Protein AF-0000000082942298 (afdb_homodimer)

Nearest PDB structures (foldseek):
  3hx3-assembly1_A  TM=8.975E-01  e=8.350E-20  Homo sapiens
  3hy5-assembly1_A  TM=9.109E-01  e=4.051E-19  Homo sapiens
  1r5l-assembly1_A  TM=9.054E-01  e=2.557E-18  Homo sapiens
  6zpd-assembly1_A  TM=9.006E-01  e=7.047E-17  Homo sapiens
  5mug-assembly1_A  TM=9.013E-01  e=1.397E-16  Homo sapiens

Sequence (574 aa):
MAEYAEYRQNNLDNILNFNYGIELFPGSSQNPVIKKNTREVALIKLKRLLRSNGFAFLAENNKEAFILMFLYARKMNENNALDLIRNYYQFRKEHDLWFRRLEPFDPKIQMAIQDGFPSVLSNLDRRSRRVLFMVCSQWNTERYCLLTIYRALLVSLEHLIKDVNTQYNGFVFIVDWTNFTARQTMNISPRLLHVMLQGLQDCFPAKIKAVHFINQPWYIDGLMSVVKPFLKEKTKNKIILHGLNLNTLHKHFPRDILPSELGGEQPPYDSRIWLKSLLGSSLGVDLMAEYAEYRQNNLDNILNFNYGIELFPGSSQNPVIKKNTREVALIKLKRLLRSNGFAFLAENNKEAFILMFLYARKMNENNALDLIRNYYQFRKEHDLWFRRLEPFDPKIQMAIQDGFPSVLSNLDRRSRRVLFMVCSQWNTERYCLLTIYRALLVSLEHLIKDVNTQYNGFVFIVDWTNFTARQTMNISPRLLHVMLQGLQDCFPAKIKAVHFINQPWYIDGLMSVVKPFLKEKTKNKIILHGLNLNTLHKHFPRDILPSELGGEQPPYDSRIWLKSLLGSSLGVDL

Foldseek 3Di:
DDDPPDDDPDDPPPPDPPPPPPVPPPPDPPPPPPPQDDLVVLLVVLCVVCCVPVNVVCSDPVNSLVLSLLCLLVSSDSVSSNQLQVLQVVLCVVPVVLPVPLALVPPLLVVLLQLPLDAWFPDAFPLRETEIEGELLSDDCVSDAPSSSLSNNVLLVVVVSSDVSNSNRFYEYEYECVPPDVVSVVRDDLVVVLSSVCCVPRHDSTDYQAYEYEQDDVVVVVSCVVNVVSDDPNHNVRYHYDHPHLVVVCVRGPQDRDDVVSVHDHHHDRSVVSSLCSVCVVVVHRD/DPPPPDDDPDDPPPPDPPPPPPVPPDDDPPPPPPPQDDLVVLLVVLCVVCCVPVNNVCSDPVNSLVLSLLCLLVSSDSVSSNQLQVLQVVLCVVPVVLPVPLALVPPLLVVLLQLPLDAWFPDAFPLRETEIEGELLSDDCVSDAPSSSLSNNVLLVVVVSSDVSNSNRFYEYEYECVPPDVVSVVRDDLVVVLSSVCCVPRHDSTDYQAYEYEQDDVVVVVSCVVNVVSDDPNHNVRYHYDHHHLVVVCVRGPQDRDDVVSVHDHHHDRSVVSSLCSVCVVVVHRD

Secondary structure (DSSP, 8-state):
---TT----SSTTSTT----------------------HHHHHHHHHHHHHHTT-GGGGSGGGHHHHHHHHHHTTT-HHHHHHHHHHHHHHHHHTHHHHTT--TT-HHHHHHHHTTTTEE-SS--TT--EEEEEEGGG--TTT--HHHHHHHHHHHHHHHTTSHHHHHH-EEEEEE-TT--HHHHTT--HHHHHHHHHHHHHSSSS-EEEEEEES--HHHHHHHHHHGGGS-HHHHTTEEE-TT-HHHHHTTS-GGGSBGGGT-SBPPP-THHHHHHHHHHHHT---/-----S---SSTTSTT----------------------HHHHHHHHHHHHHHTT-GGGGSGGGHHHHHHHHHHTTT-HHHHHHHHHHHHHHHHHTHHHHTT--TT-HHHHHHHHTTTTEE-SS--TT--EEEEEEGGG--TTT--HHHHHHHHHHHHHHHTTSHHHHHH-EEEEEE-TT--HHHHTT--HHHHHHHHHHHHHSSSS-EEEEEEES--HHHHHHHHHHGGGS-HHHHTTEEE-TT-HHHHHTTS-GGGSBGGGT-SBPPP-THHHHHHHHHHHHT---

InterPro domains:
  IPR001251 CRAL-TRIO lipid binding domain [PF00650] (119-264)
  IPR001251 CRAL-TRIO lipid binding domain [PS50191] (109-270)
  IPR001251 CRAL-TRIO lipid binding domain [SM00516] (109-267)
  IPR001251 CRAL-TRIO lipid binding domain [cd00170] (115-265)
  IPR036273 CRAL/TRIO, N-terminal domain superfamily [SSF46938] (37-104)
  IPR036865 CRAL-TRIO lipid binding domain superfamily [G3DSA:3.40.525.10] (113-258)
  IPR036865 CRAL-TRIO lipid binding domain superfamily [SSF52087] (112-271)

pLDDT: mean 86.32, std 23.91, range [16.02, 98.54]

Radius of gyration: 32.46 Å; Cα contacts (8 Å, |Δi|>4): 802; chains: 2; bounding box: 104×83×76 Å

Solvent-accessible surface area (backbone atoms only — not comparable to full-atom values): 31577 Å² total; per-residue (Å²): 138,91,75,95,74,79,75,91,80,71,73,85,73,68,68,85,61,76,69,78,67,76,66,72,65,75,72,80,71,70,69,73,73,72,72,65,47,53,71,67,57,24,49,53,52,32,32,52,50,26,52,73,66,81,38,45,84,57,47,40,79,93,31,45,75,63,54,45,35,29,23,45,42,38,64,30,32,41,68,58,18,51,51,34,52,51,37,31,54,51,53,46,61,76,41,42,79,71,55,56,80,71,49,81,79,39,66,64,31,40,52,30,18,53,49,17,30,50,27,65,51,91,50,54,47,98,77,53,20,43,38,33,37,31,51,54,46,54,64,51,73,87,81,49,55,63,66,40,38,51,45,22,38,49,53,49,49,62,57,52,46,71,38,63,63,34,26,68,48,12,34,34,39,36,40,32,29,58,84,48,49,66,74,62,53,39,65,53,40,47,42,60,51,44,53,52,51,45,44,51,73,55,30,38,60,46,38,74,67,34,37,36,37,34,38,56,50,69,44,53,54,14,50,46,48,47,40,50,82,77,48,54,69,75,56,55,70,25,52,41,81,38,39,87,40,61,66,65,50,47,75,77,37,65,43,75,61,28,31,40,90,74,70,21,70,31,67,73,80,61,30,58,55,48,49,44,50,55,52,13,62,70,68,71,40,89,110,143,87,71,94,73,82,74,92,79,74,73,88,72,72,72,81,65,74,69,75,71,74,71,65,70,71,75,81,73,71,69,73,74,73,73,65,46,52,72,69,57,25,51,54,53,32,32,53,51,26,51,74,67,80,37,43,83,54,46,40,78,92,30,45,75,62,56,45,35,29,24,45,43,39,64,31,31,40,69,57,18,50,50,33,51,53,36,32,54,50,52,46,63,76,41,42,79,70,56,57,81,70,49,80,79,39,66,65,31,41,52,30,19,52,48,18,29,52,26,65,51,91,48,54,47,98,77,52,21,44,37,34,39,31,51,56,47,56,64,52,74,89,80,49,56,64,66,40,39,52,43,22,37,48,53,49,49,63,58,53,48,71,38,65,63,33,26,68,46,12,34,34,38,37,40,34,28,58,83,48,48,66,74,61,53,38,66,53,39,48,42,60,52,45,52,54,51,46,43,50,73,54,30,40,60,47,36,74,68,34,37,35,37,32,38,56,51,68,43,54,53,13,51,46,48,47,39,49,82,76,49,51,67,75,57,54,70,25,53,43,80,38,40,88,43,62,67,63,50,50,76,78,35,63,43,76,62,28,31,38,90,74,70,21,71,31,66,73,80,62,30,56,55,48,49,45,51,55,52,13,62,72,68,71,39,89,109

Structure (mmCIF, N/CA/C/O backbone):
data_AF-0000000082942298-model_v1
#
loop_
_entity.id
_entity.type
_entity.pdbx_description
1 polymer 'CRAL-TRIO domain-containing protein'
#
loop_
_atom_site.group_PDB
_atom_site.id
_atom_site.type_symbol
_atom_site.label_atom_id
_atom_site.label_alt_id
_atom_site.label_comp_id
_atom_site.label_asym_id
_atom_site.label_entity_id
_atom_site.label_seq_id
_atom_site.pdbx_PDB_ins_code
_atom_site.Cartn_x
_atom_site.Cartn_y
_atom_site.Cartn_z
_atom_site.occupancy
_atom_site.B_iso_or_equiv
_atom_site.auth_seq_id
_atom_site.auth_comp_id
_atom_site.auth_asym_id
_atom_site.auth_atom_id
_atom_site.pdbx_PDB_model_num
ATOM 1 N N . MET A 1 1 ? -58.117 -14.857 -31.583 1 17.12 1 MET A N 1
ATOM 2 C CA . MET A 1 1 ? -58.285 -14.124 -32.835 1 17.12 1 MET A CA 1
ATOM 3 C C . MET A 1 1 ? -57.721 -12.712 -32.718 1 17.12 1 MET A C 1
ATOM 5 O O . MET A 1 1 ? -57.022 -12.242 -33.618 1 17.12 1 MET A O 1
ATOM 9 N N . ALA A 1 2 ? -58.579 -11.777 -32.035 1 16.02 2 ALA A N 1
ATOM 10 C CA . ALA A 1 2 ? -58.795 -10.366 -32.342 1 16.02 2 ALA A CA 1
ATOM 11 C C . ALA A 1 2 ? -57.514 -9.56 -32.149 1 16.02 2 ALA A C 1
ATOM 13 O O . ALA A 1 2 ? -56.608 -9.986 -31.429 1 16.02 2 ALA A O 1
ATOM 14 N N . GLU A 1 3 ? -57.586 -8.172 -32.256 1 16.59 3 GLU A N 1
ATOM 15 C CA . GLU A 1 3 ? -57.528 -6.84 -32.851 1 16.59 3 GLU A CA 1
ATOM 16 C C . GLU A 1 3 ? -56.797 -5.859 -31.939 1 16.59 3 GLU A C 1
ATOM 18 O O . GLU A 1 3 ? -56.338 -4.808 -32.39 1 16.59 3 GLU A O 1
ATOM 23 N N . TYR A 1 4 ? -57.008 -5.956 -30.516 1 17.67 4 TYR A N 1
ATOM 24 C CA . TYR A 1 4 ? -57.18 -4.768 -29.688 1 17.67 4 TYR A CA 1
ATOM 25 C C . TYR A 1 4 ? -55.845 -4.074 -29.444 1 17.67 4 TYR A C 1
ATOM 27 O O . TYR A 1 4 ? -55.143 -4.386 -28.479 1 17.67 4 TYR A O 1
ATOM 35 N N . ALA A 1 5 ? -54.827 -3.994 -30.442 1 18.28 5 ALA A N 1
ATOM 36 C CA . ALA A 1 5 ? -53.48 -3.476 -30.668 1 18.28 5 ALA A CA 1
ATOM 37 C C . ALA A 1 5 ? -53.4 -1.99 -30.328 1 18.28 5 ALA A C 1
ATOM 39 O O . ALA A 1 5 ? -52.397 -1.526 -29.78 1 18.28 5 ALA A O 1
ATOM 40 N N . GLU A 1 6 ? -54.341 -1.084 -30.88 1 17.05 6 GLU A N 1
ATOM 41 C CA . GLU A 1 6 ? -53.984 0.199 -31.477 1 17.05 6 GLU A CA 1
ATOM 42 C C . GLU A 1 6 ? -53.925 1.301 -30.424 1 17.05 6 GLU A C 1
ATOM 44 O O . GLU A 1 6 ? -53.677 2.464 -30.748 1 17.05 6 GLU A O 1
ATOM 49 N N . TYR A 1 7 ? -54.608 1.093 -29.201 1 17.29 7 TYR A N 1
ATOM 50 C CA . TYR A 1 7 ? -55.251 2.272 -28.631 1 17.29 7 TYR A CA 1
ATOM 51 C C . TYR A 1 7 ? -54.229 3.367 -28.35 1 17.29 7 TYR A C 1
ATOM 53 O O . TYR A 1 7 ? -53.028 3.1 -28.276 1 17.29 7 TYR A O 1
ATOM 61 N N . ARG A 1 8 ? -54.374 4.275 -27.111 1 18.82 8 ARG A N 1
ATOM 62 C CA . ARG A 1 8 ? -54.496 5.688 -26.769 1 18.82 8 ARG A CA 1
ATOM 63 C C . ARG A 1 8 ? -53.132 6.296 -26.461 1 18.82 8 ARG A C 1
ATOM 65 O O . ARG A 1 8 ? -52.561 6.045 -25.398 1 18.82 8 ARG A O 1
ATOM 72 N N . GLN A 1 9 ? -52.118 6.237 -27.4 1 19.08 9 GLN A N 1
ATOM 73 C CA . GLN A 1 9 ? -50.769 6.791 -27.436 1 19.08 9 GLN A CA 1
ATOM 74 C C . GLN A 1 9 ? -50.772 8.27 -27.06 1 19.08 9 GLN A C 1
ATOM 76 O O . GLN A 1 9 ? -49.713 8.866 -26.854 1 19.08 9 GLN A O 1
ATOM 81 N N . ASN A 1 10 ? -51.969 8.946 -27.444 1 19.97 10 ASN A N 1
ATOM 82 C CA . ASN A 1 10 ? -51.825 10.344 -27.836 1 19.97 10 ASN A CA 1
ATOM 83 C C . ASN A 1 10 ? -51.368 11.21 -26.666 1 19.97 10 ASN A C 1
ATOM 85 O O . ASN A 1 10 ? -50.6 12.156 -26.851 1 19.97 10 ASN A O 1
ATOM 89 N N . ASN A 1 11 ? -52.226 11.27 -25.607 1 19.3 11 ASN A N 1
ATOM 90 C CA . ASN A 1 11 ? -52.575 12.559 -25.02 1 19.3 11 ASN A CA 1
ATOM 91 C C . ASN A 1 11 ? -51.449 13.1 -24.143 1 19.3 11 ASN A C 1
ATOM 93 O O . ASN A 1 11 ? -51.584 14.166 -23.54 1 19.3 11 ASN A O 1
ATOM 97 N N . LEU A 1 12 ? -50.677 12.176 -23.462 1 18.77 12 LEU A N 1
ATOM 98 C CA . LEU A 1 12 ? -50.211 12.646 -22.162 1 18.77 12 LEU A CA 1
ATOM 99 C C . LEU A 1 12 ? -49.12 13.7 -22.324 1 18.77 12 LEU A C 1
ATOM 101 O O . LEU A 1 12 ? -48.086 13.637 -21.655 1 18.77 12 LEU A O 1
ATOM 105 N N . ASP A 1 13 ? -48.913 14.196 -23.589 1 20.42 13 ASP A N 1
ATOM 106 C CA . ASP A 1 13 ? -47.746 15.025 -23.876 1 20.42 13 ASP A CA 1
ATOM 107 C C . ASP A 1 13 ? -47.777 16.317 -23.063 1 20.42 13 ASP A C 1
ATOM 109 O O . ASP A 1 13 ? -46.792 17.057 -23.027 1 20.42 13 ASP A O 1
ATOM 113 N N . ASN A 1 14 ? -49.057 16.831 -22.869 1 20.14 14 ASN A N 1
ATOM 114 C CA . ASN A 1 14 ? -49.122 18.285 -22.761 1 20.14 14 ASN A CA 1
ATOM 115 C C . ASN A 1 14 ? -48.406 18.786 -21.51 1 20.14 14 ASN A C 1
ATOM 117 O O . ASN A 1 14 ? -48.186 19.989 -21.356 1 20.14 14 ASN A O 1
ATOM 121 N N . ILE A 1 15 ? -48.69 18.044 -20.381 1 19.25 15 ILE A N 1
ATOM 122 C CA . ILE A 1 15 ? -48.887 18.874 -19.198 1 19.25 15 ILE A CA 1
ATOM 123 C C . ILE A 1 15 ? -47.58 19.577 -18.838 1 19.25 15 ILE A C 1
ATOM 125 O O . ILE A 1 15 ? -47.57 20.779 -18.563 1 19.25 15 ILE A O 1
ATOM 129 N N . LEU A 1 16 ? -46.49 18.816 -18.524 1 18.96 16 LEU A N 1
ATOM 130 C CA . LEU A 1 16 ? -45.758 19.25 -17.339 1 18.96 16 LEU A CA 1
ATOM 131 C C . LEU A 1 16 ? -44.84 20.423 -17.667 1 18.96 16 LEU A C 1
ATOM 133 O O . LEU A 1 16 ? -43.861 20.668 -16.959 1 18.96 16 LEU A O 1
ATOM 137 N N . ASN A 1 17 ? -45.222 21.189 -18.752 1 20.39 17 ASN A N 1
ATOM 138 C CA . ASN A 1 17 ? -44.233 22.195 -19.125 1 20.39 17 ASN A CA 1
ATOM 139 C C . ASN A 1 17 ? -44.072 23.253 -18.037 1 20.39 17 ASN A C 1
ATOM 141 O O . ASN A 1 17 ? -43.596 24.358 -18.305 1 20.39 17 ASN A O 1
ATOM 145 N N . PHE A 1 18 ? -44.79 23.163 -16.89 1 20.43 18 PHE A N 1
ATOM 146 C CA . PHE A 1 18 ? -44.839 24.489 -16.285 1 20.43 18 PHE A CA 1
ATOM 147 C C . PHE A 1 18 ? -43.434 25.02 -16.03 1 20.43 18 PHE A C 1
ATOM 149 O O . PHE A 1 18 ? -42.638 24.38 -15.34 1 20.43 18 PHE A O 1
ATOM 156 N N . ASN A 1 19 ? -42.909 25.838 -16.933 1 21.1 19 ASN A N 1
ATOM 157 C CA . ASN A 1 19 ? -41.67 26.608 -16.969 1 21.1 19 ASN A CA 1
ATOM 158 C C . ASN A 1 19 ? -41.549 27.532 -15.761 1 21.1 19 ASN A C 1
ATOM 160 O O . ASN A 1 19 ? -41.779 28.738 -15.871 1 21.1 19 ASN A O 1
ATOM 164 N N . TYR A 1 20 ? -42.273 27.31 -14.614 1 21.56 20 TYR A N 1
ATOM 165 C CA . TYR A 1 20 ? -42.181 28.502 -13.78 1 21.56 20 TYR A CA 1
ATOM 166 C C . TYR A 1 20 ? -40.728 28.917 -13.58 1 21.56 20 TYR A C 1
ATOM 168 O O . TYR A 1 20 ? -39.898 28.109 -13.157 1 21.56 20 TYR A O 1
ATOM 176 N N . GLY A 1 21 ? -40.244 29.827 -14.369 1 23.39 21 GLY A N 1
ATOM 177 C CA . GLY A 1 21 ? -39.03 30.627 -14.361 1 23.39 21 GLY A CA 1
ATOM 178 C C . GLY A 1 21 ? -38.717 31.224 -13.002 1 23.39 21 GLY A C 1
ATOM 179 O O . GLY A 1 21 ? -38.107 32.291 -12.912 1 23.39 21 GLY A O 1
ATOM 180 N N . ILE A 1 22 ? -39.442 30.764 -11.934 1 25.33 22 ILE A N 1
ATOM 181 C CA . ILE A 1 22 ? -39.224 31.714 -10.849 1 25.33 22 ILE A CA 1
ATOM 182 C C . ILE A 1 22 ? -37.727 31.864 -10.587 1 25.33 22 ILE A C 1
ATOM 184 O O . ILE A 1 22 ? -37.036 30.878 -10.317 1 25.33 22 ILE A O 1
ATOM 188 N N . GLU A 1 23 ? -37.204 32.853 -11.18 1 26.25 23 GLU A N 1
ATOM 189 C CA . GLU A 1 23 ? -35.886 33.465 -11.041 1 26.25 23 GLU A CA 1
ATOM 190 C C . GLU A 1 23 ? -35.501 33.619 -9.572 1 26.25 23 GLU A C 1
ATOM 192 O O . GLU A 1 23 ? -34.814 34.573 -9.202 1 26.25 23 GLU A O 1
ATOM 197 N N . LEU A 1 24 ? -36.159 32.979 -8.625 1 24.65 24 LEU A N 1
ATOM 198 C CA . LEU A 1 24 ? -35.928 33.62 -7.334 1 24.65 24 LEU A CA 1
ATOM 199 C C . LEU A 1 24 ? -34.465 33.503 -6.923 1 24.65 24 LEU A C 1
ATOM 201 O O . LEU A 1 24 ? -34.125 32.715 -6.037 1 24.65 24 LEU A O 1
ATOM 205 N N . PHE A 1 25 ? -33.564 33.233 -7.834 1 26.12 25 PHE A N 1
ATOM 206 C CA . PHE A 1 25 ? -32.257 33.104 -7.201 1 26.12 25 PHE A CA 1
ATOM 207 C C . PHE A 1 25 ? -31.899 34.371 -6.434 1 26.12 25 PHE A C 1
ATOM 209 O O . PHE A 1 25 ? -31.776 35.446 -7.025 1 26.12 25 PHE A O 1
ATOM 216 N N . PRO A 1 26 ? -32.523 34.58 -5.32 1 30.48 26 PRO A N 1
ATOM 217 C CA . PRO A 1 26 ? -32.007 35.808 -4.71 1 30.48 26 PRO A CA 1
ATOM 218 C C . PRO A 1 26 ? -30.5 35.971 -4.895 1 30.48 26 PRO A C 1
ATOM 220 O O . PRO A 1 26 ? -29.788 34.982 -5.088 1 30.48 26 PRO A O 1
ATOM 223 N N . GLY A 1 27 ? -30.037 37.145 -5.392 1 28.32 27 GLY A N 1
ATOM 224 C CA . GLY A 1 27 ? -28.707 37.665 -5.667 1 28.32 27 GLY A CA 1
ATOM 225 C C . GLY A 1 27 ? -27.673 37.228 -4.646 1 28.32 27 GLY A C 1
ATOM 226 O O . GLY A 1 27 ? -27.986 36.478 -3.72 1 28.32 27 GLY A O 1
ATOM 227 N N . SER A 1 28 ? -26.743 38.195 -4.326 1 31.24 28 SER A N 1
ATOM 228 C CA . SER A 1 28 ? -25.41 38.341 -3.75 1 31.24 28 SER A CA 1
ATOM 229 C C . SER A 1 28 ? -25.384 37.889 -2.294 1 31.24 28 SER A C 1
ATOM 231 O O . SER A 1 28 ? -25.79 38.634 -1.4 1 31.24 28 SER A O 1
ATOM 233 N N . SER A 1 29 ? -26.016 36.895 -1.856 1 33.61 29 SER A N 1
ATOM 234 C CA . SER A 1 29 ? -25.935 36.738 -0.408 1 33.61 29 SER A CA 1
ATOM 235 C C . SER A 1 29 ? -24.517 36.983 0.097 1 33.61 29 SER A C 1
ATOM 237 O O . SER A 1 29 ? -23.559 36.405 -0.421 1 33.61 29 SER A O 1
ATOM 239 N N . GLN A 1 30 ? -24.231 38.232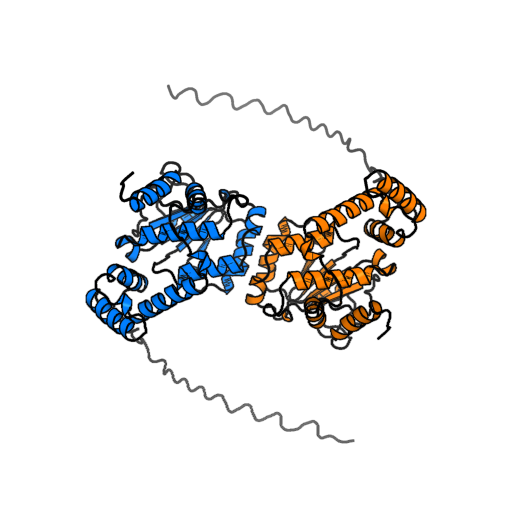 0.587 1 33.63 30 GLN A N 1
ATOM 240 C CA . GLN A 1 30 ? -23.047 38.624 1.343 1 33.63 30 GLN A CA 1
ATOM 241 C C . GLN A 1 30 ? -22.545 37.476 2.214 1 33.63 30 GLN A C 1
ATOM 243 O O . GLN A 1 30 ? -23.306 36.905 2.998 1 33.63 30 GLN A O 1
ATOM 248 N N . ASN A 1 31 ? -21.9 36.531 1.706 1 37.66 31 ASN A N 1
ATOM 249 C CA . ASN A 1 31 ? -21.169 35.65 2.61 1 37.66 31 ASN A CA 1
ATOM 250 C C . ASN A 1 31 ? -20.872 36.334 3.942 1 37.66 31 ASN A C 1
ATOM 252 O O . ASN A 1 31 ? -20.179 37.352 3.981 1 37.66 31 ASN A O 1
ATOM 256 N N . PRO A 1 32 ? -21.801 36.483 4.875 1 39.77 32 PRO A N 1
ATOM 257 C CA . PRO A 1 32 ? -21.459 37.197 6.108 1 39.77 32 PRO A CA 1
ATOM 258 C C . PRO A 1 32 ? -19.976 37.094 6.457 1 39.77 32 PRO A C 1
ATOM 260 O O . PRO A 1 32 ? -19.4 36.004 6.405 1 39.77 32 PRO A O 1
ATOM 263 N N . VAL A 1 33 ? -19.112 37.989 5.999 1 42.15 33 VAL A N 1
ATOM 264 C CA . VAL A 1 33 ? -17.775 38.171 6.556 1 42.15 33 VAL A CA 1
ATOM 265 C C . VAL A 1 33 ? -17.746 37.676 8 1 42.15 33 VAL A C 1
ATOM 267 O O . VAL A 1 33 ? -18.384 38.263 8.877 1 42.15 33 VAL A O 1
ATOM 270 N N . ILE A 1 34 ? -18.028 36.491 8.3 1 50.02 34 ILE A N 1
ATOM 271 C CA . ILE A 1 34 ? -17.763 36.031 9.659 1 50.02 34 ILE A CA 1
ATOM 272 C C . ILE A 1 34 ? -16.61 36.833 10.259 1 50.02 34 ILE A C 1
ATOM 274 O O . ILE A 1 34 ? -15.477 36.758 9.779 1 50.02 34 ILE A O 1
ATOM 278 N N . LYS A 1 35 ? -16.926 37.909 10.702 1 54.95 35 LYS A N 1
ATOM 279 C CA . LYS A 1 35 ? -16.002 38.796 11.402 1 54.95 35 LYS A CA 1
ATOM 280 C C . LYS A 1 35 ? -15.034 38.003 12.275 1 54.95 35 LYS A C 1
ATOM 282 O O . LYS A 1 35 ? -15.455 37.282 13.181 1 54.95 35 LYS A O 1
ATOM 287 N N . LYS A 1 36 ? -13.76 37.73 11.77 1 69.48 36 LYS A N 1
ATOM 288 C CA . LYS A 1 36 ? -12.667 37.186 12.571 1 69.48 36 LYS A CA 1
ATOM 289 C C . LYS A 1 36 ? -12.56 37.902 13.914 1 69.48 36 LYS A C 1
ATOM 291 O O . LYS A 1 36 ? -12.575 39.134 13.97 1 69.48 36 LYS A O 1
ATOM 296 N N . ASN A 1 37 ? -12.894 37.196 14.98 1 80.25 37 ASN A N 1
ATOM 297 C CA . ASN A 1 37 ? -12.736 37.744 16.323 1 80.25 37 ASN A CA 1
ATOM 298 C C . ASN A 1 37 ? -11.301 38.199 16.577 1 80.25 37 ASN A C 1
ATOM 300 O O . ASN A 1 37 ? -10.367 37.705 15.942 1 80.25 37 ASN A O 1
ATOM 304 N N . THR A 1 38 ? -11.196 39.195 17.335 1 89.88 38 THR A N 1
ATOM 305 C CA . THR A 1 38 ? -9.868 39.518 17.845 1 89.88 38 THR A CA 1
ATOM 306 C C . THR A 1 38 ? -9.325 38.377 18.7 1 89.88 38 THR A C 1
ATOM 308 O O . THR A 1 38 ? -10.078 37.497 19.121 1 89.88 38 THR A O 1
ATOM 311 N N . ARG A 1 39 ? -8.041 38.348 18.834 1 92.24 39 ARG A N 1
ATOM 312 C CA . ARG A 1 39 ? -7.351 37.333 19.623 1 92.24 39 ARG A CA 1
ATOM 313 C C . ARG A 1 39 ? -7.968 37.206 21.011 1 92.24 39 ARG A C 1
ATOM 315 O O . ARG A 1 39 ? -8.241 36.097 21.476 1 92.24 39 ARG A O 1
ATOM 322 N N . GLU A 1 40 ? -8.245 38.271 21.678 1 93.4 40 GLU A N 1
ATOM 323 C CA . GLU A 1 40 ? -8.753 38.281 23.046 1 93.4 40 GLU A CA 1
ATOM 324 C C . GLU A 1 40 ? -10.163 37.703 23.115 1 93.4 40 GLU A C 1
ATOM 326 O O . GLU A 1 40 ? -10.467 36.896 23.997 1 93.4 40 GLU A O 1
ATOM 331 N N . VAL A 1 41 ? -10.943 38.124 22.214 1 95.7 41 VAL A N 1
ATOM 332 C CA . VAL A 1 41 ? -12.327 37.663 22.189 1 95.7 41 VAL A CA 1
ATOM 333 C C . VAL A 1 41 ? -12.369 36.17 21.873 1 95.7 41 VAL A C 1
ATOM 335 O O . VAL A 1 41 ? -13.114 35.416 22.504 1 95.7 41 VAL A O 1
ATOM 338 N N . ALA A 1 42 ? -11.577 35.798 20.889 1 96.48 42 ALA A N 1
ATOM 339 C CA . ALA A 1 42 ? -11.527 34.393 20.493 1 96.48 42 ALA A CA 1
ATOM 340 C C . ALA A 1 42 ? -11.052 33.515 21.647 1 96.48 42 ALA A C 1
ATOM 342 O O . ALA A 1 42 ? -11.566 32.412 21.848 1 96.48 42 ALA A O 1
ATOM 343 N N . LEU A 1 43 ? -10.117 33.993 22.409 1 96.41 43 LEU A N 1
ATOM 344 C CA . LEU A 1 43 ? -9.576 33.251 23.542 1 96.41 43 LEU A CA 1
ATOM 345 C C . LEU A 1 43 ? -10.639 33.05 24.617 1 96.41 43 LEU A C 1
ATOM 347 O O . LEU A 1 43 ? -10.777 31.952 25.162 1 96.41 43 LEU A O 1
ATOM 351 N N . ILE A 1 44 ? -11.399 34.093 24.901 1 96.54 44 ILE A N 1
ATOM 352 C CA . ILE A 1 44 ? -12.436 34.029 25.925 1 96.54 44 ILE A CA 1
ATOM 353 C C . ILE A 1 44 ? -13.523 33.045 25.499 1 96.54 44 ILE A C 1
ATOM 355 O O . ILE A 1 44 ? -13.954 32.205 26.293 1 96.54 44 ILE A O 1
ATOM 359 N N . LYS A 1 45 ? -13.9 33.203 24.28 1 97.4 45 LYS A N 1
ATOM 360 C CA . LYS A 1 45 ? -14.953 32.335 23.761 1 97.4 45 LYS A CA 1
ATOM 361 C C . LYS A 1 45 ? -14.503 30.877 23.741 1 97.4 45 LYS A C 1
ATOM 363 O O . LYS A 1 45 ? -15.274 29.979 24.086 1 97.4 45 LYS A O 1
ATOM 368 N N . LEU A 1 46 ? -13.261 30.633 23.302 1 98.13 46 LEU A N 1
ATOM 369 C CA . LEU A 1 46 ? -12.755 29.265 23.259 1 98.13 46 LEU A CA 1
ATOM 370 C C . LEU A 1 46 ? -12.674 28.672 24.662 1 98.13 46 LEU A C 1
ATOM 372 O O . LEU A 1 46 ? -13.032 27.511 24.871 1 98.13 46 LEU A O 1
ATOM 376 N N . LYS A 1 47 ? -12.227 29.457 25.606 1 97.87 47 LYS A N 1
ATOM 377 C CA . LYS A 1 47 ? -12.139 28.976 26.982 1 97.87 47 LYS A CA 1
ATOM 378 C C . LYS A 1 47 ? -13.512 28.569 27.51 1 97.87 47 LYS A C 1
ATOM 380 O O . LYS A 1 47 ? -13.641 27.56 28.207 1 97.87 47 LYS A O 1
ATOM 385 N N . ARG A 1 48 ? -14.515 29.322 27.183 1 97.66 48 ARG A N 1
ATOM 386 C CA . ARG A 1 48 ? -15.879 28.986 27.58 1 97.66 48 ARG A CA 1
ATOM 387 C C . ARG A 1 48 ? -16.322 27.668 26.955 1 97.66 48 ARG A C 1
ATOM 389 O O . ARG A 1 48 ? -16.89 26.812 27.636 1 97.66 48 ARG A O 1
ATOM 396 N N . LEU A 1 49 ? -16.034 27.542 25.692 1 97.97 49 LEU A N 1
ATOM 397 C CA . LEU A 1 49 ? -16.397 26.323 24.977 1 97.97 49 LEU A CA 1
ATOM 398 C C . LEU A 1 49 ? -15.674 25.114 25.562 1 97.97 49 LEU A C 1
ATOM 400 O O . LEU A 1 49 ? -16.265 24.041 25.703 1 97.97 49 LEU A O 1
ATOM 404 N N . LEU A 1 50 ? -14.429 25.285 25.875 1 98.29 50 LEU A N 1
ATOM 405 C CA . LEU A 1 50 ? -13.629 24.195 26.422 1 98.29 50 LEU A CA 1
ATOM 406 C C . LEU A 1 50 ? -14.191 23.726 27.76 1 98.29 50 LEU A C 1
ATOM 408 O O . LEU A 1 50 ? -14.252 22.523 28.025 1 98.29 50 LEU A O 1
ATOM 412 N N . ARG A 1 51 ? -14.642 24.628 28.611 1 97.48 51 ARG A N 1
ATOM 413 C CA . ARG A 1 51 ? -15.214 24.297 29.912 1 97.48 51 ARG A CA 1
ATOM 414 C C . ARG A 1 51 ? -16.506 23.501 29.756 1 97.48 51 ARG A C 1
ATOM 416 O O . ARG A 1 51 ? -16.784 22.598 30.547 1 97.48 51 ARG A O 1
ATOM 423 N N . SER A 1 52 ? -17.193 23.781 28.755 1 97.23 52 SER A N 1
ATOM 424 C CA . SER A 1 52 ? -18.506 23.173 28.567 1 97.23 52 SER A CA 1
ATOM 425 C C . SER A 1 52 ? -18.406 21.878 27.767 1 97.23 52 SER A C 1
ATOM 427 O O . SER A 1 52 ? -19.394 21.158 27.616 1 97.23 52 SER A O 1
ATOM 429 N N . ASN A 1 53 ? -17.293 21.563 27.237 1 97.25 53 ASN A N 1
ATOM 430 C CA . ASN A 1 53 ? -17.186 20.412 26.347 1 97.25 53 ASN A CA 1
ATOM 431 C C . ASN A 1 53 ? -16.139 19.418 26.839 1 97.25 53 ASN A C 1
ATOM 433 O O . ASN A 1 53 ? -15.473 18.762 26.036 1 97.25 53 ASN A O 1
ATOM 437 N N . GLY A 1 54 ? -15.845 19.44 28.065 1 95.2 54 GLY A N 1
ATOM 438 C CA . GLY A 1 54 ? -15.037 18.394 28.672 1 95.2 54 GLY A CA 1
ATOM 439 C C . GLY A 1 54 ? -13.548 18.674 28.604 1 95.2 54 GLY A C 1
ATOM 440 O O . GLY A 1 54 ? -12.732 17.78 28.836 1 95.2 54 GLY A O 1
ATOM 441 N N . PHE A 1 55 ? -13.14 19.9 28.224 1 97.6 55 PHE A N 1
ATOM 442 C CA . PHE A 1 55 ? -11.732 20.269 28.131 1 97.6 55 PHE A CA 1
ATOM 443 C C . PHE A 1 55 ? -11.409 21.415 29.083 1 97.6 55 PHE A C 1
ATOM 445 O O . PHE A 1 55 ? -10.622 22.303 28.75 1 97.6 55 PHE A O 1
ATOM 452 N N . ALA A 1 56 ? -12.023 21.445 30.21 1 96.82 56 ALA A N 1
ATOM 453 C CA . ALA A 1 56 ? -11.878 22.532 31.175 1 96.82 56 ALA A CA 1
ATOM 454 C C . ALA A 1 56 ? -10.418 22.713 31.582 1 96.82 56 ALA A C 1
ATOM 456 O O . ALA A 1 56 ? -9.975 23.833 31.844 1 96.82 56 ALA A O 1
ATOM 457 N N . PHE A 1 57 ? -9.664 21.643 31.585 1 96.2 57 PHE A N 1
ATOM 458 C CA . PHE A 1 57 ? -8.266 21.686 31.996 1 96.2 57 PHE A CA 1
ATOM 459 C C . PHE A 1 57 ? -7.446 22.54 31.038 1 96.2 57 PHE A C 1
ATOM 461 O O . PHE A 1 57 ? -6.382 23.045 31.403 1 96.2 57 PHE A O 1
ATOM 468 N N . LEU A 1 58 ? -7.888 22.805 29.824 1 96.98 58 LEU A N 1
ATOM 469 C CA . LEU A 1 58 ? -7.189 23.613 28.831 1 96.98 58 LEU A CA 1
ATOM 470 C C . LEU A 1 58 ? -7.56 25.086 28.97 1 96.98 58 LEU A C 1
ATOM 472 O O . LEU A 1 58 ? -6.935 25.949 28.349 1 96.98 58 LEU A O 1
ATOM 476 N N . ALA A 1 59 ? -8.524 25.358 29.749 1 95.97 59 ALA A N 1
ATOM 477 C CA . ALA A 1 59 ? -9.026 26.725 29.865 1 95.97 59 ALA A CA 1
ATOM 478 C C . ALA A 1 59 ? -8.243 27.51 30.913 1 95.97 59 ALA A C 1
ATOM 480 O O . ALA A 1 59 ? -8.478 28.705 31.107 1 95.97 59 ALA A O 1
ATOM 481 N N . GLU A 1 60 ? -7.312 26.84 31.545 1 95.18 60 GLU A N 1
ATOM 482 C CA . GLU A 1 60 ? -6.467 27.5 32.536 1 95.18 60 GLU A CA 1
ATOM 483 C C . GLU A 1 60 ? -5.516 28.494 31.877 1 95.18 60 GLU A C 1
ATOM 485 O O . GLU A 1 60 ? -5.165 28.342 30.705 1 95.18 60 GLU A O 1
ATOM 490 N N . ASN A 1 61 ? -5.072 29.479 32.612 1 90.93 61 ASN A N 1
ATOM 491 C CA . ASN A 1 61 ? -4.268 30.567 32.064 1 90.93 61 ASN A CA 1
ATOM 492 C C . ASN A 1 61 ? -2.89 30.079 31.624 1 90.93 61 ASN A C 1
ATOM 494 O O . ASN A 1 61 ? -2.308 30.619 30.681 1 90.93 61 ASN A O 1
ATOM 498 N N . ASN A 1 62 ? -2.412 29.11 32.285 1 93.75 62 ASN A N 1
ATOM 499 C CA . ASN A 1 62 ? -1.084 28.611 31.945 1 93.75 62 ASN A CA 1
ATOM 500 C C . ASN A 1 62 ? -1.106 27.79 30.659 1 93.75 62 ASN A C 1
ATOM 502 O O . ASN A 1 62 ? -0.055 27.38 30.162 1 93.75 62 ASN A O 1
ATOM 506 N N . LYS A 1 63 ? -2.284 27.631 30.011 1 96.12 63 LYS A N 1
ATOM 507 C CA . LYS A 1 63 ? -2.421 26.854 28.782 1 96.12 63 LYS A CA 1
ATOM 508 C C . LYS A 1 63 ? -2.774 27.753 27.601 1 96.12 63 LYS A C 1
ATOM 510 O O . LYS A 1 63 ? -3.055 27.264 26.505 1 96.12 63 LYS A O 1
ATOM 515 N N . GLU A 1 64 ? -2.759 28.974 27.757 1 95.42 64 GLU A N 1
ATOM 516 C CA . GLU A 1 64 ? -3.225 29.917 26.744 1 95.42 64 GLU A CA 1
ATOM 517 C C . GLU A 1 64 ? -2.395 29.811 25.468 1 95.42 64 GLU A C 1
ATOM 519 O O . GLU A 1 64 ? -2.939 29.84 24.363 1 95.42 64 GLU A O 1
ATOM 524 N N . ALA A 1 65 ? -1.075 29.744 25.651 1 94.86 65 ALA A N 1
ATOM 525 C CA . ALA A 1 65 ? -0.207 29.619 24.483 1 94.86 65 ALA A CA 1
ATOM 526 C C . ALA A 1 65 ? -0.568 28.384 23.662 1 94.86 65 ALA A C 1
ATOM 528 O O . ALA A 1 65 ? -0.546 28.422 22.429 1 94.86 65 ALA A O 1
ATOM 529 N N . PHE A 1 66 ? -0.927 27.377 24.358 1 96.44 66 PHE A N 1
ATOM 530 C CA . PHE A 1 66 ? -1.267 26.112 23.717 1 96.44 66 PHE A CA 1
ATOM 531 C C . PHE A 1 66 ? -2.565 26.238 22.927 1 96.44 66 PHE A C 1
ATOM 533 O O . PHE A 1 66 ? -2.63 25.839 21.763 1 96.44 66 PHE A O 1
ATOM 540 N N . ILE A 1 67 ? -3.578 26.762 23.497 1 97.16 67 ILE A N 1
ATOM 541 C CA . ILE A 1 67 ? -4.871 26.792 22.823 1 97.16 67 ILE A CA 1
ATOM 542 C C . ILE A 1 67 ? -4.849 27.84 21.712 1 97.16 67 ILE A C 1
ATOM 544 O O . ILE A 1 67 ? -5.626 27.758 20.758 1 97.16 67 ILE A O 1
ATOM 548 N N . LEU A 1 68 ? -3.987 28.84 21.863 1 96.14 68 LEU A N 1
ATOM 549 C CA . LEU A 1 68 ? -3.855 29.853 20.822 1 96.14 68 LEU A CA 1
ATOM 550 C C . LEU A 1 68 ? -3.364 29.233 19.518 1 96.14 68 LEU A C 1
ATOM 552 O O . LEU A 1 68 ? -3.739 29.682 18.433 1 96.14 68 LEU A O 1
ATOM 556 N N . MET A 1 69 ? -2.571 28.202 19.617 1 97.33 69 MET A N 1
ATOM 557 C CA . MET A 1 69 ? -2.114 27.508 18.417 1 97.33 69 MET A CA 1
ATOM 558 C C . MET A 1 69 ? -3.297 27.016 17.589 1 97.33 69 MET A C 1
ATOM 560 O O . MET A 1 69 ? -3.291 27.128 16.362 1 97.33 69 MET A O 1
ATOM 564 N N . PHE A 1 70 ? -4.292 26.537 18.254 1 98.08 70 PHE A N 1
ATOM 565 C CA . PHE A 1 70 ? -5.472 26.007 17.582 1 98.08 70 PHE A CA 1
ATOM 566 C C . PHE A 1 70 ? -6.299 27.132 16.972 1 98.08 70 PHE A C 1
ATOM 568 O O . PHE A 1 70 ? -6.862 26.978 15.886 1 98.08 70 PHE A O 1
ATOM 575 N N . LEU A 1 71 ? -6.344 28.232 17.678 1 97.34 71 LEU A N 1
ATOM 576 C CA . LEU A 1 71 ? -7.073 29.389 17.171 1 97.34 71 LEU A CA 1
ATOM 577 C C . LEU A 1 71 ? -6.404 29.948 15.92 1 97.34 71 LEU A C 1
ATOM 579 O O . LEU A 1 71 ? -7.079 30.258 14.936 1 97.34 71 LEU A O 1
ATOM 583 N N . TYR A 1 72 ? -5.108 30.009 15.966 1 96.39 72 TYR A N 1
ATOM 584 C CA . TYR A 1 72 ? -4.384 30.495 14.797 1 96.39 72 TYR A CA 1
ATOM 585 C C . TYR A 1 72 ? -4.582 29.564 13.607 1 96.39 72 TYR A C 1
ATOM 587 O O . TYR A 1 72 ? -4.764 30.021 12.476 1 96.39 72 TYR A O 1
ATOM 595 N N . ALA A 1 73 ? -4.558 28.281 13.897 1 96.69 73 ALA A N 1
ATOM 596 C CA . ALA A 1 73 ? -4.71 27.285 12.839 1 96.69 73 ALA A CA 1
ATOM 597 C C . ALA A 1 73 ? -6.089 27.38 12.191 1 96.69 73 ALA A C 1
ATOM 599 O O . ALA A 1 73 ? -6.275 26.956 11.048 1 96.69 73 ALA A O 1
ATOM 600 N N . ARG A 1 74 ? -7.05 28.004 12.941 1 96.35 74 ARG A N 1
ATOM 601 C CA . ARG A 1 74 ? -8.418 28.07 12.438 1 96.35 74 ARG A CA 1
ATOM 602 C C . ARG A 1 74 ? -8.882 29.516 12.3 1 96.35 74 ARG A C 1
ATOM 604 O O . ARG A 1 74 ? -10.072 29.808 12.441 1 96.35 74 ARG A O 1
ATOM 611 N N . LYS A 1 75 ? -7.996 30.438 12.13 1 94.15 75 LYS A N 1
ATOM 612 C CA . LYS A 1 75 ? -8.246 31.837 11.794 1 94.15 75 LYS A CA 1
ATOM 613 C C . LYS A 1 75 ? -9.123 32.507 12.847 1 94.15 75 LYS A C 1
ATOM 615 O O . LYS A 1 75 ? -10.066 33.226 12.511 1 94.15 75 LYS A O 1
ATOM 620 N N . MET A 1 76 ? -9.008 32.133 14.058 1 95.77 76 MET A N 1
ATOM 621 C CA . MET A 1 76 ? -9.638 32.741 15.227 1 95.77 76 MET A CA 1
ATOM 622 C C . MET A 1 76 ? -11.119 32.382 15.295 1 95.77 76 MET A C 1
ATOM 624 O O . MET A 1 76 ? -11.919 33.134 15.855 1 95.77 76 MET A O 1
ATOM 628 N N . ASN A 1 77 ? -11.409 31.261 14.636 1 96.44 77 ASN A N 1
ATOM 629 C CA . ASN A 1 77 ? -12.749 30.709 14.801 1 96.44 77 ASN A CA 1
ATOM 630 C C . ASN A 1 77 ? -12.812 29.727 15.967 1 96.44 77 ASN A C 1
ATOM 632 O O . ASN A 1 77 ? -12.267 28.625 15.885 1 96.44 77 ASN A O 1
ATOM 636 N N . GLU A 1 78 ? -13.512 30.058 16.999 1 97.12 78 GLU A N 1
ATOM 637 C CA . GLU A 1 78 ? -13.479 29.311 18.253 1 97.12 78 GLU A CA 1
ATOM 638 C C . GLU A 1 78 ? -14.133 27.941 18.096 1 97.12 78 GLU A C 1
ATOM 640 O O . GLU A 1 78 ? -13.711 26.97 18.728 1 97.12 78 GLU A O 1
ATOM 645 N N . ASN A 1 79 ? -15.189 27.87 17.262 1 97.33 79 ASN A N 1
ATOM 646 C CA . ASN A 1 79 ? -15.841 26.579 17.069 1 97.33 79 ASN A CA 1
ATOM 647 C C . ASN A 1 79 ? -14.948 25.608 16.302 1 97.33 79 ASN A C 1
ATOM 649 O O . ASN A 1 79 ? -14.823 24.442 16.68 1 97.33 79 ASN A O 1
ATOM 653 N N . ASN A 1 80 ? -14.342 26.162 15.286 1 97.32 80 ASN A N 1
ATOM 654 C CA . ASN A 1 80 ? -13.414 25.336 14.52 1 97.32 80 ASN A CA 1
ATOM 655 C C . ASN A 1 80 ? -12.206 24.927 15.358 1 97.32 80 ASN A C 1
ATOM 657 O O . ASN A 1 80 ? -11.681 23.823 15.201 1 97.32 80 ASN A O 1
ATOM 661 N N . ALA A 1 81 ? -11.78 25.808 16.139 1 98 81 ALA A N 1
ATOM 662 C CA . ALA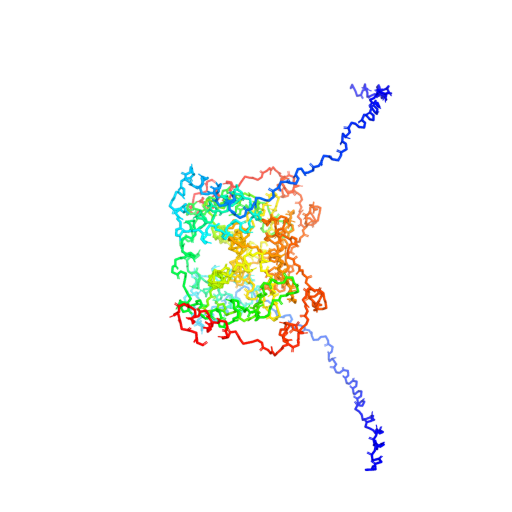 A 1 81 ? -10.661 25.502 17.026 1 98 81 ALA A CA 1
ATOM 663 C C . ALA A 1 81 ? -11.025 24.39 18.006 1 98 81 ALA A C 1
ATOM 665 O O . ALA A 1 81 ? -10.217 23.496 18.269 1 98 81 ALA A O 1
ATOM 666 N N . LEU A 1 82 ? -12.273 24.486 18.558 1 98.52 82 LEU A N 1
ATOM 667 C CA . LEU A 1 82 ? -12.733 23.431 19.455 1 98.52 82 LEU A CA 1
ATOM 668 C C . LEU A 1 82 ? -12.745 22.081 18.747 1 98.52 82 LEU A C 1
ATOM 670 O O . LEU A 1 82 ? -12.317 21.074 19.315 1 98.52 82 LEU A O 1
ATOM 674 N N . ASP A 1 83 ? -13.196 22.099 17.537 1 98.32 83 ASP A N 1
ATOM 675 C CA . ASP A 1 83 ? -13.213 20.866 16.756 1 98.32 83 ASP A CA 1
ATOM 676 C C . ASP A 1 83 ? -11.8 20.324 16.555 1 98.32 83 ASP A C 1
ATOM 678 O O . ASP A 1 83 ? -11.573 19.116 16.655 1 98.32 83 ASP A O 1
ATOM 682 N N . LEU A 1 84 ? -10.914 21.186 16.255 1 98.41 84 LEU A N 1
ATOM 683 C CA . LEU A 1 84 ? -9.527 20.782 16.048 1 98.41 84 LEU A CA 1
ATOM 684 C C . LEU A 1 84 ? -8.934 20.2 17.326 1 98.41 84 LEU A C 1
ATOM 686 O O . LEU A 1 84 ? -8.192 19.216 17.279 1 98.41 84 LEU A O 1
ATOM 690 N N . ILE A 1 85 ? -9.241 20.776 18.452 1 98.52 85 ILE A N 1
ATOM 691 C CA . ILE A 1 85 ? -8.76 20.281 19.737 1 98.52 85 ILE A CA 1
ATOM 692 C C . ILE A 1 85 ? -9.32 18.884 19.995 1 98.52 85 ILE A C 1
ATOM 694 O O . ILE A 1 85 ? -8.588 17.98 20.403 1 98.52 85 ILE A O 1
ATOM 698 N N . ARG A 1 86 ? -10.553 18.739 19.731 1 98.46 86 ARG A N 1
ATOM 699 C CA . ARG A 1 86 ? -11.182 17.431 19.881 1 98.46 86 ARG A CA 1
ATOM 700 C C . ARG A 1 86 ? -10.491 16.388 19.009 1 98.46 86 ARG A C 1
ATOM 702 O O . ARG A 1 86 ? -10.16 15.298 19.48 1 98.46 86 ARG A O 1
ATOM 709 N N . ASN A 1 87 ? -10.276 16.748 17.773 1 98.26 87 ASN A N 1
ATOM 710 C CA . ASN A 1 87 ? -9.616 15.838 16.843 1 98.26 87 ASN A CA 1
ATOM 711 C C . ASN A 1 87 ? -8.186 15.53 17.279 1 98.26 87 ASN A C 1
ATOM 713 O O . ASN A 1 87 ? -7.717 14.4 17.132 1 98.26 87 ASN A O 1
ATOM 717 N N . TYR A 1 88 ? -7.533 16.569 17.751 1 97.92 88 TYR A N 1
ATOM 718 C CA . TYR A 1 88 ? -6.159 16.449 18.226 1 97.92 88 TYR A CA 1
ATOM 719 C C . TYR A 1 88 ? -6.05 15.389 19.316 1 97.92 88 TYR A C 1
ATOM 721 O O . TYR A 1 88 ? -5.228 14.474 19.221 1 97.92 88 TYR A O 1
ATOM 729 N N . TYR A 1 89 ? -6.861 15.384 20.296 1 97.33 89 TYR A N 1
ATOM 730 C CA . TYR A 1 89 ? -6.799 14.459 21.422 1 97.33 89 TYR A CA 1
ATOM 731 C C . TYR A 1 89 ? -7.343 13.089 21.034 1 97.33 89 TYR A C 1
ATOM 733 O O . TYR A 1 89 ? -6.814 12.061 21.462 1 97.33 89 TYR A O 1
ATOM 741 N N . GLN A 1 90 ? -8.38 13.108 20.214 1 97.99 90 GLN A N 1
ATOM 742 C CA . GLN A 1 90 ? -8.942 11.837 19.771 1 97.99 90 GLN A CA 1
ATOM 743 C C . GLN A 1 90 ? -7.931 11.045 18.946 1 97.99 90 GLN A C 1
ATOM 745 O O . GLN A 1 90 ? -7.772 9.839 19.14 1 97.99 90 GLN A O 1
ATOM 750 N N . PHE A 1 91 ? -7.265 11.667 17.999 1 98.09 91 PHE A N 1
ATOM 751 C CA . PHE A 1 91 ? -6.271 11.027 17.147 1 98.09 91 PHE A CA 1
ATOM 752 C C . PHE A 1 91 ? -5.128 10.46 17.981 1 98.09 91 PHE A C 1
ATOM 754 O O . PHE A 1 91 ? -4.667 9.344 17.733 1 98.09 91 PHE A O 1
ATOM 761 N N . ARG A 1 92 ? -4.684 11.187 18.96 1 96.49 92 ARG A N 1
ATOM 762 C CA . ARG A 1 92 ? -3.586 10.759 19.82 1 96.49 92 ARG A CA 1
ATOM 763 C C . ARG A 1 92 ? -4 9.576 20.689 1 96.49 92 ARG A C 1
ATOM 765 O O . ARG A 1 92 ? -3.194 8.683 20.956 1 96.49 92 ARG A O 1
ATOM 772 N N . LYS A 1 93 ? -5.229 9.614 21.082 1 96.82 93 LYS A N 1
ATOM 773 C CA . LYS A 1 93 ? -5.739 8.489 21.862 1 96.82 93 LYS A CA 1
ATOM 774 C C . LYS A 1 93 ? -5.827 7.226 21.011 1 96.82 93 LYS A C 1
ATOM 776 O O . LYS A 1 93 ? -5.423 6.146 21.449 1 96.82 93 LYS A O 1
ATOM 781 N N . GLU A 1 94 ? -6.272 7.37 19.779 1 97.04 94 GLU A N 1
ATOM 782 C CA . GLU A 1 94 ? -6.466 6.243 18.872 1 97.04 94 GLU A CA 1
ATOM 783 C C . GLU A 1 94 ? -5.129 5.665 18.416 1 97.04 94 GLU A C 1
ATOM 785 O O . GLU A 1 94 ? -5.037 4.478 18.095 1 97.04 94 GLU A O 1
ATOM 790 N N . HIS A 1 95 ? -4.155 6.506 18.32 1 97.04 95 HIS A N 1
ATOM 791 C CA . HIS A 1 95 ? -2.836 6.093 17.853 1 97.04 95 HIS A CA 1
ATOM 792 C C . HIS A 1 95 ? -1.777 6.317 18.927 1 97.04 95 HIS A C 1
ATOM 794 O O . HIS A 1 95 ? -0.722 6.894 18.653 1 97.04 95 HIS A O 1
ATOM 800 N N . ASP A 1 96 ? -2.081 5.845 20.081 1 95.76 96 ASP A N 1
ATOM 801 C CA . ASP A 1 96 ? -1.277 6.105 21.27 1 95.76 96 ASP A CA 1
ATOM 802 C C . ASP A 1 96 ? 0.173 5.673 21.059 1 95.76 96 ASP A C 1
ATOM 804 O O . ASP A 1 96 ? 1.1 6.367 21.48 1 95.76 96 ASP A O 1
ATOM 808 N N . LEU A 1 97 ? 0.43 4.627 20.319 1 93.49 97 LEU A N 1
ATOM 809 C CA . LEU A 1 97 ? 1.766 4.085 20.099 1 93.49 97 LEU A CA 1
ATOM 810 C C . LEU A 1 97 ? 2.606 5.034 19.252 1 93.49 97 LEU A C 1
ATOM 812 O O . LEU A 1 97 ? 3.834 5.052 19.362 1 93.49 97 LEU A O 1
ATOM 816 N N . TRP A 1 98 ? 1.97 5.848 18.383 1 94.71 98 TRP A N 1
ATOM 817 C CA . TRP A 1 98 ? 2.659 6.802 17.521 1 94.71 98 TRP A CA 1
ATOM 818 C C . TRP A 1 98 ? 3.229 7.959 18.336 1 94.71 98 TRP A C 1
ATOM 820 O O . TRP A 1 98 ? 4.21 8.588 17.93 1 94.71 98 TRP A O 1
ATOM 830 N N . PHE A 1 99 ? 2.629 8.168 19.516 1 95.54 99 PHE A N 1
ATOM 831 C CA . PHE A 1 99 ? 2.913 9.408 20.229 1 95.54 99 PHE A CA 1
ATOM 832 C C . PHE A 1 99 ? 3.607 9.122 21.555 1 95.54 99 PHE A C 1
ATOM 834 O O . PHE A 1 99 ? 4.037 10.047 22.249 1 95.54 99 PHE A O 1
ATOM 841 N N . ARG A 1 100 ? 3.739 7.865 21.755 1 90.78 100 ARG A N 1
ATOM 842 C CA . ARG A 1 100 ? 4.448 7.478 22.971 1 90.78 100 ARG A CA 1
ATOM 843 C C . ARG A 1 100 ? 5.909 7.911 22.913 1 90.78 100 ARG A C 1
ATOM 845 O O . ARG A 1 100 ? 6.612 7.613 21.945 1 90.78 100 ARG A O 1
ATOM 852 N N . ARG A 1 101 ? 6.344 8.681 23.868 1 87.89 101 ARG A N 1
ATOM 853 C CA . ARG A 1 101 ? 7.719 9.158 23.974 1 87.89 101 ARG A CA 1
ATOM 854 C C . ARG A 1 101 ? 8.133 9.918 22.719 1 87.89 101 ARG A C 1
ATOM 856 O O . ARG A 1 101 ? 9.185 9.642 22.139 1 87.89 101 ARG A O 1
ATOM 863 N N . LEU A 1 102 ? 7.251 10.643 22.259 1 92.7 102 LEU A N 1
ATOM 864 C CA . LEU A 1 102 ? 7.561 11.504 21.123 1 92.7 102 LEU A CA 1
ATOM 865 C C . LEU A 1 102 ? 8.493 12.637 21.538 1 92.7 102 LEU A C 1
ATOM 867 O O . LEU A 1 102 ? 8.034 13.7 21.964 1 92.7 102 LEU A O 1
ATOM 871 N N . GLU A 1 103 ? 9.785 12.329 21.49 1 91.24 103 GLU A N 1
ATOM 872 C CA . GLU A 1 103 ? 10.814 13.258 21.948 1 91.24 103 GLU A CA 1
ATOM 873 C C . GLU A 1 103 ? 12.016 13.258 21.007 1 91.24 103 GLU A C 1
ATOM 875 O O . GLU A 1 103 ? 12.343 12.23 20.41 1 91.24 103 GLU A O 1
ATOM 880 N N . PRO A 1 104 ? 12.675 14.356 20.927 1 89.99 104 PRO A N 1
ATOM 881 C CA . PRO A 1 104 ? 13.791 14.492 19.988 1 89.99 104 PRO A CA 1
ATOM 882 C C . PRO A 1 104 ? 14.983 13.612 20.356 1 89.99 104 PRO A C 1
ATOM 884 O O . PRO A 1 104 ? 15.872 13.393 19.53 1 89.99 104 PRO A O 1
ATOM 887 N N . PHE A 1 105 ? 14.973 13.035 21.536 1 91.35 105 PHE A N 1
ATOM 888 C CA . PHE A 1 105 ? 16.143 12.28 21.968 1 91.35 105 PHE A CA 1
ATOM 889 C C . PHE A 1 105 ? 16.007 10.809 21.593 1 91.35 105 PHE A C 1
ATOM 891 O O . PHE A 1 105 ? 16.94 10.026 21.784 1 91.35 105 PHE A O 1
ATOM 898 N N . ASP A 1 106 ? 14.868 10.409 21.111 1 93.6 106 ASP A N 1
ATOM 899 C CA . ASP A 1 106 ? 14.712 9.044 20.618 1 93.6 106 ASP A CA 1
ATOM 900 C C . ASP A 1 106 ? 15.708 8.747 19.498 1 93.6 106 ASP A C 1
ATOM 902 O O . ASP A 1 106 ? 15.763 9.471 18.502 1 93.6 106 ASP A O 1
ATOM 906 N N . PRO A 1 107 ? 16.429 7.682 19.603 1 95.25 107 PRO A N 1
ATOM 907 C CA . PRO A 1 107 ? 17.499 7.4 18.644 1 95.25 107 PRO A CA 1
ATOM 908 C C . PRO A 1 107 ? 16.981 7.213 17.219 1 95.25 107 PRO A C 1
ATOM 910 O O . PRO A 1 107 ? 17.62 7.657 16.262 1 95.25 107 PRO A O 1
ATOM 913 N N . LYS A 1 108 ? 15.898 6.567 17.033 1 96.09 108 LYS A N 1
ATOM 914 C CA . LYS A 1 108 ? 15.366 6.346 15.691 1 96.09 108 LYS A CA 1
ATOM 915 C C . LYS A 1 108 ? 14.885 7.653 15.068 1 96.09 108 LYS A C 1
ATOM 917 O O . LYS A 1 108 ? 15.046 7.87 13.866 1 96.09 108 LYS A O 1
ATOM 922 N N . ILE A 1 109 ? 14.329 8.465 15.898 1 96.59 109 ILE A N 1
ATOM 923 C CA . ILE A 1 109 ? 13.893 9.773 15.424 1 96.59 109 ILE A CA 1
ATOM 924 C C . ILE A 1 109 ? 15.106 10.604 15.011 1 96.59 109 ILE A C 1
ATOM 926 O O . ILE A 1 109 ? 15.092 11.258 13.966 1 96.59 109 ILE A O 1
ATOM 930 N N . GLN A 1 110 ? 16.153 10.518 15.804 1 96.66 110 GLN A N 1
ATOM 931 C CA . GLN A 1 110 ? 17.372 11.249 15.475 1 96.66 110 GLN A CA 1
ATOM 932 C C . GLN A 1 110 ? 17.968 10.762 14.157 1 96.66 110 GLN A C 1
ATOM 934 O O . GLN A 1 110 ? 18.437 11.564 13.348 1 96.66 110 GLN A O 1
ATOM 939 N N . MET A 1 111 ? 17.93 9.478 13.992 1 97.25 111 MET A N 1
ATOM 940 C CA . MET A 1 111 ? 18.437 8.907 12.748 1 97.25 111 MET A CA 1
ATOM 941 C C . MET A 1 111 ? 17.668 9.449 11.548 1 97.25 111 MET A C 1
ATOM 943 O O . MET A 1 111 ? 18.268 9.836 10.544 1 97.25 111 MET A O 1
ATOM 947 N N . ALA A 1 112 ? 16.376 9.496 11.672 1 97.75 112 ALA A N 1
ATOM 948 C CA . ALA A 1 112 ? 15.541 9.997 10.583 1 97.75 112 ALA A CA 1
ATOM 949 C C . ALA A 1 112 ? 15.826 11.47 10.305 1 97.75 112 ALA A C 1
ATOM 951 O O . ALA A 1 112 ? 15.968 11.875 9.149 1 97.75 112 ALA A O 1
ATOM 952 N N . ILE A 1 113 ? 15.952 12.239 11.323 1 97.46 113 ILE A N 1
ATOM 953 C CA . ILE A 1 113 ? 16.208 13.667 11.163 1 97.46 113 ILE A CA 1
ATOM 954 C C . ILE A 1 113 ? 17.585 13.878 10.538 1 97.46 113 ILE A C 1
ATOM 956 O O . ILE A 1 113 ? 17.752 14.734 9.666 1 97.46 113 ILE A O 1
ATOM 960 N N . GLN A 1 114 ? 18.528 13.079 10.946 1 96.73 114 GLN A N 1
ATOM 961 C CA . GLN A 1 114 ? 19.868 13.151 10.373 1 96.73 114 GLN A CA 1
ATOM 962 C C . GLN A 1 114 ? 19.847 12.827 8.882 1 96.73 114 GLN A C 1
ATOM 964 O O . GLN A 1 114 ? 20.645 13.366 8.113 1 96.73 114 GLN A O 1
ATOM 969 N N . ASP A 1 115 ? 18.931 11.99 8.53 1 97.09 115 ASP A N 1
ATOM 970 C CA . ASP A 1 115 ? 18.824 11.596 7.128 1 97.09 115 ASP A CA 1
ATOM 971 C C . ASP A 1 115 ? 17.983 12.596 6.339 1 97.09 115 ASP A C 1
ATOM 973 O O . ASP A 1 115 ? 17.76 12.417 5.14 1 97.09 115 ASP A O 1
ATOM 977 N N . GLY A 1 116 ? 17.444 13.592 6.995 1 96.74 116 GLY A N 1
ATOM 978 C CA . GLY A 1 116 ? 16.765 14.674 6.3 1 96.74 116 GLY A CA 1
ATOM 979 C C . GLY A 1 116 ? 15.253 14.581 6.383 1 96.74 116 GLY A C 1
ATOM 980 O O . GLY A 1 116 ? 14.545 15.126 5.534 1 96.74 116 GLY A O 1
ATOM 981 N N . PHE A 1 117 ? 14.79 13.868 7.378 1 97.93 117 PHE A N 1
ATOM 982 C CA . PHE A 1 117 ? 13.35 13.735 7.566 1 97.93 117 PHE A CA 1
ATOM 983 C C . PHE A 1 117 ? 12.907 14.415 8.856 1 97.93 117 PHE A C 1
ATOM 985 O O . PHE A 1 117 ? 12.729 13.755 9.882 1 97.93 117 PHE A O 1
ATOM 992 N N . PRO A 1 118 ? 12.609 15.715 8.892 1 97.22 118 PRO A N 1
ATOM 993 C CA . PRO A 1 118 ? 12.734 16.634 7.758 1 97.22 118 PRO A CA 1
ATOM 994 C C . PRO A 1 118 ? 13.985 17.506 7.841 1 97.22 118 PRO A C 1
ATOM 996 O O . PRO A 1 118 ? 14.69 17.486 8.853 1 97.22 118 PRO A O 1
ATOM 999 N N . SER A 1 119 ? 14.278 18.192 6.748 1 97.25 119 SER A N 1
ATOM 1000 C CA . SER A 1 119 ? 15.169 19.347 6.728 1 97.25 119 SER A CA 1
ATOM 1001 C C . SER A 1 119 ? 14.387 20.651 6.843 1 97.25 119 SER A C 1
ATOM 1003 O O . SER A 1 119 ? 13.319 20.795 6.245 1 97.25 119 SER A O 1
ATOM 1005 N N . VAL A 1 120 ? 14.904 21.538 7.618 1 97.54 120 VAL A N 1
ATOM 1006 C CA . VAL A 1 120 ? 14.242 22.822 7.822 1 97.54 120 VAL A CA 1
ATOM 1007 C C . VAL A 1 120 ? 15.125 23.949 7.291 1 97.54 120 VAL A C 1
ATOM 1009 O O . VAL A 1 120 ? 16.245 24.146 7.768 1 97.54 120 VAL A O 1
ATOM 1012 N N . LEU A 1 121 ? 14.609 24.68 6.357 1 96.34 121 LEU A N 1
ATOM 1013 C CA . LEU A 1 121 ? 15.397 25.779 5.809 1 96.34 121 LEU A CA 1
ATOM 1014 C C . LEU A 1 121 ? 15.476 26.937 6.799 1 96.34 121 LEU A C 1
ATOM 1016 O O . LEU A 1 121 ? 14.531 27.18 7.554 1 96.34 121 LEU A O 1
ATOM 1020 N N . SER A 1 122 ? 16.554 27.623 6.75 1 92.94 122 SER A N 1
ATOM 1021 C CA . SER A 1 122 ? 16.768 28.746 7.657 1 92.94 122 SER A CA 1
ATOM 1022 C C . SER A 1 122 ? 15.907 29.944 7.267 1 92.94 122 SER A C 1
ATOM 1024 O O . SER A 1 122 ? 15.45 30.694 8.131 1 92.94 122 SER A O 1
ATOM 1026 N N . ASN A 1 123 ? 15.72 30.114 5.981 1 93.77 123 ASN A N 1
ATOM 1027 C CA . ASN A 1 123 ? 14.965 31.26 5.488 1 93.77 123 ASN A CA 1
ATOM 1028 C C . ASN A 1 123 ? 13.504 30.901 5.232 1 93.77 123 ASN A C 1
ATOM 1030 O O . ASN A 1 123 ? 13.191 29.758 4.896 1 93.77 123 ASN A O 1
ATOM 1034 N N . LEU A 1 124 ? 12.683 31.818 5.384 1 96.34 124 LEU A N 1
ATOM 1035 C CA . LEU A 1 124 ? 11.266 31.717 5.053 1 96.34 124 LEU A CA 1
ATOM 1036 C C . LEU A 1 124 ? 11.03 32.021 3.577 1 96.34 124 LEU A C 1
ATOM 1038 O O . LEU A 1 124 ? 11.901 32.58 2.907 1 96.34 124 LEU A O 1
ATOM 1042 N N . ASP A 1 125 ? 9.917 31.529 3.074 1 96.3 125 ASP A N 1
ATOM 1043 C CA . ASP A 1 125 ? 9.585 31.942 1.714 1 96.3 125 ASP A CA 1
ATOM 1044 C C . ASP A 1 125 ? 9.038 33.367 1.69 1 96.3 125 ASP A C 1
ATOM 1046 O O . ASP A 1 125 ? 9.038 34.054 2.714 1 96.3 125 ASP A O 1
ATOM 1050 N N . ARG A 1 126 ? 8.635 33.917 0.499 1 95.81 126 ARG A N 1
ATOM 1051 C CA . ARG A 1 126 ? 8.236 35.31 0.33 1 95.81 126 ARG A CA 1
ATOM 1052 C C . ARG A 1 126 ? 6.917 35.592 1.043 1 95.81 126 ARG A C 1
ATOM 1054 O O . ARG A 1 126 ? 6.561 36.751 1.265 1 95.81 126 ARG A O 1
ATOM 1061 N N . ARG A 1 127 ? 6.249 34.57 1.436 1 96.22 127 ARG A N 1
ATOM 1062 C CA . ARG A 1 127 ? 4.995 34.716 2.167 1 96.22 127 ARG A CA 1
ATOM 1063 C C . ARG A 1 127 ? 5.199 34.475 3.659 1 96.22 127 ARG A C 1
ATOM 1065 O O . ARG A 1 127 ? 4.233 34.269 4.398 1 96.22 127 ARG A O 1
ATOM 1072 N N . SER A 1 128 ? 6.508 34.362 4.102 1 96.63 128 SER A N 1
ATOM 1073 C CA . SER A 1 128 ? 6.922 34.215 5.494 1 96.63 128 SER A CA 1
ATOM 1074 C C . SER A 1 128 ? 6.506 32.859 6.055 1 96.63 128 SER A C 1
ATOM 1076 O O . SER A 1 128 ? 6.175 32.746 7.237 1 96.63 128 SER A O 1
ATOM 1078 N N . ARG A 1 129 ? 6.439 31.892 5.165 1 97.62 129 ARG A N 1
ATOM 1079 C CA . ARG A 1 129 ? 6.129 30.534 5.597 1 97.62 129 ARG A CA 1
ATOM 1080 C C . ARG A 1 129 ? 7.403 29.735 5.852 1 97.62 129 ARG A C 1
ATOM 1082 O O . ARG A 1 129 ? 8.43 29.977 5.215 1 97.62 129 ARG A O 1
ATOM 1089 N N . ARG A 1 130 ? 7.27 28.799 6.847 1 97.82 130 ARG A N 1
ATOM 1090 C CA . ARG A 1 130 ? 8.371 27.882 7.12 1 97.82 130 ARG A CA 1
ATOM 1091 C C . ARG A 1 130 ? 8.49 26.827 6.025 1 97.82 130 ARG A C 1
ATOM 1093 O O . ARG A 1 130 ? 7.491 26.226 5.625 1 97.82 130 ARG A O 1
ATOM 1100 N N . VAL A 1 131 ? 9.71 26.639 5.465 1 98.33 131 VAL A N 1
ATOM 1101 C CA . VAL A 1 131 ? 9.926 25.713 4.358 1 98.33 131 VAL A CA 1
ATOM 1102 C C . VAL A 1 131 ? 10.676 24.479 4.856 1 98.33 131 VAL A C 1
ATOM 1104 O O . VAL A 1 131 ? 11.759 24.595 5.434 1 98.33 131 VAL A O 1
ATOM 1107 N N . LEU A 1 132 ? 10.051 23.341 4.668 1 98.08 132 LEU A N 1
ATOM 1108 C CA . LEU A 1 132 ? 10.686 22.06 4.955 1 98.08 132 LEU A CA 1
ATOM 1109 C C . LEU A 1 132 ? 10.925 21.272 3.671 1 98.08 132 LEU A C 1
ATOM 1111 O O . LEU A 1 132 ? 10.168 21.404 2.707 1 98.08 132 LEU A O 1
ATOM 1115 N N . PHE A 1 133 ? 11.925 20.533 3.579 1 96.86 133 PHE A N 1
ATOM 1116 C CA . PHE A 1 133 ? 12.08 19.666 2.416 1 96.86 133 PHE A CA 1
ATOM 1117 C C . PHE A 1 133 ? 12.67 18.32 2.819 1 96.86 133 PHE A C 1
ATOM 1119 O O . PHE A 1 133 ? 13.276 18.197 3.886 1 96.86 133 PHE A O 1
ATOM 1126 N N . MET A 1 134 ? 12.449 17.311 2.094 1 97.6 134 MET A N 1
ATOM 1127 C CA . MET A 1 134 ? 12.893 15.937 2.308 1 97.6 134 MET A CA 1
ATOM 1128 C C . MET A 1 134 ? 13.343 15.3 0.998 1 97.6 134 MET A C 1
ATOM 1130 O O . MET A 1 134 ? 12.694 15.471 -0.036 1 97.6 134 MET A O 1
ATOM 1134 N N . VAL A 1 135 ? 14.463 14.709 1.119 1 96.32 135 VAL A N 1
ATOM 1135 C CA . VAL A 1 135 ? 14.927 13.882 0.01 1 96.32 135 VAL A CA 1
ATOM 1136 C C . VAL A 1 135 ? 14.615 12.414 0.294 1 96.32 135 VAL A C 1
ATOM 1138 O O . VAL A 1 135 ? 15.313 11.765 1.076 1 96.32 135 VAL A O 1
ATOM 1141 N N . CYS A 1 136 ? 13.703 11.836 -0.397 1 97.68 136 CYS A N 1
ATOM 1142 C CA . CYS A 1 136 ? 13.096 10.568 -0.011 1 97.68 136 CYS A CA 1
ATOM 1143 C C . CYS A 1 136 ? 14.059 9.409 -0.243 1 97.68 136 CYS A C 1
ATOM 1145 O O . CYS A 1 136 ? 13.978 8.383 0.434 1 97.68 136 CYS A O 1
ATOM 1147 N N . SER A 1 137 ? 14.975 9.584 -1.19 1 97.32 137 SER A N 1
ATOM 1148 C CA . SER A 1 137 ? 15.924 8.515 -1.485 1 97.32 137 SER A CA 1
ATOM 1149 C C . SER A 1 137 ? 16.842 8.248 -0.296 1 97.32 137 SER A C 1
ATOM 1151 O O . SER A 1 137 ? 17.514 7.216 -0.244 1 97.32 137 SER A O 1
ATOM 1153 N N . GLN A 1 138 ? 16.854 9.163 0.644 1 97.02 138 GLN A N 1
ATOM 1154 C CA . GLN A 1 138 ? 17.716 9.023 1.812 1 97.02 138 GLN A CA 1
ATOM 1155 C C . GLN A 1 138 ? 17.095 8.088 2.846 1 97.02 138 GLN A C 1
ATOM 1157 O O . GLN A 1 138 ? 17.755 7.694 3.81 1 97.02 138 GLN A O 1
ATOM 1162 N N . TRP A 1 139 ? 15.864 7.685 2.616 1 97.75 139 TRP A N 1
ATOM 1163 C CA . TRP A 1 139 ? 15.192 6.776 3.539 1 97.75 139 TRP A CA 1
ATOM 1164 C C . TRP A 1 139 ? 15.806 5.381 3.472 1 97.75 139 TRP A C 1
ATOM 1166 O O . TRP A 1 139 ? 15.74 4.716 2.436 1 97.75 139 TRP A O 1
ATOM 1176 N N . ASN A 1 140 ? 16.372 5.018 4.578 1 96 140 ASN A N 1
ATOM 1177 C CA . ASN A 1 140 ? 16.876 3.657 4.722 1 96 140 ASN A CA 1
ATOM 1178 C C . ASN A 1 140 ? 15.835 2.737 5.354 1 96 140 ASN A C 1
ATOM 1180 O O . ASN A 1 140 ? 15.694 2.7 6.577 1 96 140 ASN A O 1
ATOM 1184 N N . THR A 1 141 ? 15.212 1.983 4.56 1 95.63 141 THR A N 1
ATOM 1185 C CA . THR A 1 141 ? 14.068 1.184 4.987 1 95.63 141 THR A CA 1
ATOM 1186 C C . THR A 1 141 ? 14.515 0.041 5.894 1 95.63 141 THR A C 1
ATOM 1188 O O . THR A 1 141 ? 13.692 -0.579 6.571 1 95.63 141 THR A O 1
ATOM 1191 N N . GLU A 1 142 ? 15.782 -0.255 5.948 1 95.34 142 GLU A N 1
ATOM 1192 C CA . GLU A 1 142 ? 16.302 -1.316 6.805 1 95.34 142 GLU A CA 1
ATOM 1193 C C . GLU A 1 142 ? 16.558 -0.806 8.221 1 95.34 142 GLU A C 1
ATOM 1195 O O . GLU A 1 142 ? 16.582 -1.589 9.173 1 95.34 142 GLU A O 1
ATOM 1200 N N . ARG A 1 143 ? 16.727 0.487 8.324 1 96.13 143 ARG A N 1
ATOM 1201 C CA . ARG A 1 143 ? 17.109 1.062 9.61 1 96.13 143 ARG A CA 1
ATOM 1202 C C . ARG A 1 143 ? 15.882 1.518 10.393 1 96.13 143 ARG A C 1
ATOM 1204 O O . ARG A 1 143 ? 15.851 1.419 11.621 1 96.13 143 ARG A O 1
ATOM 1211 N N . TYR A 1 144 ? 14.921 2.089 9.716 1 96.58 144 TYR A N 1
ATOM 1212 C CA . TYR A 1 144 ? 13.699 2.533 10.378 1 96.58 144 TYR A CA 1
ATOM 1213 C C . TYR A 1 144 ? 12.532 2.576 9.398 1 96.58 144 TYR A C 1
ATOM 1215 O O . TYR A 1 144 ? 12.736 2.642 8.184 1 96.58 144 TYR A O 1
ATOM 1223 N N . CYS A 1 145 ? 11.318 2.563 9.885 1 96.22 145 CYS A N 1
ATOM 1224 C CA . CYS A 1 145 ? 10.126 2.456 9.052 1 96.22 145 CYS A CA 1
ATOM 1225 C C . CYS A 1 145 ? 9.513 3.828 8.798 1 96.22 145 CYS A C 1
ATOM 1227 O O . CYS A 1 145 ? 9.999 4.835 9.317 1 96.22 145 CYS A O 1
ATOM 1229 N N . LEU A 1 146 ? 8.497 3.85 8.056 1 97.23 146 LEU A N 1
ATOM 1230 C CA . LEU A 1 146 ? 7.8 5.073 7.671 1 97.23 146 LEU A CA 1
ATOM 1231 C C . LEU A 1 146 ? 7.26 5.799 8.899 1 97.23 146 LEU A C 1
ATOM 1233 O O . LEU A 1 146 ? 7.268 7.031 8.949 1 97.23 146 LEU A O 1
ATOM 1237 N N . LEU A 1 147 ? 6.786 5.068 9.847 1 97.27 147 LEU A N 1
ATOM 1238 C CA . LEU A 1 147 ? 6.245 5.668 11.062 1 97.27 147 LEU A CA 1
ATOM 1239 C C . LEU A 1 147 ? 7.296 6.524 11.76 1 97.27 147 LEU A C 1
ATOM 1241 O O . LEU A 1 147 ? 6.974 7.571 12.326 1 97.27 147 LEU A O 1
ATOM 1245 N N . THR A 1 148 ? 8.542 6.078 11.735 1 97.57 148 THR A N 1
ATOM 1246 C CA . THR A 1 148 ? 9.628 6.843 12.337 1 97.57 148 THR A CA 1
ATOM 1247 C C . THR A 1 148 ? 9.792 8.191 11.641 1 97.57 148 THR A C 1
ATOM 1249 O O . THR A 1 148 ? 10.034 9.208 12.294 1 97.57 148 THR A O 1
ATOM 1252 N N . ILE A 1 149 ? 9.681 8.178 10.383 1 98.08 149 ILE A N 1
ATOM 1253 C CA . ILE A 1 149 ? 9.746 9.416 9.615 1 98.08 149 ILE A CA 1
ATOM 1254 C C . ILE A 1 149 ? 8.624 10.354 10.051 1 98.08 149 ILE A C 1
ATOM 1256 O O . ILE A 1 149 ? 8.849 11.55 10.254 1 98.08 149 ILE A O 1
ATOM 1260 N N . TYR A 1 150 ? 7.441 9.818 10.205 1 98.29 150 TYR A N 1
ATOM 1261 C CA . TYR A 1 150 ? 6.293 10.596 10.658 1 98.29 150 TYR A CA 1
ATOM 1262 C C . TYR A 1 150 ? 6.545 11.186 12.04 1 98.29 150 TYR A C 1
ATOM 1264 O O . TYR A 1 150 ? 6.265 12.363 12.28 1 98.29 150 TYR A O 1
ATOM 1272 N N . ARG A 1 151 ? 7.034 10.401 12.893 1 98.22 151 ARG A N 1
ATOM 1273 C CA . ARG A 1 151 ? 7.316 10.852 14.252 1 98.22 151 ARG A CA 1
ATOM 1274 C C . ARG A 1 151 ? 8.375 11.95 14.256 1 98.22 151 ARG A C 1
ATOM 1276 O O . ARG A 1 151 ? 8.259 12.929 14.995 1 98.22 151 ARG A O 1
ATOM 1283 N N . ALA A 1 152 ? 9.382 11.797 13.448 1 98.02 152 ALA A N 1
ATOM 1284 C CA . ALA A 1 152 ? 10.41 12.825 13.307 1 98.02 152 ALA A CA 1
ATOM 1285 C C . ALA A 1 152 ? 9.812 14.134 12.799 1 98.02 152 ALA A C 1
ATOM 1287 O O . ALA A 1 152 ? 10.164 15.213 13.282 1 98.02 152 ALA A O 1
ATOM 1288 N N . LEU A 1 153 ? 8.935 13.991 11.838 1 98.35 153 LEU A N 1
ATOM 1289 C CA . LEU A 1 153 ? 8.237 15.155 11.303 1 98.35 153 LEU A CA 1
ATOM 1290 C C . LEU A 1 153 ? 7.419 15.844 12.39 1 98.35 153 LEU A C 1
ATOM 1292 O O . LEU A 1 153 ? 7.48 17.067 12.538 1 98.35 153 LEU A O 1
ATOM 1296 N N . LEU A 1 154 ? 6.719 15.081 13.163 1 97.84 154 LEU A N 1
ATOM 1297 C CA . LEU A 1 154 ? 5.858 15.634 14.203 1 97.84 154 LEU A CA 1
ATOM 1298 C C . LEU A 1 154 ? 6.681 16.368 15.256 1 97.84 154 LEU A C 1
ATOM 1300 O O . LEU A 1 154 ? 6.319 17.471 15.675 1 97.84 154 LEU A O 1
ATOM 1304 N N . VAL A 1 155 ? 7.763 15.774 15.68 1 97.16 155 VAL A N 1
ATOM 1305 C CA . VAL A 1 155 ? 8.632 16.408 16.666 1 97.16 155 VAL A CA 1
ATOM 1306 C C . VAL A 1 155 ? 9.131 17.748 16.13 1 97.16 155 VAL A C 1
ATOM 1308 O O . VAL A 1 155 ? 9.172 18.74 16.861 1 97.16 155 VAL A O 1
ATOM 1311 N N . SER A 1 156 ? 9.455 17.76 14.908 1 97.66 156 SER A N 1
ATOM 1312 C CA . SER A 1 156 ? 9.955 18.973 14.269 1 97.66 156 SER A CA 1
ATOM 1313 C C . SER A 1 156 ? 8.866 20.037 14.174 1 97.66 156 SER A C 1
ATOM 1315 O O . SER A 1 156 ? 9.088 21.193 14.539 1 97.66 156 SER A O 1
ATOM 1317 N N . LEU A 1 157 ? 7.736 19.629 13.729 1 97.89 157 LEU A N 1
ATOM 1318 C CA . LEU A 1 157 ? 6.629 20.563 13.562 1 97.89 157 LEU A CA 1
ATOM 1319 C C . LEU A 1 157 ? 6.192 21.135 14.907 1 97.89 157 LEU A C 1
ATOM 1321 O O . LEU A 1 157 ? 5.913 22.331 15.017 1 97.89 157 LEU A O 1
ATOM 1325 N N . GLU A 1 158 ? 6.126 20.325 15.881 1 95.71 158 GLU A N 1
ATOM 1326 C CA . GLU A 1 158 ? 5.728 20.77 17.213 1 95.71 158 GLU A CA 1
ATOM 1327 C C . GLU A 1 158 ? 6.715 21.79 17.772 1 95.71 158 GLU A C 1
ATOM 1329 O O . GLU A 1 158 ? 6.324 22.709 18.495 1 95.71 158 GLU A O 1
ATOM 1334 N N . HIS A 1 159 ? 7.915 21.592 17.441 1 95.87 159 HIS A N 1
ATOM 1335 C CA . HIS A 1 159 ? 8.926 22.562 17.848 1 95.87 159 HIS A CA 1
ATOM 1336 C C . HIS A 1 159 ? 8.765 23.876 17.092 1 95.87 159 HIS A C 1
ATOM 1338 O O . HIS A 1 159 ? 8.803 24.952 17.694 1 95.87 159 HIS A O 1
ATOM 1344 N N . LEU A 1 160 ? 8.542 23.812 15.842 1 96.96 160 LEU A N 1
ATOM 1345 C CA . LEU A 1 160 ? 8.53 24.98 14.969 1 96.96 160 LEU A CA 1
ATOM 1346 C C . LEU A 1 160 ? 7.287 25.829 15.214 1 96.96 160 LEU A C 1
ATOM 1348 O O . LEU A 1 160 ? 7.33 27.054 15.079 1 96.96 160 LEU A O 1
ATOM 1352 N N . ILE A 1 161 ? 6.213 25.223 15.599 1 96.61 161 ILE A N 1
ATOM 1353 C CA . ILE A 1 161 ? 4.945 25.935 15.71 1 96.61 161 ILE A CA 1
ATOM 1354 C C . ILE A 1 161 ? 4.912 26.729 17.015 1 96.61 161 ILE A C 1
ATOM 1356 O O . ILE A 1 161 ? 4.006 27.536 17.235 1 96.61 161 ILE A O 1
ATOM 1360 N N . LYS A 1 162 ? 5.898 26.558 17.884 1 94.22 162 LYS A N 1
ATOM 1361 C CA . LYS A 1 162 ? 6.002 27.394 19.077 1 94.22 162 LYS A CA 1
ATOM 1362 C C . LYS A 1 162 ? 6.222 28.858 18.705 1 94.22 162 LYS A C 1
ATOM 1364 O O . LYS A 1 162 ? 5.928 29.755 19.497 1 94.22 162 LYS A O 1
ATOM 1369 N N . ASP A 1 163 ? 6.769 29.025 17.539 1 94.89 163 ASP A N 1
ATOM 1370 C CA . ASP A 1 163 ? 6.927 30.374 17.006 1 94.89 163 ASP A CA 1
ATOM 1371 C C . ASP A 1 163 ? 5.601 30.911 16.469 1 94.89 163 ASP A C 1
ATOM 1373 O O . ASP A 1 163 ? 5.016 30.33 15.553 1 94.89 163 ASP A O 1
ATOM 1377 N N . VAL A 1 164 ? 5.179 32.025 16.912 1 94.42 164 VAL A N 1
ATOM 1378 C CA . VAL A 1 164 ? 3.874 32.592 16.591 1 94.42 164 VAL A CA 1
ATOM 1379 C C . VAL A 1 164 ? 3.804 32.916 15.1 1 94.42 164 VAL A C 1
ATOM 1381 O O . VAL A 1 164 ? 2.746 32.787 14.479 1 94.42 164 VAL A O 1
ATOM 1384 N N . ASN A 1 165 ? 4.902 33.403 14.544 1 94.86 165 ASN A N 1
ATOM 1385 C CA . ASN A 1 165 ? 4.92 33.686 13.112 1 94.86 165 ASN A CA 1
ATOM 1386 C C . ASN A 1 165 ? 4.629 32.433 12.29 1 94.86 165 ASN A C 1
ATOM 1388 O O . ASN A 1 165 ? 3.934 32.5 11.275 1 94.86 165 ASN A O 1
ATOM 1392 N N . THR A 1 166 ? 5.198 31.318 12.733 1 96.76 166 THR A N 1
ATOM 1393 C CA . THR A 1 166 ? 4.945 30.047 12.063 1 96.76 166 THR A CA 1
ATOM 1394 C C . THR A 1 166 ? 3.486 29.632 12.226 1 96.76 166 THR A C 1
ATOM 1396 O O . THR A 1 166 ? 2.887 29.074 11.304 1 96.76 166 THR A O 1
ATOM 1399 N N . GLN A 1 167 ? 2.894 29.912 13.348 1 96.31 167 GLN A N 1
ATOM 1400 C CA . GLN A 1 167 ? 1.484 29.609 13.571 1 96.31 167 GLN A CA 1
ATOM 1401 C C . GLN A 1 167 ? 0.597 30.359 12.582 1 96.31 167 GLN A C 1
ATOM 1403 O O . GLN A 1 167 ? -0.366 29.798 12.054 1 96.31 167 GLN A O 1
ATOM 1408 N N . TYR A 1 168 ? 1.005 31.509 12.282 1 94.29 168 TYR A N 1
ATOM 1409 C CA . TYR A 1 168 ? 0.207 32.385 11.432 1 94.29 168 TYR A CA 1
ATOM 1410 C C . TYR A 1 168 ? 0.395 32.037 9.96 1 94.29 168 TYR A C 1
ATOM 1412 O O . TYR A 1 168 ? -0.569 32.024 9.191 1 94.29 168 TYR A O 1
ATOM 1420 N N . ASN A 1 169 ? 1.582 31.8 9.651 1 96.1 169 ASN A N 1
ATOM 1421 C CA . ASN A 1 169 ? 1.903 31.736 8.229 1 96.1 169 ASN A CA 1
ATOM 1422 C C . ASN A 1 169 ? 1.918 30.296 7.722 1 96.1 169 ASN A C 1
ATOM 1424 O O . ASN A 1 169 ? 1.744 30.053 6.527 1 96.1 169 ASN A O 1
ATOM 1428 N N . GLY A 1 170 ? 2.244 29.362 8.604 1 97.53 170 GLY A N 1
ATOM 1429 C CA . GLY A 1 170 ? 2.112 27.953 8.272 1 97.53 170 GLY A CA 1
ATOM 1430 C C . GLY A 1 170 ? 3.371 27.362 7.666 1 97.53 170 GLY A C 1
ATOM 1431 O O . GLY A 1 170 ? 4.461 27.914 7.826 1 97.53 170 GLY A O 1
ATOM 1432 N N . PHE A 1 171 ? 3.2 26.185 7.067 1 98.17 171 PHE A N 1
ATOM 1433 C CA . PHE A 1 171 ? 4.297 25.383 6.538 1 98.17 171 PHE A CA 1
ATOM 1434 C C . PHE A 1 171 ? 4.112 25.129 5.046 1 98.17 171 PHE A C 1
ATOM 1436 O O . PHE A 1 171 ? 2.982 25.025 4.565 1 98.17 171 PHE A O 1
ATOM 1443 N N . VAL A 1 172 ? 5.187 25.03 4.326 1 98.48 172 VAL A N 1
ATOM 1444 C CA . VAL A 1 172 ? 5.231 24.486 2.973 1 98.48 172 VAL A CA 1
ATOM 1445 C C . VAL A 1 172 ? 6.293 23.391 2.89 1 98.48 172 VAL A C 1
ATOM 1447 O O . VAL A 1 172 ? 7.372 23.519 3.473 1 98.48 172 VAL A O 1
ATOM 1450 N N . PHE A 1 173 ? 5.958 22.324 2.171 1 98.3 173 PHE A N 1
ATOM 1451 C CA . PHE A 1 173 ? 6.835 21.163 2.075 1 98.3 173 PHE A CA 1
ATOM 1452 C C . PHE A 1 173 ? 7.327 20.973 0.645 1 98.3 173 PHE A C 1
ATOM 1454 O O . PHE A 1 173 ? 6.565 21.151 -0.308 1 98.3 173 PHE A O 1
ATOM 1461 N N . ILE A 1 174 ? 8.544 20.636 0.545 1 98.54 174 ILE A N 1
ATOM 1462 C CA . ILE A 1 174 ? 9.108 20.153 -0.71 1 98.54 174 ILE A CA 1
ATOM 1463 C C . ILE A 1 174 ? 9.561 18.704 -0.549 1 98.54 174 ILE A C 1
ATOM 1465 O O . ILE A 1 174 ? 10.421 18.404 0.282 1 98.54 174 ILE A O 1
ATOM 1469 N N . VAL A 1 175 ? 9.001 17.859 -1.293 1 98.3 175 VAL A N 1
ATOM 1470 C CA . VAL A 1 175 ? 9.351 16.443 -1.268 1 98.3 175 VAL A CA 1
ATOM 1471 C C . VAL A 1 175 ? 10.052 16.06 -2.569 1 98.3 175 VAL A C 1
ATOM 1473 O O . VAL A 1 175 ? 9.439 16.075 -3.639 1 98.3 175 VAL A O 1
ATOM 1476 N N . ASP A 1 176 ? 11.28 15.765 -2.407 1 97.87 176 ASP A N 1
ATOM 1477 C CA . ASP A 1 176 ? 12.124 15.407 -3.544 1 97.87 176 ASP A CA 1
ATOM 1478 C C . ASP A 1 176 ? 12.21 13.892 -3.709 1 97.87 176 ASP A C 1
ATOM 1480 O O . ASP A 1 176 ? 12.755 13.198 -2.848 1 97.87 176 ASP A O 1
ATOM 1484 N N . TRP A 1 177 ? 11.847 13.391 -4.878 1 98.05 177 TRP A N 1
ATOM 1485 C CA . TRP A 1 177 ? 11.796 11.954 -5.127 1 98.05 177 TRP A CA 1
ATOM 1486 C C . TRP A 1 177 ? 12.959 11.513 -6.01 1 98.05 177 TRP A C 1
ATOM 1488 O O . TRP A 1 177 ? 12.943 10.411 -6.563 1 98.05 177 TRP A O 1
ATOM 1498 N N . THR A 1 178 ? 13.922 12.385 -6.072 1 96.63 178 THR A N 1
ATOM 1499 C CA . THR A 1 178 ? 15.089 12.046 -6.879 1 96.63 178 THR A CA 1
ATOM 1500 C C . THR A 1 178 ? 15.701 10.726 -6.417 1 96.63 178 THR A C 1
ATOM 1502 O O . THR A 1 178 ? 15.953 10.536 -5.226 1 96.63 178 THR A O 1
ATOM 1505 N N . ASN A 1 179 ? 15.883 9.754 -7.303 1 96.63 179 ASN A N 1
ATOM 1506 C CA . ASN A 1 179 ? 16.53 8.461 -7.109 1 96.63 179 ASN A CA 1
ATOM 1507 C C . ASN A 1 179 ? 15.741 7.578 -6.146 1 96.63 179 ASN A C 1
ATOM 1509 O O . ASN A 1 179 ? 16.278 6.612 -5.601 1 96.63 179 ASN A O 1
ATOM 1513 N N . PHE A 1 180 ? 14.517 7.97 -5.814 1 97.41 180 PHE A N 1
ATOM 1514 C CA . PHE A 1 180 ? 13.665 7.115 -4.996 1 97.41 180 PHE A CA 1
ATOM 1515 C C . PHE A 1 180 ? 13.286 5.847 -5.751 1 97.41 180 PHE A C 1
ATOM 1517 O O . PHE A 1 180 ? 12.863 5.91 -6.907 1 97.41 180 PHE A O 1
ATOM 1524 N N . THR A 1 181 ? 13.406 4.705 -5.188 1 96.58 181 THR A N 1
ATOM 1525 C CA . THR A 1 181 ? 13.292 3.451 -5.924 1 96.58 181 THR A CA 1
ATOM 1526 C C . THR A 1 181 ? 11.917 2.824 -5.715 1 96.58 181 THR A C 1
ATOM 1528 O O . THR A 1 181 ? 11.235 3.123 -4.732 1 96.58 181 THR A O 1
ATOM 1531 N N . ALA A 1 182 ? 11.574 1.942 -6.576 1 94.95 182 ALA A N 1
ATOM 1532 C CA . ALA A 1 182 ? 10.347 1.163 -6.436 1 94.95 182 ALA A CA 1
ATOM 1533 C C . ALA A 1 182 ? 10.389 0.295 -5.181 1 94.95 182 ALA A C 1
ATOM 1535 O O . ALA A 1 182 ? 9.364 0.091 -4.526 1 94.95 182 ALA A O 1
ATOM 1536 N N . ARG A 1 183 ? 11.562 -0.21 -4.898 1 94.52 183 ARG A N 1
ATOM 1537 C CA . ARG A 1 183 ? 11.739 -1.019 -3.696 1 94.52 183 ARG A CA 1
ATOM 1538 C C . ARG A 1 183 ? 11.373 -0.228 -2.445 1 94.52 183 ARG A C 1
ATOM 1540 O O . ARG A 1 183 ? 10.7 -0.746 -1.551 1 94.52 183 ARG A O 1
ATOM 1547 N N . GLN A 1 184 ? 11.775 0.976 -2.375 1 96.32 184 GLN A N 1
ATOM 1548 C CA . GLN A 1 184 ? 11.413 1.84 -1.257 1 96.32 184 GLN A CA 1
ATOM 1549 C C . GLN A 1 184 ? 9.912 2.114 -1.237 1 96.32 184 GLN A C 1
ATOM 1551 O O . GLN A 1 184 ? 9.294 2.138 -0.17 1 96.32 184 GLN A O 1
ATOM 1556 N N . THR A 1 185 ? 9.315 2.276 -2.424 1 96.87 185 THR A N 1
ATOM 1557 C CA . THR A 1 185 ? 7.886 2.543 -2.548 1 96.87 185 THR A CA 1
ATOM 1558 C C . THR A 1 185 ? 7.069 1.405 -1.942 1 96.87 185 THR A C 1
ATOM 1560 O O . THR A 1 185 ? 6.023 1.641 -1.334 1 96.87 185 THR A O 1
ATOM 1563 N N . MET A 1 186 ? 7.558 0.256 -2.005 1 95.39 186 MET A N 1
ATOM 1564 C CA . MET A 1 186 ? 6.86 -0.925 -1.505 1 95.39 186 MET A CA 1
ATOM 1565 C C . MET A 1 186 ? 6.728 -0.878 0.013 1 95.39 186 MET A C 1
ATOM 1567 O O . MET A 1 186 ? 5.919 -1.603 0.593 1 95.39 186 MET A O 1
ATOM 1571 N N . ASN A 1 187 ? 7.518 -0.057 0.593 1 95.98 187 ASN A N 1
ATOM 1572 C CA . ASN A 1 187 ? 7.504 0.042 2.048 1 95.98 187 ASN A CA 1
ATOM 1573 C C . ASN A 1 187 ? 6.516 1.101 2.529 1 95.98 187 ASN A C 1
ATOM 1575 O O . ASN A 1 187 ? 6.392 1.34 3.731 1 95.98 187 ASN A O 1
ATOM 1579 N N . ILE A 1 188 ? 5.736 1.642 1.627 1 97.2 188 ILE A N 1
ATOM 1580 C CA . ILE A 1 188 ? 4.72 2.625 1.987 1 97.2 188 ILE A CA 1
ATOM 1581 C C . ILE A 1 188 ? 3.337 1.981 1.93 1 97.2 188 ILE A C 1
ATOM 1583 O O . ILE A 1 188 ? 2.808 1.727 0.845 1 97.2 188 ILE A O 1
ATOM 1587 N N . SER A 1 189 ? 2.807 1.797 3.043 1 94.89 189 SER A N 1
ATOM 1588 C CA . SER A 1 189 ? 1.426 1.331 3.125 1 94.89 189 SER A CA 1
ATOM 1589 C C . SER A 1 189 ? 0.443 2.463 2.845 1 94.89 189 SER A C 1
ATOM 1591 O O . SER A 1 189 ? 0.446 3.48 3.541 1 94.89 189 SER A O 1
ATOM 1593 N N . PRO A 1 190 ? -0.455 2.225 1.861 1 95.75 190 PRO A N 1
ATOM 1594 C CA . PRO A 1 190 ? -1.41 3.297 1.567 1 95.75 190 PRO A CA 1
ATOM 1595 C C . PRO A 1 190 ? -2.282 3.657 2.768 1 95.75 190 PRO A C 1
ATOM 1597 O O . PRO A 1 190 ? -2.571 4.835 2.994 1 95.75 190 PRO A O 1
ATOM 1600 N N . ARG A 1 191 ? -2.647 2.719 3.499 1 95.55 191 ARG A N 1
ATOM 1601 C CA . ARG A 1 191 ? -3.467 2.963 4.681 1 95.55 191 ARG A CA 1
ATOM 1602 C C . ARG A 1 191 ? -2.713 3.803 5.707 1 95.55 191 ARG A C 1
ATOM 1604 O O . ARG A 1 191 ? -3.251 4.78 6.233 1 95.55 191 ARG A O 1
ATOM 1611 N N . LEU A 1 192 ? -1.509 3.369 5.948 1 96.18 192 LEU A N 1
ATOM 1612 C CA . LEU A 1 192 ? -0.698 4.098 6.918 1 96.18 192 LEU A CA 1
ATOM 1613 C C . LEU A 1 192 ? -0.458 5.532 6.458 1 96.18 192 LEU A C 1
ATOM 1615 O O . LEU A 1 192 ? -0.57 6.47 7.25 1 96.18 192 LEU A O 1
ATOM 1619 N N . LEU A 1 193 ? -0.109 5.666 5.201 1 96.96 193 LEU A N 1
ATOM 1620 C CA . LEU A 1 193 ? 0.133 6.994 4.648 1 96.96 193 LEU A CA 1
ATOM 1621 C C . LEU A 1 193 ? -1.107 7.871 4.777 1 96.96 193 LEU A C 1
ATOM 1623 O O . LEU A 1 193 ? -1.008 9.041 5.154 1 96.96 193 LEU A O 1
ATOM 1627 N N . HIS A 1 194 ? -2.213 7.319 4.518 1 96.51 194 HIS A N 1
ATOM 1628 C CA . HIS A 1 194 ? -3.468 8.052 4.632 1 96.51 194 HIS A CA 1
ATOM 1629 C C . HIS A 1 194 ? -3.697 8.534 6.061 1 96.51 194 HIS A C 1
ATOM 1631 O O . HIS A 1 194 ? -4.049 9.695 6.28 1 96.51 194 HIS A O 1
ATOM 1637 N N . VAL A 1 195 ? -3.524 7.701 6.995 1 96.78 195 VAL A N 1
ATOM 1638 C CA . VAL A 1 195 ? -3.746 8.042 8.397 1 96.78 195 VAL A CA 1
ATOM 1639 C C . VAL A 1 195 ? -2.781 9.148 8.818 1 96.78 195 VAL A C 1
ATOM 1641 O O . VAL A 1 195 ? -3.17 10.085 9.52 1 96.78 195 VAL A O 1
ATOM 1644 N N . MET A 1 196 ? -1.577 9.021 8.357 1 97.11 196 MET A N 1
ATOM 1645 C CA . MET A 1 196 ? -0.579 10.041 8.666 1 97.11 196 MET A CA 1
ATOM 1646 C C . MET A 1 196 ? -0.989 11.394 8.094 1 97.11 196 MET A C 1
ATOM 1648 O O . MET A 1 196 ? -0.902 12.415 8.778 1 97.11 196 MET A O 1
ATOM 1652 N N . LEU A 1 197 ? -1.419 11.38 6.87 1 96.06 197 LEU A N 1
ATOM 1653 C CA . LEU A 1 197 ? -1.845 12.613 6.218 1 96.06 197 LEU A CA 1
ATOM 1654 C C . LEU A 1 197 ? -3.07 13.2 6.912 1 96.06 197 LEU A C 1
ATOM 1656 O O . LEU A 1 197 ? -3.17 14.418 7.079 1 96.06 197 LEU A O 1
ATOM 1660 N N . GLN A 1 198 ? -3.945 12.35 7.345 1 95.49 198 GLN A N 1
ATOM 1661 C CA . GLN A 1 198 ? -5.108 12.778 8.116 1 95.49 198 GLN A CA 1
ATOM 1662 C C . GLN A 1 198 ? -4.686 13.441 9.424 1 95.49 198 GLN A C 1
ATOM 1664 O O . GLN A 1 198 ? -5.267 14.45 9.829 1 95.49 198 GLN A O 1
ATOM 1669 N N . GLY A 1 199 ? -3.757 12.885 10.041 1 97.03 199 GLY A N 1
ATOM 1670 C CA . GLY A 1 199 ? -3.228 13.461 11.267 1 97.03 199 GLY A CA 1
ATOM 1671 C C . GLY A 1 199 ? -2.685 14.865 11.082 1 97.03 199 GLY A C 1
ATOM 1672 O O . GLY A 1 199 ? -2.919 15.742 11.916 1 97.03 199 GLY A O 1
ATOM 1673 N N . LEU A 1 200 ? -2.1 15.069 9.968 1 96.55 200 LEU A N 1
ATOM 1674 C CA . LEU A 1 200 ? -1.502 16.373 9.702 1 96.55 200 LEU A CA 1
ATOM 1675 C C . LEU A 1 200 ? -2.565 17.385 9.288 1 96.55 200 LEU A C 1
ATOM 1677 O O . LEU A 1 200 ? -2.531 18.539 9.719 1 96.55 200 LEU A O 1
ATOM 1681 N N . GLN A 1 201 ? -3.525 16.943 8.529 1 94.31 201 GLN A N 1
ATOM 1682 C CA . GLN A 1 201 ? -4.472 17.896 7.96 1 94.31 201 GLN A CA 1
ATOM 1683 C C . GLN A 1 201 ? -5.589 18.218 8.949 1 94.31 201 GLN A C 1
ATOM 1685 O O . GLN A 1 201 ? -6.076 19.35 8.996 1 94.31 201 GLN A O 1
ATOM 1690 N N . ASP A 1 202 ? -5.951 17.233 9.835 1 95.07 202 ASP A N 1
ATOM 1691 C CA . ASP A 1 202 ? -7.171 17.402 10.619 1 95.07 202 ASP A CA 1
ATOM 1692 C C . ASP A 1 202 ? -6.858 17.491 12.111 1 95.07 202 ASP A C 1
ATOM 1694 O O . ASP A 1 202 ? -7.7 17.922 12.902 1 95.07 202 ASP A O 1
ATOM 1698 N N . CYS A 1 203 ? -5.658 17.137 12.408 1 97.45 203 CYS A N 1
ATOM 1699 C CA . CYS A 1 203 ? -5.446 16.957 13.84 1 97.45 203 CYS A CA 1
ATOM 1700 C C . CYS A 1 203 ? -4.234 17.75 14.316 1 97.45 203 CYS A C 1
ATOM 1702 O O . CYS A 1 203 ? -3.964 17.817 15.516 1 97.45 203 CYS A O 1
ATOM 1704 N N . PHE A 1 204 ? -3.549 18.349 13.444 1 97.81 204 PHE A N 1
ATOM 1705 C CA . PHE A 1 204 ? -2.382 19.135 13.824 1 97.81 204 PHE A CA 1
ATOM 1706 C C . PHE A 1 204 ? -2.704 20.625 13.81 1 97.81 204 PHE A C 1
ATOM 1708 O O . PHE A 1 204 ? -3.294 21.128 12.852 1 97.81 204 PHE A O 1
ATOM 1715 N N . PRO A 1 205 ? -2.362 21.336 14.85 1 97.52 205 PRO A N 1
ATOM 1716 C CA . PRO A 1 205 ? -2.739 22.746 14.982 1 97.52 205 PRO A CA 1
ATOM 1717 C C . PRO A 1 205 ? -1.823 23.678 14.192 1 97.52 205 PRO A C 1
ATOM 1719 O O . PRO A 1 205 ? -1.257 24.618 14.757 1 97.52 205 PRO A O 1
ATOM 1722 N N . ALA A 1 206 ? -1.651 23.39 12.925 1 95.87 206 ALA A N 1
ATOM 1723 C CA . ALA A 1 206 ? -0.875 24.259 12.044 1 95.87 206 ALA A CA 1
ATOM 1724 C C . ALA A 1 206 ? -1.432 24.236 10.623 1 95.87 206 ALA A C 1
ATOM 1726 O O . ALA A 1 206 ? -2.123 23.291 10.235 1 95.87 206 ALA A O 1
ATOM 1727 N N . LYS A 1 207 ? -1.122 25.267 9.944 1 95.2 207 LYS A N 1
ATOM 1728 C CA . LYS A 1 207 ? -1.549 25.374 8.552 1 95.2 207 LYS A CA 1
ATOM 1729 C C . LYS A 1 207 ? -0.494 24.806 7.608 1 95.2 207 LYS A C 1
ATOM 1731 O O . LYS A 1 207 ? 0.657 25.247 7.617 1 95.2 207 LYS A O 1
ATOM 1736 N N . ILE A 1 208 ? -0.886 23.829 6.941 1 96.45 208 ILE A N 1
ATOM 1737 C CA . ILE A 1 208 ? -0.061 23.346 5.84 1 96.45 208 ILE A CA 1
ATOM 1738 C C . ILE A 1 208 ? -0.565 23.931 4.522 1 96.45 208 ILE A C 1
ATOM 1740 O O . ILE A 1 208 ? -1.687 23.646 4.098 1 96.45 208 ILE A O 1
ATOM 1744 N N . LYS A 1 209 ? 0.25 24.679 3.931 1 96.96 209 LYS A N 1
ATOM 1745 C CA . LYS A 1 209 ? -0.217 25.515 2.828 1 96.96 209 LYS A CA 1
ATOM 1746 C C . LYS A 1 209 ? -0.004 24.822 1.485 1 96.96 209 LYS A C 1
ATOM 1748 O O . LYS A 1 209 ? -0.767 25.038 0.541 1 96.96 209 LYS A O 1
ATOM 1753 N N . ALA A 1 210 ? 1.053 24.044 1.391 1 97.57 210 ALA A N 1
ATOM 1754 C CA . ALA A 1 210 ? 1.313 23.351 0.132 1 97.57 210 ALA A CA 1
ATOM 1755 C C . ALA A 1 210 ? 2.345 22.243 0.319 1 97.57 210 ALA A C 1
ATOM 1757 O O . ALA A 1 210 ? 3.205 22.329 1.198 1 97.57 210 ALA A O 1
ATOM 1758 N N . VAL A 1 211 ? 2.23 21.248 -0.472 1 98 211 VAL A N 1
ATOM 1759 C CA . VAL A 1 211 ? 3.209 20.174 -0.595 1 98 211 VAL A CA 1
ATOM 1760 C C . VAL A 1 211 ? 3.651 20.042 -2.051 1 98 211 VAL A C 1
ATOM 1762 O O . VAL A 1 211 ? 2.838 19.739 -2.927 1 98 211 VAL A O 1
ATOM 1765 N N . HIS A 1 212 ? 4.897 20.282 -2.295 1 98.46 212 HIS A N 1
ATOM 1766 C CA . HIS A 1 212 ? 5.449 20.249 -3.644 1 98.46 212 HIS A CA 1
ATOM 1767 C C . HIS A 1 212 ? 6.227 18.96 -3.889 1 98.46 212 HIS A C 1
ATOM 1769 O O . HIS A 1 212 ? 7.202 18.676 -3.19 1 98.46 212 HIS A O 1
ATOM 1775 N N . PHE A 1 213 ? 5.823 18.197 -4.84 1 98.33 213 PHE A N 1
ATOM 1776 C CA . PHE A 1 213 ? 6.55 17.008 -5.27 1 98.33 213 PHE A CA 1
ATOM 1777 C C . PHE A 1 213 ? 7.444 17.322 -6.464 1 98.33 213 PHE A C 1
ATOM 1779 O O . PHE A 1 213 ? 6.987 17.898 -7.454 1 98.33 213 PHE A O 1
ATOM 1786 N N . ILE A 1 214 ? 8.679 16.979 -6.313 1 98.23 214 ILE A N 1
ATOM 1787 C CA . ILE A 1 214 ? 9.566 17.139 -7.461 1 98.23 214 ILE A CA 1
ATOM 1788 C C . ILE A 1 214 ? 10.179 15.79 -7.831 1 98.23 214 ILE A C 1
ATOM 1790 O O . ILE A 1 214 ? 10.444 14.961 -6.958 1 98.23 214 ILE A O 1
ATOM 1794 N N . ASN A 1 215 ? 10.37 15.503 -9.149 1 97.71 215 ASN A N 1
ATOM 1795 C CA . ASN A 1 215 ? 11.031 14.32 -9.691 1 97.71 215 ASN A CA 1
ATOM 1796 C C . ASN A 1 215 ? 10.316 13.038 -9.275 1 97.71 215 ASN A C 1
ATOM 1798 O O . ASN A 1 215 ? 10.962 12.033 -8.972 1 97.71 215 ASN A O 1
ATOM 1802 N N . GLN A 1 216 ? 8.999 13.078 -9.157 1 97.28 216 GLN A N 1
ATOM 1803 C CA . GLN A 1 216 ? 8.277 11.883 -8.734 1 97.28 216 GLN A CA 1
ATOM 1804 C C . GLN A 1 216 ? 8.176 10.87 -9.871 1 97.28 216 GLN A C 1
ATOM 1806 O O . GLN A 1 216 ? 7.69 11.195 -10.957 1 97.28 216 GLN A O 1
ATOM 1811 N N . PRO A 1 217 ? 8.586 9.704 -9.62 1 96.86 217 PRO A N 1
ATOM 1812 C CA . PRO A 1 217 ? 8.399 8.651 -10.62 1 96.86 217 PRO A CA 1
ATOM 1813 C C . PRO A 1 217 ? 6.958 8.151 -10.689 1 96.86 217 PRO A C 1
ATOM 1815 O O . PRO A 1 217 ? 6.138 8.502 -9.836 1 96.86 217 PRO A O 1
ATOM 1818 N N . TRP A 1 218 ? 6.689 7.394 -11.68 1 95.49 218 TRP A N 1
ATOM 1819 C CA . TRP A 1 218 ? 5.324 6.965 -11.971 1 95.49 218 TRP A CA 1
ATOM 1820 C C . TRP A 1 218 ? 4.755 6.142 -10.82 1 95.49 218 TRP A C 1
ATOM 1822 O O . TRP A 1 218 ? 3.552 6.183 -10.555 1 95.49 218 TRP A O 1
ATOM 1832 N N . TYR A 1 219 ? 5.519 5.348 -10.162 1 95.77 219 TYR A N 1
ATOM 1833 C CA . TYR A 1 219 ? 4.997 4.516 -9.084 1 95.77 219 TYR A CA 1
ATOM 1834 C C . TYR A 1 219 ? 4.597 5.365 -7.884 1 95.77 219 TYR A C 1
ATOM 1836 O O . TYR A 1 219 ? 3.805 4.932 -7.045 1 95.77 219 TYR A O 1
ATOM 1844 N N . ILE A 1 220 ? 5.169 6.555 -7.779 1 97.39 220 ILE A N 1
ATOM 1845 C CA . ILE A 1 220 ? 4.71 7.492 -6.759 1 97.39 220 ILE A CA 1
ATOM 1846 C C . ILE A 1 220 ? 3.358 8.073 -7.163 1 97.39 220 ILE A C 1
ATOM 1848 O O . ILE A 1 220 ? 2.467 8.231 -6.325 1 97.39 220 ILE A O 1
ATOM 1852 N N . ASP A 1 221 ? 3.222 8.338 -8.429 1 96.03 221 ASP A N 1
ATOM 1853 C CA . ASP A 1 221 ? 1.908 8.744 -8.918 1 96.03 221 ASP A CA 1
ATOM 1854 C C . ASP A 1 221 ? 0.865 7.661 -8.655 1 96.03 221 ASP A C 1
ATOM 1856 O O . ASP A 1 221 ? -0.27 7.962 -8.28 1 96.03 221 ASP A O 1
ATOM 1860 N N . GLY A 1 222 ? 1.281 6.45 -8.925 1 96.06 222 GLY A N 1
ATOM 1861 C CA . GLY A 1 222 ? 0.403 5.327 -8.639 1 96.06 222 GLY A CA 1
ATOM 1862 C C . GLY A 1 222 ? -0.014 5.252 -7.182 1 96.06 222 GLY A C 1
ATOM 1863 O O . GLY A 1 222 ? -1.196 5.082 -6.878 1 96.06 222 GLY A O 1
ATOM 1864 N N . LEU A 1 223 ? 0.933 5.393 -6.301 1 96.94 223 LEU A N 1
ATOM 1865 C CA . LEU A 1 223 ? 0.664 5.372 -4.868 1 96.94 223 LEU A CA 1
ATOM 1866 C C . LEU A 1 223 ? -0.296 6.491 -4.478 1 96.94 223 LEU A C 1
ATOM 1868 O O . LEU A 1 223 ? -1.255 6.261 -3.737 1 96.94 223 LEU A O 1
ATOM 1872 N N . MET A 1 224 ? -0.043 7.656 -5.017 1 95.93 224 MET A N 1
ATOM 1873 C CA . MET A 1 224 ? -0.878 8.808 -4.687 1 95.93 224 MET A CA 1
ATOM 1874 C C . MET A 1 224 ? -2.287 8.635 -5.245 1 95.93 224 MET A C 1
ATOM 1876 O O . MET A 1 224 ? -3.26 9.082 -4.635 1 95.93 224 MET A O 1
ATOM 1880 N N . SER A 1 225 ? -2.362 7.976 -6.338 1 94.9 225 SER A N 1
ATOM 1881 C CA . SER A 1 225 ? -3.679 7.698 -6.901 1 94.9 225 SER A CA 1
ATOM 1882 C C . SER A 1 225 ? -4.51 6.832 -5.96 1 94.9 225 SER A C 1
ATOM 1884 O O . SER A 1 225 ? -5.736 6.955 -5.916 1 94.9 225 SER A O 1
ATOM 1886 N N . VAL A 1 226 ? -3.926 6.017 -5.24 1 96.38 226 VAL A N 1
ATOM 1887 C CA . VAL A 1 226 ? -4.593 5.13 -4.293 1 96.38 226 VAL A CA 1
ATOM 1888 C C . VAL A 1 226 ? -5.028 5.92 -3.062 1 96.38 226 VAL A C 1
ATOM 1890 O O . VAL A 1 226 ? -6.1 5.672 -2.504 1 96.38 226 VAL A O 1
ATOM 1893 N N . VAL A 1 227 ? -4.334 6.893 -2.71 1 96.83 227 VAL A N 1
ATOM 1894 C CA . VAL A 1 227 ? -4.547 7.593 -1.448 1 96.83 227 VAL A CA 1
ATOM 1895 C C . VAL A 1 227 ? -5.464 8.793 -1.67 1 96.83 227 VAL A C 1
ATOM 1897 O O . VAL A 1 227 ? -6.251 9.153 -0.791 1 96.83 227 VAL A O 1
ATOM 1900 N N . LYS A 1 228 ? -5.496 9.347 -2.768 1 94.39 228 LYS A N 1
ATOM 1901 C CA . LYS A 1 228 ? -6.093 10.641 -3.087 1 94.39 228 LYS A CA 1
ATOM 1902 C C . LYS A 1 228 ? -7.594 10.636 -2.814 1 94.39 228 LYS A C 1
ATOM 1904 O O . LYS A 1 228 ? -8.138 11.607 -2.283 1 94.39 228 LYS A O 1
ATOM 1909 N N . PRO A 1 229 ? -8.259 9.568 -3.064 1 93.98 229 PRO A N 1
ATOM 1910 C CA . PRO A 1 229 ? -9.708 9.546 -2.848 1 93.98 229 PRO A CA 1
ATOM 1911 C C . PRO A 1 229 ? -10.091 9.782 -1.389 1 93.98 229 PRO A C 1
ATOM 1913 O O . PRO A 1 229 ? -11.221 10.183 -1.101 1 93.98 229 PRO A O 1
ATOM 1916 N N . PHE A 1 230 ? -9.175 9.625 -0.572 1 94.59 230 PHE A N 1
ATOM 1917 C CA . PHE A 1 230 ? -9.476 9.714 0.852 1 94.59 230 PHE A CA 1
ATOM 1918 C C . PHE A 1 230 ? -9.054 11.068 1.411 1 94.59 230 PHE A C 1
ATOM 1920 O O . PHE A 1 230 ? -9.344 11.387 2.566 1 94.59 230 PHE A O 1
ATOM 1927 N N . LEU A 1 231 ? -8.37 11.819 0.622 1 94.21 231 LEU A N 1
ATOM 1928 C CA . LEU A 1 231 ? -7.948 13.148 1.052 1 94.21 231 LEU A CA 1
ATOM 1929 C C . LEU A 1 231 ? -9.058 14.169 0.827 1 94.21 231 LEU A C 1
ATOM 1931 O O . LEU A 1 231 ? -9.861 14.026 -0.097 1 94.21 231 LEU A O 1
ATOM 1935 N N . LYS A 1 232 ? -9.093 15.162 1.659 1 93.89 232 LYS A N 1
ATOM 1936 C CA . LYS A 1 232 ? -10.004 16.283 1.443 1 93.89 232 LYS A CA 1
ATOM 1937 C C . LYS A 1 232 ? -9.624 17.067 0.19 1 93.89 232 LYS A C 1
ATOM 1939 O O . LYS A 1 232 ? -8.444 17.16 -0.157 1 93.89 232 LYS A O 1
ATOM 1944 N N . GLU A 1 233 ? -10.638 17.611 -0.425 1 93.19 233 GLU A N 1
ATOM 1945 C CA . GLU A 1 233 ? -10.404 18.372 -1.65 1 93.19 233 GLU A CA 1
ATOM 1946 C C . GLU A 1 233 ? -9.394 19.492 -1.42 1 93.19 233 GLU A C 1
ATOM 1948 O O . GLU A 1 233 ? -8.479 19.684 -2.223 1 93.19 233 GLU A O 1
ATOM 1953 N N . LYS A 1 234 ? -9.587 20.167 -0.332 1 91.87 234 LYS A N 1
ATOM 1954 C CA . LYS A 1 234 ? -8.665 21.255 -0.021 1 91.87 234 LYS A CA 1
ATOM 1955 C C . LYS A 1 234 ? -7.226 20.752 0.051 1 91.87 234 LYS A C 1
ATOM 1957 O O . LYS A 1 234 ? -6.303 21.425 -0.413 1 91.87 234 LYS A O 1
ATOM 1962 N N . THR A 1 235 ? -7.07 19.534 0.597 1 91.57 235 THR A N 1
ATOM 1963 C CA . THR A 1 235 ? -5.74 18.951 0.739 1 91.57 235 THR A CA 1
ATOM 1964 C C . THR A 1 235 ? -5.193 18.516 -0.618 1 91.57 235 THR A C 1
ATOM 1966 O O . THR A 1 235 ? -4.021 18.746 -0.924 1 91.57 235 THR A O 1
ATOM 1969 N N . LYS A 1 236 ? -6 17.954 -1.434 1 94.31 236 LYS A N 1
ATOM 1970 C CA . LYS A 1 236 ? -5.587 17.543 -2.773 1 94.31 236 LYS A CA 1
ATOM 1971 C C . LYS A 1 236 ? -5.026 18.723 -3.562 1 94.31 236 LYS A C 1
ATOM 1973 O O . LYS A 1 236 ? -4.018 18.588 -4.258 1 94.31 236 LYS A O 1
ATOM 1978 N N . ASN A 1 237 ? -5.689 19.797 -3.368 1 94.28 237 ASN A N 1
ATOM 1979 C CA . ASN A 1 237 ? -5.32 20.99 -4.122 1 94.28 237 ASN A CA 1
ATOM 1980 C C . ASN A 1 237 ? -3.998 21.575 -3.634 1 94.28 237 ASN A C 1
ATOM 1982 O O . ASN A 1 237 ? -3.384 22.393 -4.322 1 94.28 237 ASN A O 1
ATOM 1986 N N . LYS A 1 238 ? -3.594 21.155 -2.511 1 95.93 238 LYS A N 1
ATOM 1987 C CA . LYS A 1 238 ? -2.351 21.66 -1.935 1 95.93 238 LYS A CA 1
ATOM 1988 C C . LYS A 1 238 ? -1.153 20.845 -2.413 1 95.93 238 LYS A C 1
ATOM 1990 O O . LYS A 1 238 ? -0.004 21.231 -2.189 1 95.93 238 LYS A O 1
ATOM 1995 N N . ILE A 1 239 ? -1.401 19.728 -3.004 1 96.77 239 ILE A N 1
ATOM 1996 C CA . ILE A 1 239 ? -0.329 18.896 -3.539 1 96.77 239 ILE A CA 1
ATOM 1997 C C . ILE A 1 239 ? -0.023 19.31 -4.977 1 96.77 239 ILE A C 1
ATOM 1999 O O . ILE A 1 239 ? -0.869 19.17 -5.863 1 96.77 239 ILE A O 1
ATOM 2003 N N . ILE A 1 240 ? 1.086 19.821 -5.186 1 97.16 240 ILE A N 1
ATOM 2004 C CA . ILE A 1 240 ? 1.502 20.322 -6.491 1 97.16 240 ILE A CA 1
ATOM 2005 C C . ILE A 1 240 ? 2.599 19.425 -7.061 1 97.16 240 ILE A C 1
ATOM 2007 O O . ILE A 1 240 ? 3.639 19.228 -6.429 1 97.16 240 ILE A O 1
ATOM 2011 N N . LEU A 1 241 ? 2.399 18.921 -8.195 1 96.78 241 LEU A N 1
ATOM 2012 C CA . LEU A 1 241 ? 3.338 18.033 -8.872 1 96.78 241 LEU A CA 1
ATOM 2013 C C . LEU A 1 241 ? 4.152 18.795 -9.912 1 96.78 241 LEU A C 1
ATOM 2015 O O . LEU A 1 241 ? 3.59 19.382 -10.839 1 96.78 241 LEU A O 1
ATOM 2019 N N . HIS A 1 242 ? 5.447 18.732 -9.751 1 97.46 242 HIS A N 1
ATOM 2020 C CA . HIS A 1 242 ? 6.304 19.479 -10.665 1 97.46 242 HIS A CA 1
ATOM 2021 C C . HIS A 1 242 ? 6.99 18.55 -11.661 1 97.46 242 HIS A C 1
ATOM 2023 O O . HIS A 1 242 ? 7.525 19.005 -12.674 1 97.46 242 HIS A O 1
ATOM 2029 N N . GLY A 1 243 ? 7.017 17.247 -11.396 1 95.78 243 GLY A N 1
ATOM 2030 C CA . GLY A 1 243 ? 7.76 16.331 -12.247 1 95.78 243 GLY A CA 1
ATOM 2031 C C . GLY A 1 243 ? 9.242 16.647 -12.314 1 95.78 243 GLY A C 1
ATOM 2032 O O . GLY A 1 243 ? 9.876 16.893 -11.286 1 95.78 243 GLY A O 1
ATOM 2033 N N . LEU A 1 244 ? 9.794 16.648 -13.555 1 94.16 244 LEU A N 1
ATOM 2034 C CA . LEU A 1 244 ? 11.222 16.866 -13.753 1 94.16 244 LEU A CA 1
ATOM 2035 C C . LEU A 1 244 ? 11.519 18.343 -13.988 1 94.16 244 LEU A C 1
ATOM 2037 O O . LEU A 1 244 ? 12.668 18.719 -14.234 1 94.16 244 LEU A O 1
ATOM 2041 N N . ASN A 1 245 ? 10.529 19.248 -13.827 1 93.95 245 ASN A N 1
ATOM 2042 C CA . ASN A 1 245 ? 10.668 20.663 -14.152 1 93.95 245 ASN A CA 1
ATOM 2043 C C . ASN A 1 245 ? 10.825 21.514 -12.895 1 93.95 245 ASN A C 1
ATOM 2045 O O . ASN A 1 245 ? 9.834 21.972 -12.323 1 93.95 245 ASN A O 1
ATOM 2049 N N . LEU A 1 246 ? 12 21.85 -12.527 1 94.17 246 LEU A N 1
ATOM 2050 C CA . LEU A 1 246 ? 12.274 22.648 -11.337 1 94.17 246 LEU A CA 1
ATOM 2051 C C . LEU A 1 246 ? 11.823 24.091 -11.535 1 94.17 246 LEU A C 1
ATOM 2053 O O . LEU A 1 246 ? 11.639 24.828 -10.564 1 94.17 246 LEU A O 1
ATOM 2057 N N . ASN A 1 247 ? 11.639 24.478 -12.793 1 95.04 247 ASN A N 1
ATOM 2058 C CA . ASN A 1 247 ? 11.204 25.846 -13.053 1 95.04 247 ASN A CA 1
ATOM 2059 C C . ASN A 1 247 ? 9.826 26.119 -12.456 1 95.04 247 ASN A C 1
ATOM 2061 O O . ASN A 1 247 ? 9.552 27.231 -12.001 1 95.04 247 ASN A O 1
ATOM 2065 N N . THR A 1 248 ? 9.061 25.107 -12.515 1 96.96 248 THR A N 1
ATOM 2066 C CA . THR A 1 248 ? 7.729 25.285 -11.948 1 96.96 248 THR A CA 1
ATOM 2067 C C . THR A 1 248 ? 7.8 25.408 -10.428 1 96.96 248 THR A C 1
ATOM 2069 O O . THR A 1 248 ? 6.989 26.107 -9.818 1 96.96 248 THR A O 1
ATOM 2072 N N . LEU A 1 249 ? 8.767 24.748 -9.802 1 97.32 249 LEU A N 1
ATOM 2073 C CA . LEU A 1 249 ? 8.998 24.907 -8.371 1 97.32 249 LEU A CA 1
ATOM 2074 C C . LEU A 1 249 ? 9.444 26.329 -8.047 1 97.32 249 LEU A C 1
ATOM 2076 O O . LEU A 1 249 ? 8.984 26.921 -7.067 1 97.32 249 LEU A O 1
ATOM 2080 N N . HIS A 1 250 ? 10.263 26.86 -8.911 1 96.88 250 HIS A N 1
ATOM 2081 C CA . HIS A 1 250 ? 10.87 28.165 -8.676 1 96.88 250 HIS A CA 1
ATOM 2082 C C . HIS A 1 250 ? 9.851 29.286 -8.851 1 96.88 250 HIS A C 1
ATOM 2084 O O . HIS A 1 250 ? 10.11 30.431 -8.474 1 96.88 250 HIS A O 1
ATOM 2090 N N . LYS A 1 251 ? 8.703 28.984 -9.439 1 96.35 251 LYS A N 1
ATOM 2091 C CA . LYS A 1 251 ? 7.606 29.947 -9.465 1 96.35 251 LYS A CA 1
ATOM 2092 C C . LYS A 1 251 ? 7.008 30.135 -8.074 1 96.35 251 LYS A C 1
ATOM 2094 O O . LYS A 1 251 ? 6.386 31.162 -7.793 1 96.35 251 LYS A O 1
ATOM 2099 N N . HIS A 1 252 ? 7.264 29.185 -7.211 1 95.95 252 HIS A N 1
ATOM 2100 C CA . HIS A 1 252 ? 6.658 29.201 -5.885 1 95.95 252 HIS A CA 1
ATOM 2101 C C . HIS A 1 252 ? 7.68 29.573 -4.816 1 95.95 252 HIS A C 1
ATOM 2103 O O . HIS A 1 252 ? 7.313 30.037 -3.734 1 95.95 252 HIS A O 1
ATOM 2109 N N . PHE A 1 253 ? 8.968 29.277 -5.136 1 96.77 253 PHE A N 1
ATOM 2110 C CA . PHE A 1 253 ? 10.04 29.547 -4.185 1 96.77 253 PHE A CA 1
ATOM 2111 C C . PHE A 1 253 ? 11.145 30.371 -4.834 1 96.77 253 PHE A C 1
ATOM 2113 O O . PHE A 1 253 ? 11.655 30.009 -5.897 1 96.77 253 PHE A O 1
ATOM 2120 N N . PRO A 1 254 ? 11.544 31.442 -4.137 1 95.22 254 PRO A N 1
ATOM 2121 C CA . PRO A 1 254 ? 12.729 32.13 -4.654 1 95.22 254 PRO A CA 1
ATOM 2122 C C . PRO A 1 254 ? 13.99 31.271 -4.578 1 95.22 254 PRO A C 1
ATOM 2124 O O . PRO A 1 254 ? 14.195 30.555 -3.594 1 95.22 254 PRO A O 1
ATOM 2127 N N . ARG A 1 255 ? 14.83 31.386 -5.51 1 95.65 255 ARG A N 1
ATOM 2128 C CA . ARG A 1 255 ? 16.024 30.553 -5.613 1 95.65 255 ARG A CA 1
ATOM 2129 C C . ARG A 1 255 ? 17 30.853 -4.48 1 95.65 255 ARG A C 1
ATOM 2131 O O . ARG A 1 255 ? 17.767 29.981 -4.067 1 95.65 255 ARG A O 1
ATOM 2138 N N . ASP A 1 256 ? 16.953 32.052 -3.929 1 96.48 256 ASP A N 1
ATOM 2139 C CA . ASP A 1 256 ? 17.943 32.506 -2.957 1 96.48 256 ASP A CA 1
ATOM 2140 C C . ASP A 1 256 ? 17.735 31.829 -1.604 1 96.48 256 ASP A C 1
ATOM 2142 O O . ASP A 1 256 ? 18.611 31.877 -0.739 1 96.48 256 ASP A O 1
ATOM 2146 N N . ILE A 1 257 ? 16.611 31.143 -1.399 1 96.58 257 ILE A N 1
ATOM 2147 C CA . ILE A 1 257 ? 16.394 30.5 -0.108 1 96.58 257 ILE A CA 1
ATOM 2148 C C . ILE A 1 257 ? 16.533 28.986 -0.256 1 96.58 257 ILE A C 1
ATOM 2150 O O . ILE A 1 257 ? 16.47 28.251 0.732 1 96.58 257 ILE A O 1
ATOM 2154 N N . LEU A 1 258 ? 16.682 28.511 -1.471 1 97.45 258 LEU A N 1
ATOM 2155 C CA . LEU A 1 258 ? 16.707 27.077 -1.734 1 97.45 258 LEU A CA 1
ATOM 2156 C C . LEU A 1 258 ? 18.141 26.562 -1.804 1 97.45 258 LEU A C 1
ATOM 2158 O O . LEU A 1 258 ? 19.022 27.238 -2.342 1 97.45 258 LEU A O 1
ATOM 2162 N N . PRO A 1 259 ? 18.35 25.421 -1.257 1 96.05 259 PRO A N 1
ATOM 2163 C CA . PRO A 1 259 ? 19.666 24.799 -1.426 1 96.05 259 PRO A CA 1
ATOM 2164 C C . PRO A 1 259 ? 19.946 24.396 -2.872 1 96.05 259 PRO A C 1
ATOM 2166 O O . PRO A 1 259 ? 19.032 24.379 -3.701 1 96.05 259 PRO A O 1
ATOM 2169 N N . SER A 1 260 ? 21.146 24.024 -3.149 1 94.79 260 SER A N 1
ATOM 2170 C CA . SER A 1 260 ? 21.585 23.721 -4.508 1 94.79 260 SER A CA 1
ATOM 2171 C C . SER A 1 260 ? 20.905 22.465 -5.042 1 94.79 260 SER A C 1
ATOM 2173 O O . SER A 1 260 ? 20.643 22.357 -6.241 1 94.79 260 SER A O 1
ATOM 2175 N N . GLU A 1 261 ? 20.538 21.511 -4.152 1 91.95 261 GLU A N 1
ATOM 2176 C CA . GLU A 1 261 ? 19.859 20.283 -4.553 1 91.95 261 GLU A CA 1
ATOM 2177 C C . GLU A 1 261 ? 18.507 20.583 -5.195 1 91.95 261 GLU A C 1
ATOM 2179 O O . GLU A 1 261 ? 18.015 19.803 -6.013 1 91.95 261 GLU A O 1
ATOM 2184 N N . LEU A 1 262 ? 17.991 21.73 -4.885 1 94.99 262 LEU A N 1
ATOM 2185 C CA . LEU A 1 262 ? 16.684 22.126 -5.398 1 94.99 262 LEU A CA 1
ATOM 2186 C C . LEU A 1 262 ? 16.823 23.21 -6.462 1 94.99 262 LEU A C 1
ATOM 2188 O O . LEU A 1 262 ? 15.853 23.9 -6.782 1 94.99 262 LEU A O 1
ATOM 2192 N N . GLY A 1 263 ? 18.097 23.364 -6.968 1 94.37 263 GLY A N 1
ATOM 2193 C CA . GLY A 1 263 ? 18.353 24.373 -7.984 1 94.37 263 GLY A CA 1
ATOM 2194 C C . GLY A 1 263 ? 18.46 25.776 -7.418 1 94.37 263 GLY A C 1
ATOM 2195 O O . GLY A 1 263 ? 18.279 26.758 -8.141 1 94.37 263 GLY A O 1
ATOM 2196 N N . GLY A 1 264 ? 18.664 25.852 -6.139 1 96.21 264 GLY A N 1
ATOM 2197 C CA . GLY A 1 264 ? 18.747 27.154 -5.497 1 96.21 264 GLY A CA 1
ATOM 2198 C C . GLY A 1 264 ? 20.159 27.708 -5.452 1 96.21 264 GLY A C 1
ATOM 2199 O O . GLY A 1 264 ? 21.062 27.173 -6.1 1 96.21 264 GLY A O 1
ATOM 2200 N N . GLU A 1 265 ? 20.274 28.869 -4.772 1 96.47 265 GLU A N 1
ATOM 2201 C CA . GLU A 1 265 ? 21.534 29.604 -4.714 1 96.47 265 GLU A CA 1
ATOM 2202 C C . GLU A 1 265 ? 22.264 29.344 -3.4 1 96.47 265 GLU A C 1
ATOM 2204 O O . GLU A 1 265 ? 23.413 29.757 -3.23 1 96.47 265 GLU A O 1
ATOM 2209 N N . GLN A 1 266 ? 21.687 28.608 -2.483 1 95.63 266 GLN A N 1
ATOM 2210 C CA . GLN A 1 266 ? 22.339 28.274 -1.221 1 95.63 266 GLN A CA 1
ATOM 2211 C C . GLN A 1 266 ? 23.225 27.041 -1.37 1 95.63 266 GLN A C 1
ATOM 2213 O O . GLN A 1 266 ? 23.042 26.245 -2.293 1 95.63 266 GLN A O 1
ATOM 2218 N N . PRO A 1 267 ? 24.229 26.91 -0.475 1 94.56 267 PRO A N 1
ATOM 2219 C CA . PRO A 1 267 ? 25.012 25.672 -0.486 1 94.56 267 PRO A CA 1
ATOM 2220 C C . PRO A 1 267 ? 24.165 24.436 -0.188 1 94.56 267 PRO A C 1
ATOM 2222 O O . PRO A 1 267 ? 23.019 24.56 0.25 1 94.56 267 PRO A O 1
ATOM 2225 N N . PRO A 1 268 ? 24.74 23.274 -0.415 1 94.32 268 PRO A N 1
ATOM 2226 C CA . PRO A 1 268 ? 24.012 22.05 -0.074 1 94.32 268 PRO A CA 1
ATOM 2227 C C . PRO A 1 268 ? 23.571 22.014 1.387 1 94.32 268 PRO A C 1
ATOM 2229 O O . PRO A 1 268 ? 24.301 22.475 2.268 1 94.32 268 PRO A O 1
ATOM 2232 N N . TYR A 1 269 ? 22.427 21.486 1.634 1 93.99 269 TYR A N 1
ATOM 2233 C CA . TYR A 1 269 ? 21.865 21.486 2.98 1 93.99 269 TYR A CA 1
ATOM 2234 C C . TYR A 1 269 ? 22.51 20.405 3.84 1 93.99 269 TYR A C 1
ATOM 2236 O O . TYR A 1 269 ? 22.696 19.273 3.387 1 93.99 269 TYR A O 1
ATOM 2244 N N . ASP A 1 270 ? 22.804 20.769 5.048 1 93.18 270 ASP A N 1
ATOM 2245 C CA . ASP A 1 270 ? 23.287 19.827 6.052 1 93.18 270 ASP A CA 1
ATOM 2246 C C . ASP A 1 270 ? 22.198 19.504 7.072 1 93.18 270 ASP A C 1
ATOM 2248 O O . ASP A 1 270 ? 21.901 20.319 7.949 1 93.18 270 ASP A O 1
ATOM 2252 N N . SER A 1 271 ? 21.643 18.282 6.967 1 89.26 271 SER A N 1
ATOM 2253 C CA . SER A 1 271 ? 20.517 17.881 7.804 1 89.26 271 SER A CA 1
ATOM 2254 C C . SER A 1 271 ? 20.898 17.879 9.281 1 89.26 271 SER A C 1
ATOM 2256 O O . SER A 1 271 ? 20.029 17.952 10.152 1 89.26 271 SER A O 1
ATOM 2258 N N . ARG A 1 272 ? 22.198 17.874 9.656 1 90.85 272 ARG A N 1
ATOM 2259 C CA . ARG A 1 272 ? 22.657 17.877 11.041 1 90.85 272 ARG A CA 1
ATOM 2260 C C . ARG A 1 272 ? 22.356 19.211 11.715 1 90.85 272 ARG A C 1
ATOM 2262 O O . ARG A 1 272 ? 22.308 19.295 12.944 1 90.85 272 ARG A O 1
ATOM 2269 N N . ILE A 1 273 ? 22.175 20.169 10.903 1 93.26 273 ILE A N 1
ATOM 2270 C CA . ILE A 1 273 ? 21.93 21.508 11.429 1 93.26 273 ILE A CA 1
ATOM 2271 C C . ILE A 1 273 ? 20.599 21.532 12.177 1 93.26 273 ILE A C 1
ATOM 2273 O O . ILE A 1 273 ? 20.515 22.055 13.291 1 93.26 273 ILE A O 1
ATOM 2277 N N . TRP A 1 274 ? 19.58 20.962 11.584 1 95.99 274 TRP A N 1
ATOM 2278 C CA . TRP A 1 274 ? 18.27 20.983 12.225 1 95.99 274 TRP A CA 1
ATOM 2279 C C . TRP A 1 274 ? 18.267 20.126 13.486 1 95.99 274 TRP A C 1
ATOM 2281 O O . TRP A 1 274 ? 17.714 20.524 14.514 1 95.99 274 TRP A O 1
ATOM 2291 N N . LEU A 1 275 ? 18.883 18.998 13.407 1 95.54 275 LEU A N 1
ATOM 2292 C CA . LEU A 1 275 ? 18.953 18.128 14.576 1 95.54 275 LEU A CA 1
ATOM 2293 C C . LEU A 1 275 ? 19.619 18.842 15.747 1 95.54 275 LEU A C 1
ATOM 2295 O O . LEU A 1 275 ? 19.127 18.785 16.876 1 95.54 275 LEU A O 1
ATOM 2299 N N . LYS A 1 276 ? 20.68 19.537 15.451 1 94.31 276 LYS A N 1
ATOM 2300 C CA . LYS A 1 276 ? 21.392 20.273 16.492 1 94.31 276 LYS A CA 1
ATOM 2301 C C . LYS A 1 276 ? 20.508 21.358 17.1 1 94.31 276 LYS A C 1
ATOM 2303 O O . LYS A 1 276 ? 20.481 21.531 18.321 1 94.31 276 LYS A O 1
ATOM 2308 N N . SER A 1 277 ? 19.85 22.007 16.248 1 93.05 277 SER A N 1
ATOM 2309 C CA . SER A 1 277 ? 18.957 23.064 16.711 1 93.05 277 SER A CA 1
ATOM 2310 C C . SER A 1 277 ? 17.852 22.504 17.601 1 93.05 277 SER A C 1
ATOM 2312 O O . SER A 1 277 ? 17.514 23.097 18.628 1 93.05 277 SER A O 1
ATOM 2314 N N . LEU A 1 278 ? 17.308 21.39 17.223 1 93.16 278 LEU A N 1
ATOM 2315 C CA . LEU A 1 278 ? 16.209 20.759 17.946 1 93.16 278 LEU A CA 1
ATOM 2316 C C . LEU A 1 278 ? 16.671 20.263 19.313 1 93.16 278 LEU A C 1
ATOM 2318 O O . LEU A 1 278 ? 15.969 20.439 20.311 1 93.16 278 LEU A O 1
ATOM 2322 N N . LEU A 1 279 ? 17.848 19.664 19.316 1 91.49 279 LEU A N 1
ATOM 2323 C CA . LEU A 1 279 ? 18.389 19.132 20.562 1 91.49 279 LEU A CA 1
ATOM 2324 C C . LEU A 1 279 ? 18.814 20.261 21.496 1 91.49 279 LEU A C 1
ATOM 2326 O O . LEU A 1 279 ? 18.66 20.155 22.715 1 91.49 279 LEU A O 1
ATOM 2330 N N . GLY A 1 280 ? 19.347 21.281 20.923 1 86.69 280 GLY A N 1
ATOM 2331 C CA . GLY A 1 280 ? 19.749 22.427 21.723 1 86.69 280 GLY A CA 1
ATOM 2332 C C . GLY A 1 280 ? 18.582 23.119 22.403 1 86.69 280 GLY A C 1
ATOM 2333 O O . GLY A 1 280 ? 18.686 23.529 23.561 1 86.69 280 GLY A O 1
ATOM 2334 N N . SER A 1 281 ? 17.572 23.262 21.711 1 80.45 281 SER A N 1
ATOM 2335 C CA . SER A 1 281 ? 16.38 23.908 22.251 1 80.45 281 SER A CA 1
ATOM 2336 C C . SER A 1 281 ? 15.744 23.065 23.351 1 80.45 281 SER A C 1
ATOM 2338 O O . SER A 1 281 ? 15.129 23.602 24.274 1 80.45 281 SER A O 1
ATOM 2340 N N . SER A 1 282 ? 15.88 21.758 23.176 1 73.46 282 SER A N 1
ATOM 2341 C CA . SER A 1 282 ? 15.263 20.869 24.155 1 73.46 282 SER A CA 1
ATOM 2342 C C . SER A 1 282 ? 16.054 20.846 25.459 1 73.46 282 SER A C 1
ATOM 2344 O O . SER A 1 282 ? 15.482 20.663 26.535 1 73.46 282 SER A O 1
ATOM 2346 N N . LEU A 1 283 ? 17.364 20.953 25.201 1 59.41 283 LEU A N 1
ATOM 2347 C CA . LEU A 1 283 ? 18.225 20.959 26.379 1 59.41 283 LEU A CA 1
ATOM 2348 C C . LEU A 1 283 ? 18.374 22.37 26.937 1 59.41 283 LEU A C 1
ATOM 2350 O O . LEU A 1 283 ? 18.947 22.559 28.012 1 59.41 283 LEU A O 1
ATOM 2354 N N . GLY A 1 284 ? 17.643 23.244 26.395 1 55.82 284 GLY A N 1
ATOM 2355 C CA . GLY A 1 284 ? 17.783 24.622 26.838 1 55.82 284 GLY A CA 1
ATOM 2356 C C . GLY A 1 284 ? 19.131 25.226 26.492 1 55.82 284 GLY A C 1
ATOM 2357 O O . GLY A 1 284 ? 19.554 26.206 27.109 1 55.82 284 GLY A O 1
ATOM 2358 N N . VAL A 1 285 ? 20.073 24.453 25.744 1 46.25 285 VAL A N 1
ATOM 2359 C CA . VAL A 1 285 ? 21.418 24.926 25.435 1 46.25 285 VAL A CA 1
ATOM 2360 C C . VAL A 1 285 ? 21.498 25.335 23.966 1 46.25 285 VAL A C 1
ATOM 2362 O O . VAL A 1 285 ? 20.865 24.715 23.107 1 46.25 285 VAL A O 1
ATOM 2365 N N . ASP A 1 286 ? 21.561 26.595 23.688 1 42.8 286 ASP A N 1
ATOM 2366 C CA . ASP A 1 286 ? 21.844 27.071 22.338 1 42.8 286 ASP A CA 1
ATOM 2367 C C . ASP A 1 286 ? 23.091 26.398 21.768 1 42.8 286 ASP A C 1
ATOM 2369 O O . ASP A 1 286 ? 24.182 26.526 22.327 1 42.8 286 ASP A O 1
ATOM 2373 N N . LEU A 1 287 ? 23.08 25.215 21.217 1 37.02 287 LEU A N 1
ATOM 2374 C CA . LEU A 1 287 ? 24.319 24.678 20.664 1 37.02 287 LEU A CA 1
ATOM 2375 C C . LEU A 1 287 ? 24.692 25.397 19.371 1 37.02 287 LEU A C 1
ATOM 2377 O O . LEU A 1 287 ? 23.816 25.765 18.586 1 37.02 287 LEU A O 1
ATOM 2381 N N . MET B 1 1 ? 44.603 38.193 -22.766 1 18.25 1 MET B N 1
ATOM 2382 C CA . MET B 1 1 ? 45.374 37.34 -23.666 1 18.25 1 MET B CA 1
ATOM 2383 C C . MET B 1 1 ? 44.481 36.289 -24.317 1 18.25 1 MET B C 1
ATOM 2385 O O . MET B 1 1 ? 44.33 35.184 -23.792 1 18.25 1 MET B O 1
ATOM 2389 N N . ALA B 1 2 ? 43.158 36.674 -24.648 1 20.4 2 ALA B N 1
ATOM 2390 C CA . ALA B 1 2 ? 41.78 36.349 -25.008 1 20.4 2 ALA B CA 1
ATOM 2391 C C . ALA B 1 2 ? 41.7 35.794 -26.427 1 20.4 2 ALA B C 1
ATOM 2393 O O . ALA B 1 2 ? 40.608 35.535 -26.938 1 20.4 2 ALA B O 1
ATOM 2394 N N . GLU B 1 3 ? 42.926 35.846 -27.162 1 18.25 3 GLU B N 1
ATOM 2395 C CA . GLU B 1 3 ? 43.074 35.771 -28.612 1 18.25 3 GLU B CA 1
ATOM 2396 C C . GLU B 1 3 ? 42.715 34.382 -29.133 1 18.25 3 GLU B C 1
ATOM 2398 O O . GLU B 1 3 ? 42.079 34.251 -30.181 1 18.25 3 GLU B O 1
ATOM 2403 N N . TYR B 1 4 ? 43.403 33.276 -28.625 1 18.36 4 TYR B N 1
ATOM 2404 C CA . TYR B 1 4 ? 43.951 32.173 -29.407 1 18.36 4 TYR B CA 1
ATOM 2405 C C . TYR B 1 4 ? 42.864 31.167 -29.766 1 18.36 4 TYR B C 1
ATOM 2407 O O . TYR B 1 4 ? 42.785 30.09 -29.17 1 18.36 4 TYR B O 1
ATOM 2415 N N . ALA B 1 5 ? 41.458 31.531 -29.9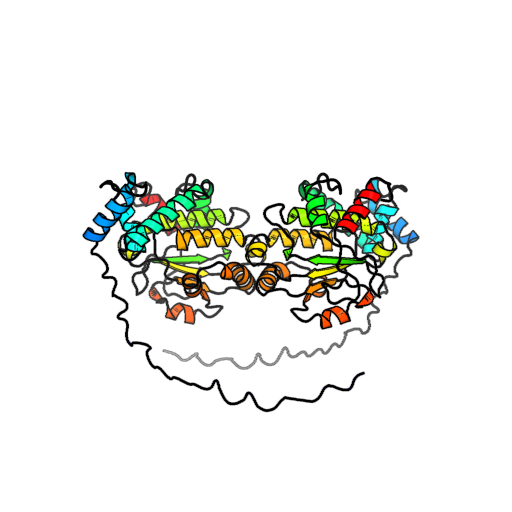78 1 18.48 5 ALA B N 1
ATOM 2416 C CA . ALA B 1 5 ? 40.166 30.852 -30.026 1 18.48 5 ALA B CA 1
ATOM 2417 C C . ALA B 1 5 ? 40.075 29.931 -31.24 1 18.48 5 ALA B C 1
ATOM 2419 O O . ALA B 1 5 ? 39.475 28.856 -31.169 1 18.48 5 ALA B O 1
ATOM 2420 N N . GLU B 1 6 ? 40.454 30.322 -32.509 1 18.59 6 GLU B N 1
ATOM 2421 C CA . GLU B 1 6 ? 39.646 30.118 -33.708 1 18.59 6 GLU B CA 1
ATOM 2422 C C . GLU B 1 6 ? 39.937 28.763 -34.345 1 18.59 6 GLU B C 1
ATOM 2424 O O . GLU B 1 6 ? 39.249 28.351 -35.282 1 18.59 6 GLU B O 1
ATOM 2429 N N . TYR B 1 7 ? 41.15 28.179 -34.076 1 17.63 7 TYR B N 1
ATOM 2430 C CA . TYR B 1 7 ? 41.788 27.48 -35.186 1 17.63 7 TYR B CA 1
ATOM 2431 C C . TYR B 1 7 ? 40.957 26.281 -35.626 1 17.63 7 TYR B C 1
ATOM 2433 O O . TYR B 1 7 ? 40.638 26.139 -36.809 1 17.63 7 TYR B O 1
ATOM 2441 N N . ARG B 1 8 ? 41.434 24.846 -35.411 1 20.17 8 ARG B N 1
ATOM 2442 C CA . ARG B 1 8 ? 41.706 23.763 -36.35 1 20.17 8 ARG B CA 1
ATOM 2443 C C . ARG B 1 8 ? 40.484 22.868 -36.523 1 20.17 8 ARG B C 1
ATOM 2445 O O . ARG B 1 8 ? 40.204 22.019 -35.674 1 20.17 8 ARG B O 1
ATOM 2452 N N . GLN B 1 9 ? 39.249 23.407 -36.835 1 19.75 9 GLN B N 1
ATOM 2453 C CA . GLN B 1 9 ? 37.94 22.784 -37.005 1 19.75 9 GLN B CA 1
ATOM 2454 C C . GLN B 1 9 ? 38.002 21.642 -38.015 1 19.75 9 GLN B C 1
ATOM 2456 O O . GLN B 1 9 ? 37.106 20.797 -38.06 1 19.75 9 GLN B O 1
ATOM 2461 N N . ASN B 1 10 ? 38.88 21.825 -39.079 1 21.03 10 ASN B N 1
ATOM 2462 C CA . ASN B 1 10 ? 38.49 21.308 -40.387 1 21.03 10 ASN B CA 1
ATOM 2463 C C . ASN B 1 10 ? 38.477 19.782 -40.405 1 21.03 10 ASN B C 1
ATOM 2465 O O . ASN B 1 10 ? 37.601 19.172 -41.021 1 21.03 10 ASN B O 1
ATOM 2469 N N . ASN B 1 11 ? 39.663 19.151 -40.203 1 20.32 11 ASN B N 1
ATOM 2470 C CA . ASN B 1 11 ? 40.064 18.052 -41.075 1 20.32 11 ASN B CA 1
ATOM 2471 C C . ASN B 1 11 ? 39.334 16.76 -40.721 1 20.32 11 ASN B C 1
ATOM 2473 O O . ASN B 1 11 ? 39.472 15.753 -41.417 1 20.32 11 ASN B O 1
ATOM 2477 N N . LEU B 1 12 ? 39.114 16.471 -39.372 1 19.99 12 LEU B N 1
ATOM 2478 C CA . LEU B 1 12 ? 39.242 15.063 -39.011 1 19.99 12 LEU B CA 1
ATOM 2479 C C . LEU B 1 12 ? 38.033 14.267 -39.492 1 19.99 12 LEU B C 1
ATOM 2481 O O . LEU B 1 12 ? 37.161 13.913 -38.696 1 19.99 12 LEU B O 1
ATOM 2485 N N . ASP B 1 13 ? 37.361 14.738 -40.647 1 21.46 13 ASP B N 1
ATOM 2486 C CA . ASP B 1 13 ? 36.124 14.193 -41.197 1 21.46 13 ASP B CA 1
ATOM 2487 C C . ASP B 1 13 ? 36.281 12.714 -41.542 1 21.46 13 ASP B C 1
ATOM 2489 O O . ASP B 1 13 ? 35.291 11.987 -41.646 1 21.46 13 ASP B O 1
ATOM 2493 N N . ASN B 1 14 ? 37.465 12.388 -42.156 1 20.82 14 ASN B N 1
ATOM 2494 C CA . ASN B 1 14 ? 37.437 11.347 -43.177 1 20.82 14 ASN B CA 1
ATOM 2495 C C . ASN B 1 14 ? 37.147 9.976 -42.572 1 20.82 14 ASN B C 1
ATOM 2497 O O . ASN B 1 14 ? 36.823 9.031 -43.293 1 20.82 14 ASN B O 1
ATOM 2501 N N . ILE B 1 15 ? 37.842 9.716 -41.415 1 19.77 15 ILE B N 1
ATOM 2502 C CA . ILE B 1 15 ? 38.333 8.344 -41.353 1 19.77 15 ILE B CA 1
ATOM 2503 C C . ILE B 1 15 ? 37.157 7.382 -41.194 1 19.77 15 ILE B C 1
ATOM 2505 O O . ILE B 1 15 ? 37.1 6.346 -41.862 1 19.77 15 ILE B O 1
ATOM 2509 N N . LEU B 1 16 ? 36.295 7.576 -40.181 1 19.45 16 LEU B N 1
ATOM 2510 C CA . LEU B 1 16 ? 35.917 6.371 -39.451 1 19.45 16 LEU B CA 1
ATOM 2511 C C . LEU B 1 16 ? 34.838 5.597 -40.2 1 19.45 16 LEU B C 1
ATOM 2513 O O . LEU B 1 16 ? 34.198 4.708 -39.634 1 19.45 16 LEU B O 1
ATOM 2517 N N . ASN B 1 17 ? 34.63 5.998 -41.528 1 20.67 17 ASN B N 1
ATOM 2518 C CA . ASN B 1 17 ? 33.404 5.407 -42.055 1 20.67 17 ASN B CA 1
ATOM 2519 C C . ASN B 1 17 ? 33.531 3.894 -42.206 1 20.67 17 ASN B C 1
ATOM 2521 O O . ASN B 1 17 ? 32.805 3.281 -42.991 1 20.67 17 ASN B O 1
ATOM 2525 N N . PHE B 1 18 ? 34.675 3.297 -41.793 1 20.85 18 PHE B N 1
ATOM 2526 C CA . PHE B 1 18 ? 34.744 2.006 -42.467 1 20.85 18 PHE B CA 1
ATOM 2527 C C . PHE B 1 18 ? 33.533 1.148 -42.12 1 20.85 18 PHE B C 1
ATOM 2529 O O . PHE B 1 18 ? 33.325 0.801 -40.956 1 20.85 18 PHE B O 1
ATOM 2536 N N . ASN B 1 19 ? 32.449 1.272 -42.868 1 21.17 19 ASN B N 1
ATOM 2537 C CA . ASN B 1 19 ? 31.195 0.526 -42.828 1 21.17 19 ASN B CA 1
ATOM 2538 C C . ASN B 1 19 ? 31.434 -0.977 -42.94 1 21.17 19 ASN B C 1
ATOM 2540 O O . ASN B 1 19 ? 31.38 -1.538 -44.036 1 21.17 19 ASN B O 1
ATOM 2544 N N . TYR B 1 20 ? 32.588 -1.538 -42.481 1 21.89 20 TYR B N 1
ATOM 2545 C CA . TYR B 1 20 ? 32.641 -2.934 -42.899 1 21.89 20 TYR B CA 1
ATOM 2546 C C . TYR B 1 20 ? 31.365 -3.67 -42.506 1 21.89 20 TYR B C 1
ATOM 2548 O O . TYR B 1 20 ? 30.962 -3.647 -41.341 1 21.89 20 TYR B O 1
ATOM 2556 N N . GLY B 1 21 ? 30.402 -3.747 -43.382 1 23.79 21 GLY B N 1
ATOM 2557 C CA . GLY B 1 21 ? 29.166 -4.512 -43.434 1 23.79 21 GLY B CA 1
ATOM 2558 C C . GLY B 1 21 ? 29.347 -5.966 -43.043 1 23.79 21 GLY B C 1
ATOM 2559 O O . GLY B 1 21 ? 29.145 -6.864 -43.863 1 23.79 21 GLY B O 1
ATOM 2560 N N . ILE B 1 22 ? 30.487 -6.274 -42.349 1 25.39 22 ILE B N 1
ATOM 2561 C CA . ILE B 1 22 ? 30.568 -7.73 -42.333 1 25.39 22 ILE B CA 1
ATOM 2562 C C . ILE B 1 22 ? 29.291 -8.311 -41.729 1 25.39 22 ILE B C 1
ATOM 2564 O O . ILE B 1 22 ? 28.918 -7.97 -40.604 1 25.39 22 ILE B O 1
ATOM 2568 N N . GLU B 1 23 ? 28.423 -8.672 -42.595 1 26.8 23 GLU B N 1
ATOM 2569 C CA . GLU B 1 23 ? 27.19 -9.441 -42.454 1 26.8 23 GLU B CA 1
ATOM 2570 C C . GLU B 1 23 ? 27.401 -10.665 -41.568 1 26.8 23 GLU B C 1
ATOM 2572 O O . GLU B 1 23 ? 27.239 -11.8 -42.02 1 26.8 23 GLU B O 1
ATOM 2577 N N . LEU B 1 24 ? 28.424 -10.718 -40.716 1 24.79 24 LEU B N 1
ATOM 2578 C CA . LEU B 1 24 ? 28.652 -12.093 -40.287 1 24.79 24 LEU B CA 1
ATOM 2579 C C . LEU B 1 24 ? 27.474 -12.61 -39.468 1 24.79 24 LEU B C 1
ATOM 2581 O O . LEU B 1 24 ? 27.646 -13.46 -38.592 1 24.79 24 LEU B O 1
ATOM 2585 N N . PHE B 1 25 ? 26.406 -11.847 -39.355 1 26.4 25 PHE B N 1
ATOM 2586 C CA . PHE B 1 25 ? 25.52 -12.486 -38.39 1 26.4 25 PHE B CA 1
ATOM 2587 C C . PHE B 1 25 ? 25.163 -13.899 -38.835 1 26.4 25 PHE B C 1
ATOM 2589 O O . PHE B 1 25 ? 24.606 -14.093 -39.917 1 26.4 25 PHE B O 1
ATOM 2596 N N . PRO B 1 26 ? 26.034 -14.807 -38.577 1 30.98 26 PRO B N 1
ATOM 2597 C CA . PRO B 1 26 ? 25.53 -16.125 -38.97 1 30.98 26 PRO B CA 1
ATOM 2598 C C . PRO B 1 26 ? 24.041 -16.299 -38.677 1 30.98 26 PRO B C 1
ATOM 2600 O O . PRO B 1 26 ? 23.497 -15.62 -37.802 1 30.98 26 PRO B O 1
ATOM 2603 N N . GLY B 1 27 ? 23.249 -16.757 -39.685 1 28.43 27 GLY B N 1
ATOM 2604 C CA . GLY B 1 27 ? 21.828 -17.054 -39.781 1 28.43 27 GLY B CA 1
ATOM 2605 C C . GLY B 1 27 ? 21.258 -17.66 -38.512 1 28.43 27 GLY B C 1
ATOM 2606 O O . GLY B 1 27 ? 21.898 -17.624 -37.459 1 28.43 27 GLY B O 1
ATOM 2607 N N . SER B 1 28 ? 20.394 -18.675 -38.717 1 31.4 28 SER B N 1
ATOM 2608 C CA . SER B 1 28 ? 19.276 -19.367 -38.082 1 31.4 28 SER B CA 1
ATOM 2609 C C . SER B 1 28 ? 19.73 -20.125 -36.839 1 31.4 28 SER B C 1
ATOM 2611 O O . SER B 1 28 ? 20.286 -21.22 -36.941 1 31.4 28 SER B O 1
ATOM 2613 N N . SER B 1 29 ? 20.566 -19.679 -36.004 1 33.97 29 SER B N 1
ATOM 2614 C CA . SER B 1 29 ? 20.901 -20.636 -34.955 1 33.97 29 SER B CA 1
ATOM 2615 C C . SER B 1 29 ? 19.655 -21.35 -34.44 1 33.97 29 SER B C 1
ATOM 2617 O O . SER B 1 29 ? 18.667 -20.705 -34.082 1 33.97 29 SER B O 1
ATOM 2619 N N . GLN B 1 30 ? 19.36 -22.57 -34.942 1 33.71 30 GLN B N 1
ATOM 2620 C CA . GLN B 1 30 ? 18.396 -23.541 -34.436 1 33.71 30 GLN B CA 1
ATOM 2621 C C . GLN B 1 30 ? 18.295 -23.475 -32.914 1 33.71 30 GLN B C 1
ATOM 2623 O O . GLN B 1 30 ? 19.305 -23.579 -32.215 1 33.71 30 GLN B O 1
ATOM 2628 N N . ASN B 1 31 ? 17.661 -22.554 -32.35 1 38.04 31 ASN B N 1
ATOM 2629 C CA . ASN B 1 31 ? 17.315 -22.718 -30.943 1 38.04 31 ASN B CA 1
ATOM 2630 C C . ASN B 1 31 ? 17.282 -24.19 -30.542 1 38.04 31 ASN B C 1
ATOM 2632 O O . ASN B 1 31 ? 16.505 -24.971 -31.094 1 38.04 31 ASN B O 1
ATOM 2636 N N . PRO B 1 32 ? 18.383 -24.869 -30.267 1 39.96 32 PRO B N 1
ATOM 2637 C CA . PRO B 1 32 ? 18.286 -26.293 -29.936 1 39.96 32 PRO B CA 1
ATOM 2638 C C . PRO B 1 32 ? 16.96 -26.655 -29.271 1 39.96 32 PRO B C 1
ATOM 2640 O O . PRO B 1 32 ? 16.51 -25.954 -28.361 1 39.96 32 PRO B O 1
ATOM 2643 N N . VAL B 1 33 ? 15.914 -27.017 -30.009 1 42.34 33 VAL B N 1
ATOM 2644 C CA . VAL B 1 33 ? 14.747 -27.71 -29.475 1 42.34 33 VAL B CA 1
ATOM 2645 C C . VAL B 1 33 ? 15.133 -28.473 -28.209 1 42.34 33 VAL B C 1
ATOM 2647 O O . VAL B 1 33 ? 15.885 -29.449 -28.27 1 42.34 33 VAL B O 1
ATOM 2650 N N . ILE B 1 34 ? 15.583 -27.894 -27.181 1 50.05 34 ILE B N 1
ATOM 2651 C CA . ILE B 1 34 ? 15.726 -28.646 -25.938 1 50.05 34 ILE B CA 1
ATOM 2652 C C . ILE B 1 34 ? 14.679 -29.756 -25.884 1 50.05 34 ILE B C 1
ATOM 2654 O O . ILE B 1 34 ? 13.477 -29.484 -25.837 1 50.05 34 ILE B O 1
ATOM 2658 N N . LYS B 1 35 ? 14.965 -30.756 -26.486 1 54.96 35 LYS B N 1
ATOM 2659 C CA . LYS B 1 35 ? 14.156 -31.972 -26.492 1 54.96 35 LYS B CA 1
ATOM 2660 C C . LYS B 1 35 ? 13.549 -32.234 -25.116 1 54.96 35 LYS B C 1
ATOM 2662 O O . LYS B 1 35 ? 14.273 -32.393 -24.132 1 54.96 35 LYS B O 1
ATOM 2667 N N . LYS B 1 36 ? 12.203 -31.876 -24.885 1 69.58 36 LYS B N 1
ATOM 2668 C CA . LYS B 1 36 ? 11.434 -32.259 -23.704 1 69.58 36 LYS B CA 1
ATOM 2669 C C . LYS B 1 36 ? 11.593 -33.747 -23.403 1 69.58 36 LYS B C 1
ATOM 2671 O O . LYS B 1 36 ? 11.468 -34.584 -24.3 1 69.58 36 LYS B O 1
ATOM 2676 N N . ASN B 1 37 ? 12.268 -34.047 -22.294 1 80.34 37 ASN B N 1
ATOM 2677 C CA . ASN B 1 37 ? 12.399 -35.431 -21.852 1 80.34 37 ASN B CA 1
ATOM 2678 C C . ASN B 1 37 ? 11.036 -36.092 -21.669 1 80.34 37 ASN B C 1
ATOM 2680 O O . ASN B 1 37 ? 10.035 -35.409 -21.443 1 80.34 37 ASN B O 1
ATOM 2684 N N . THR B 1 38 ? 11.003 -37.337 -21.929 1 89.85 38 THR B N 1
ATOM 2685 C CA . THR B 1 38 ? 9.823 -38.09 -21.52 1 89.85 38 THR B CA 1
ATOM 2686 C C . THR B 1 38 ? 9.658 -38.055 -20.003 1 89.85 38 THR B C 1
ATOM 2688 O O . THR B 1 38 ? 10.598 -37.721 -19.279 1 89.85 38 THR B O 1
ATOM 2691 N N . ARG B 1 39 ? 8.464 -38.284 -19.562 1 92.25 39 ARG B N 1
ATOM 2692 C CA . ARG B 1 39 ? 8.129 -38.298 -18.142 1 92.25 39 ARG B CA 1
ATOM 2693 C C . ARG B 1 39 ? 9.095 -39.181 -17.36 1 92.25 39 ARG B C 1
ATOM 2695 O O . ARG B 1 39 ? 9.615 -38.772 -16.32 1 92.25 39 ARG B O 1
ATOM 2702 N N . GLU B 1 40 ? 9.403 -40.345 -17.848 1 93.38 40 GLU B N 1
ATOM 2703 C CA . GLU B 1 40 ? 10.243 -41.317 -17.155 1 93.38 40 GLU B CA 1
ATOM 2704 C C . GLU B 1 40 ? 11.682 -40.821 -17.04 1 93.38 40 GLU B C 1
ATOM 2706 O O . GLU B 1 40 ? 12.295 -40.92 -15.975 1 93.38 40 GLU B O 1
ATOM 2711 N N . VAL B 1 41 ? 12.151 -40.326 -18.105 1 95.68 41 VAL B N 1
ATOM 2712 C CA . VAL B 1 41 ? 13.527 -39.841 -18.128 1 95.68 41 VAL B CA 1
ATOM 2713 C C . VAL B 1 41 ? 13.663 -38.629 -17.21 1 95.68 41 VAL B C 1
ATOM 2715 O O . VAL B 1 41 ? 14.627 -38.524 -16.448 1 95.68 41 VAL B O 1
ATOM 2718 N N . ALA B 1 42 ? 12.695 -37.744 -17.331 1 96.48 42 ALA B N 1
ATOM 2719 C CA . ALA B 1 42 ? 12.712 -36.54 -16.504 1 96.48 42 ALA B CA 1
ATOM 2720 C C . ALA B 1 42 ? 12.658 -36.893 -15.021 1 96.48 42 ALA B C 1
ATOM 2722 O O . ALA B 1 42 ? 13.337 -36.267 -14.203 1 96.48 42 ALA B O 1
ATOM 2723 N N . LEU B 1 43 ? 11.904 -37.883 -14.666 1 96.42 43 LEU B N 1
ATOM 2724 C CA . LEU B 1 43 ? 11.765 -38.318 -13.281 1 96.42 43 LEU B CA 1
ATOM 2725 C C . LEU B 1 43 ? 13.084 -38.868 -12.749 1 96.42 43 LEU B C 1
ATOM 2727 O O . LEU B 1 43 ? 13.489 -38.547 -11.629 1 96.42 43 LEU B O 1
ATOM 2731 N N . ILE B 1 44 ? 13.746 -39.672 -13.55 1 96.52 44 ILE B N 1
ATOM 2732 C CA . ILE B 1 44 ? 15.011 -40.276 -13.146 1 96.52 44 ILE B CA 1
ATOM 2733 C C . ILE B 1 44 ? 16.062 -39.187 -12.945 1 96.52 44 ILE B C 1
ATOM 2735 O O . ILE B 1 44 ? 16.78 -39.186 -11.941 1 96.52 44 ILE B O 1
ATOM 2739 N N . LYS B 1 45 ? 16.097 -38.328 -13.897 1 97.43 45 LYS B N 1
ATOM 2740 C CA . LYS B 1 45 ? 17.078 -37.248 -13.831 1 97.43 45 LYS B CA 1
ATOM 2741 C C . LYS B 1 45 ? 16.816 -36.34 -12.634 1 97.43 45 LYS B C 1
ATOM 2743 O O . LYS B 1 45 ? 17.751 -35.927 -11.944 1 97.43 45 LYS B O 1
ATOM 2748 N N . LEU B 1 46 ? 15.547 -36.006 -12.402 1 98.14 46 LEU B N 1
ATOM 2749 C CA . LEU B 1 46 ? 15.215 -35.145 -11.272 1 98.14 46 LEU B CA 1
ATOM 2750 C C . LEU B 1 46 ? 15.566 -35.823 -9.951 1 98.14 46 LEU B C 1
ATOM 2752 O O . LEU B 1 46 ? 16.106 -35.184 -9.045 1 98.14 46 LEU B O 1
ATOM 2756 N N . LYS B 1 47 ? 15.286 -37.087 -9.847 1 97.87 47 LYS B N 1
ATOM 2757 C CA . LYS B 1 47 ? 15.614 -37.818 -8.627 1 97.87 47 LYS B CA 1
ATOM 2758 C C . LYS B 1 47 ? 17.115 -37.785 -8.353 1 97.87 47 LYS B C 1
ATOM 2760 O O . LYS B 1 47 ? 17.538 -37.633 -7.205 1 97.87 47 LYS B O 1
ATOM 2765 N N . ARG B 1 48 ? 17.906 -37.92 -9.371 1 97.65 48 ARG B N 1
ATOM 2766 C CA . ARG B 1 48 ? 19.355 -37.839 -9.228 1 97.65 48 ARG B CA 1
ATOM 2767 C C . ARG B 1 48 ? 19.78 -36.46 -8.733 1 97.65 48 ARG B C 1
ATOM 2769 O O . ARG B 1 48 ? 20.602 -36.348 -7.822 1 97.65 48 ARG B O 1
ATOM 2776 N N . LEU B 1 49 ? 19.191 -35.463 -9.341 1 97.97 49 LEU B N 1
ATOM 2777 C CA . LEU B 1 49 ? 19.502 -34.091 -8.954 1 97.97 49 LEU B CA 1
ATOM 2778 C C . LEU B 1 49 ? 19.104 -33.831 -7.505 1 97.97 49 LEU B C 1
ATOM 2780 O O . LEU B 1 49 ? 19.838 -33.173 -6.764 1 97.97 49 LEU B O 1
ATOM 2784 N N . LEU B 1 50 ? 17.975 -34.32 -7.117 1 98.3 50 LEU B N 1
ATOM 2785 C CA . LEU B 1 50 ? 17.479 -34.118 -5.76 1 98.3 50 LEU B CA 1
ATOM 2786 C C . LEU B 1 50 ? 18.417 -34.753 -4.739 1 98.3 50 LEU B C 1
ATOM 2788 O O . LEU B 1 50 ? 18.692 -34.164 -3.692 1 98.3 50 LEU B O 1
ATOM 2792 N N . ARG B 1 51 ? 18.963 -35.928 -5.02 1 97.49 51 ARG B N 1
ATOM 2793 C CA . ARG B 1 51 ? 19.886 -36.622 -4.128 1 97.49 51 ARG B CA 1
ATOM 2794 C C . ARG B 1 51 ? 21.181 -35.835 -3.959 1 97.49 51 ARG B C 1
ATOM 2796 O O . ARG B 1 51 ? 21.761 -35.81 -2.871 1 97.49 51 ARG B O 1
ATOM 2803 N N . SER B 1 52 ? 21.551 -35.178 -4.953 1 97.27 52 SER B N 1
ATOM 2804 C CA . SER B 1 52 ? 22.836 -34.487 -4.948 1 97.27 52 SER B CA 1
ATOM 2805 C C . SER B 1 52 ? 22.694 -33.058 -4.434 1 97.27 52 SER B C 1
ATOM 2807 O O . SER B 1 52 ? 23.691 -32.364 -4.228 1 97.27 52 SE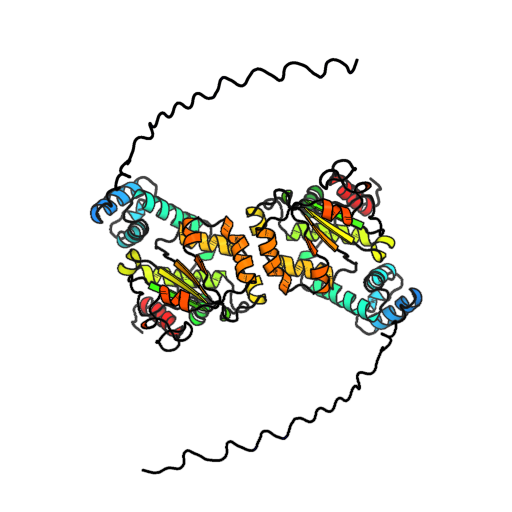R B O 1
ATOM 2809 N N . ASN B 1 53 ? 21.523 -32.586 -4.242 1 97.24 53 ASN B N 1
ATOM 2810 C CA . ASN B 1 53 ? 21.335 -31.183 -3.891 1 97.24 53 ASN B CA 1
ATOM 2811 C C . ASN B 1 53 ? 20.578 -31.031 -2.574 1 97.24 53 ASN B C 1
ATOM 2813 O O . ASN B 1 53 ? 19.81 -30.083 -2.401 1 97.24 53 ASN B O 1
ATOM 2817 N N . GLY B 1 54 ? 20.601 -31.995 -1.767 1 95.13 54 GLY B N 1
ATOM 2818 C CA . GLY B 1 54 ? 20.109 -31.868 -0.404 1 95.13 54 GLY B CA 1
ATOM 2819 C C . GLY B 1 54 ? 18.629 -32.175 -0.273 1 95.13 54 GLY B C 1
ATOM 2820 O O . GLY B 1 54 ? 18.012 -31.859 0.746 1 95.13 54 GLY B O 1
ATOM 2821 N N . PHE B 1 55 ? 17.992 -32.741 -1.312 1 97.57 55 PHE B N 1
ATOM 2822 C CA . PHE B 1 55 ? 16.574 -33.079 -1.283 1 97.57 55 PHE B CA 1
ATOM 2823 C C . PHE B 1 55 ? 16.37 -34.577 -1.481 1 97.57 55 PHE B C 1
ATOM 2825 O O . PHE B 1 55 ? 15.419 -34.997 -2.143 1 97.57 55 PHE B O 1
ATOM 2832 N N . ALA B 1 56 ? 17.249 -35.361 -0.977 1 96.77 56 ALA B N 1
ATOM 2833 C CA . ALA B 1 56 ? 17.227 -36.808 -1.17 1 96.77 56 ALA B CA 1
ATOM 2834 C C . ALA B 1 56 ? 15.91 -37.407 -0.684 1 96.77 56 ALA B C 1
ATOM 2836 O O . ALA B 1 56 ? 15.416 -38.382 -1.255 1 96.77 56 ALA B O 1
ATOM 2837 N N . PHE B 1 57 ? 15.316 -36.815 0.312 1 96.14 57 PHE B N 1
ATOM 2838 C CA . PHE B 1 57 ? 14.076 -37.321 0.887 1 96.14 57 PHE B CA 1
ATOM 2839 C C . PHE B 1 57 ? 12.941 -37.251 -0.127 1 96.14 57 PHE B C 1
ATOM 2841 O O . PHE B 1 57 ? 11.952 -37.979 -0.012 1 96.14 57 PHE B O 1
ATOM 2848 N N . LEU B 1 58 ? 13.015 -36.462 -1.177 1 96.95 58 LEU B N 1
ATOM 2849 C CA . LEU B 1 58 ? 11.993 -36.324 -2.208 1 96.95 58 LEU B CA 1
ATOM 2850 C C . LEU B 1 58 ? 12.207 -37.338 -3.327 1 96.95 58 LEU B C 1
ATOM 2852 O O . LEU B 1 58 ? 11.347 -37.503 -4.194 1 96.95 58 LEU B O 1
ATOM 2856 N N . ALA B 1 59 ? 13.305 -37.98 -3.303 1 95.96 59 ALA B N 1
ATOM 2857 C CA . ALA B 1 59 ? 13.651 -38.892 -4.39 1 95.96 59 ALA B CA 1
ATOM 2858 C C . ALA B 1 59 ? 13.075 -40.284 -4.142 1 95.96 59 ALA B C 1
ATOM 2860 O O . ALA B 1 59 ? 13.219 -41.179 -4.978 1 95.96 59 ALA B O 1
ATOM 2861 N N . GLU B 1 60 ? 12.413 -40.434 -3.025 1 95.23 60 GLU B N 1
ATOM 2862 C CA . GLU B 1 60 ? 11.779 -41.709 -2.701 1 95.23 60 GLU B CA 1
ATOM 2863 C C . GLU B 1 60 ? 10.579 -41.974 -3.605 1 95.23 60 GLU B C 1
ATOM 2865 O O . GLU B 1 60 ? 9.963 -41.037 -4.118 1 95.23 60 GLU B O 1
ATOM 2870 N N . ASN B 1 61 ? 10.228 -43.218 -3.787 1 91.14 61 ASN B N 1
ATOM 2871 C CA . ASN B 1 61 ? 9.185 -43.609 -4.729 1 91.14 61 ASN B CA 1
ATOM 2872 C C . ASN B 1 61 ? 7.811 -43.125 -4.277 1 91.14 61 ASN B C 1
ATOM 2874 O O . ASN B 1 61 ? 6.946 -42.834 -5.105 1 91.14 61 ASN B O 1
ATOM 2878 N N . ASN B 1 62 ? 7.633 -43.059 -3.025 1 93.85 62 ASN B N 1
ATOM 2879 C CA . ASN B 1 62 ? 6.332 -42.638 -2.517 1 93.85 62 ASN B CA 1
ATOM 2880 C C . ASN B 1 62 ? 6.124 -41.136 -2.685 1 93.85 62 ASN B C 1
ATOM 2882 O O . ASN B 1 62 ? 5.04 -40.62 -2.404 1 93.85 62 ASN B O 1
ATOM 2886 N N . LYS B 1 63 ? 7.112 -40.41 -3.256 1 96.14 63 LYS B N 1
ATOM 2887 C CA . LYS B 1 63 ? 7.024 -38.966 -3.454 1 96.14 63 LYS B CA 1
ATOM 2888 C C . LYS B 1 63 ? 6.951 -38.619 -4.938 1 96.14 63 LYS B C 1
ATOM 2890 O O . LYS B 1 63 ? 6.997 -37.444 -5.309 1 96.14 63 LYS B O 1
ATOM 2895 N N . GLU B 1 64 ? 6.838 -39.521 -5.759 1 95.43 64 GLU B N 1
ATOM 2896 C CA . GLU B 1 64 ? 6.912 -39.316 -7.202 1 95.43 64 GLU B CA 1
ATOM 2897 C C . GLU B 1 64 ? 5.8 -38.389 -7.686 1 95.43 64 GLU B C 1
ATOM 2899 O O . GLU B 1 64 ? 6.037 -37.504 -8.511 1 95.43 64 GLU B O 1
ATOM 2904 N N . ALA B 1 65 ? 4.587 -38.643 -7.179 1 94.9 65 ALA B N 1
ATOM 2905 C CA . ALA B 1 65 ? 3.47 -37.789 -7.574 1 94.9 65 ALA B CA 1
ATOM 2906 C C . ALA B 1 65 ? 3.751 -36.328 -7.237 1 94.9 65 ALA B C 1
ATOM 2908 O O . ALA B 1 65 ? 3.414 -35.43 -8.012 1 94.9 65 ALA B O 1
ATOM 2909 N N . PHE B 1 66 ? 4.392 -36.16 -6.155 1 96.43 66 PHE B N 1
ATOM 2910 C CA . PHE B 1 66 ? 4.704 -34.817 -5.681 1 96.43 66 PHE B CA 1
ATOM 2911 C C . PHE B 1 66 ? 5.731 -34.149 -6.588 1 96.43 66 PHE B C 1
ATOM 2913 O O . PHE B 1 66 ? 5.541 -33.007 -7.012 1 96.43 66 PHE B O 1
ATOM 2920 N N . ILE B 1 67 ? 6.79 -34.791 -6.895 1 97.19 67 ILE B N 1
ATOM 2921 C CA . ILE B 1 67 ? 7.853 -34.147 -7.66 1 97.19 67 ILE B CA 1
ATOM 2922 C C . ILE B 1 67 ? 7.422 -33.997 -9.117 1 97.19 67 ILE B C 1
ATOM 2924 O O . ILE B 1 67 ? 7.928 -33.132 -9.835 1 97.19 67 ILE B O 1
ATOM 2928 N N . LEU B 1 68 ? 6.511 -34.859 -9.554 1 96.17 68 LEU B N 1
ATOM 2929 C CA . LEU B 1 68 ? 5.996 -34.752 -10.915 1 96.17 68 LEU B CA 1
ATOM 2930 C C . LEU B 1 68 ? 5.264 -33.429 -11.116 1 96.17 68 LEU B C 1
ATOM 2932 O O . LEU B 1 68 ? 5.291 -32.86 -12.21 1 96.17 68 LEU B O 1
ATOM 2936 N N . MET B 1 69 ? 4.65 -32.932 -10.076 1 97.33 69 MET B N 1
ATOM 2937 C CA . MET B 1 69 ? 3.987 -31.635 -10.169 1 97.33 69 MET B CA 1
ATOM 2938 C C . MET B 1 69 ? 4.967 -30.553 -10.61 1 97.33 69 MET B C 1
ATOM 2940 O O . MET B 1 69 ? 4.633 -29.708 -11.442 1 97.33 69 MET B O 1
ATOM 2944 N N . PHE B 1 70 ? 6.154 -30.622 -10.1 1 98.06 70 PHE B N 1
ATOM 2945 C CA . PHE B 1 70 ? 7.176 -29.631 -10.415 1 98.06 70 PHE B CA 1
ATOM 2946 C C . PHE B 1 70 ? 7.675 -29.804 -11.844 1 98.06 70 PHE B C 1
ATOM 2948 O O . PHE B 1 70 ? 7.948 -28.82 -12.535 1 98.06 70 PHE B O 1
ATOM 2955 N N . LEU B 1 71 ? 7.76 -31.038 -12.251 1 97.31 71 LEU B N 1
ATOM 2956 C CA . LEU B 1 71 ? 8.188 -31.319 -13.617 1 97.31 71 LEU B CA 1
ATOM 2957 C C . LEU B 1 71 ? 7.156 -30.822 -14.623 1 97.31 71 LEU B C 1
ATOM 2959 O O . LEU B 1 71 ? 7.512 -30.202 -15.628 1 97.31 71 LEU B O 1
ATOM 2963 N N . TYR B 1 72 ? 5.924 -31.051 -14.301 1 96.36 72 TYR B N 1
ATOM 2964 C CA . TYR B 1 72 ? 4.87 -30.573 -15.189 1 96.36 72 TYR B CA 1
ATOM 2965 C C . TYR B 1 72 ? 4.868 -29.051 -15.263 1 96.36 72 TYR B C 1
ATOM 2967 O O . TYR B 1 72 ? 4.7 -28.476 -16.341 1 96.36 72 TYR B O 1
ATOM 2975 N N . ALA B 1 73 ? 5.071 -28.436 -14.129 1 96.65 73 ALA B N 1
ATOM 2976 C CA . ALA B 1 73 ? 5.068 -26.977 -14.062 1 96.65 73 ALA B CA 1
ATOM 2977 C C . ALA B 1 73 ? 6.211 -26.388 -14.883 1 96.65 73 ALA B C 1
ATOM 2979 O O . ALA B 1 73 ? 6.144 -25.234 -15.314 1 96.65 73 ALA B O 1
ATOM 2980 N N . ARG B 1 74 ? 7.254 -27.237 -15.134 1 96.32 74 ARG B N 1
ATOM 2981 C CA . ARG B 1 74 ? 8.429 -26.738 -15.842 1 96.32 74 ARG B CA 1
ATOM 2982 C C . ARG B 1 74 ? 8.661 -27.517 -17.133 1 96.32 74 ARG B C 1
ATOM 2984 O O . ARG B 1 74 ? 9.803 -27.675 -17.571 1 96.32 74 ARG B O 1
ATOM 2991 N N . LYS B 1 75 ? 7.661 -28.101 -17.709 1 94.15 75 LYS B N 1
ATOM 2992 C CA . LYS B 1 75 ? 7.644 -28.726 -19.029 1 94.15 75 LYS B CA 1
ATOM 2993 C C . LYS B 1 75 ? 8.672 -29.851 -19.118 1 94.15 75 LYS B C 1
ATOM 2995 O O . LYS B 1 75 ? 9.406 -29.951 -20.103 1 94.15 75 LYS B O 1
ATOM 3000 N N . MET B 1 76 ? 8.914 -30.53 -18.064 1 95.79 76 MET B N 1
ATOM 3001 C CA . MET B 1 76 ? 9.742 -31.729 -17.972 1 95.79 76 MET B CA 1
ATOM 3002 C C . MET B 1 76 ? 11.223 -31.374 -18.043 1 95.79 76 MET B C 1
ATOM 3004 O O . MET B 1 76 ? 12.042 -32.192 -18.466 1 95.79 76 MET B O 1
ATOM 3008 N N . ASN B 1 77 ? 11.472 -30.114 -17.687 1 96.43 77 ASN B N 1
ATOM 3009 C CA . ASN B 1 77 ? 12.867 -29.722 -17.515 1 96.43 77 ASN B CA 1
ATOM 3010 C C . ASN B 1 77 ? 13.342 -29.954 -16.084 1 96.43 77 ASN B C 1
ATOM 3012 O O . ASN B 1 77 ? 12.927 -29.246 -15.165 1 96.43 77 ASN B O 1
ATOM 3016 N N . GLU B 1 78 ? 14.242 -30.866 -15.882 1 97.11 78 GLU B N 1
ATOM 3017 C CA . GLU B 1 78 ? 14.621 -31.327 -14.55 1 97.11 78 GLU B CA 1
ATOM 3018 C C . GLU B 1 78 ? 15.374 -30.243 -13.784 1 97.11 78 GLU B C 1
ATOM 3020 O O . GLU B 1 78 ? 15.251 -30.14 -12.561 1 97.11 78 GLU B O 1
ATOM 3025 N N . ASN B 1 79 ? 16.178 -29.45 -14.5 1 97.37 79 ASN B N 1
ATOM 3026 C CA . ASN B 1 79 ? 16.911 -28.391 -13.815 1 97.37 79 ASN B CA 1
ATOM 3027 C C . ASN B 1 79 ? 15.976 -27.29 -13.323 1 97.37 79 ASN B C 1
ATOM 3029 O O . ASN B 1 79 ? 16.093 -26.834 -12.184 1 97.37 79 ASN B O 1
ATOM 3033 N N . ASN B 1 80 ? 15.068 -26.947 -14.209 1 97.33 80 ASN B N 1
ATOM 3034 C CA . ASN B 1 80 ? 14.081 -25.947 -13.815 1 97.33 80 ASN B CA 1
ATOM 3035 C C . ASN B 1 80 ? 13.189 -26.454 -12.686 1 97.33 80 ASN B C 1
ATOM 3037 O O . ASN B 1 80 ? 12.785 -25.683 -11.814 1 97.33 80 ASN B O 1
ATOM 3041 N N . ALA B 1 81 ? 12.879 -27.659 -12.759 1 98.01 81 ALA B N 1
ATOM 3042 C CA . ALA B 1 81 ? 12.069 -28.26 -11.702 1 98.01 81 ALA B CA 1
ATOM 3043 C C . ALA B 1 81 ? 12.804 -28.233 -10.365 1 98.01 81 ALA B C 1
ATOM 3045 O O . ALA B 1 81 ? 12.205 -27.944 -9.327 1 98.01 81 ALA B O 1
ATOM 3046 N N . LEU B 1 82 ? 14.125 -28.563 -10.418 1 98.51 82 LEU B N 1
ATOM 3047 C CA . LEU B 1 82 ? 14.924 -28.499 -9.199 1 98.51 82 LEU B CA 1
ATOM 3048 C C . LEU B 1 82 ? 14.916 -27.09 -8.616 1 98.51 82 LEU B C 1
ATOM 3050 O O . LEU B 1 82 ? 14.767 -26.915 -7.405 1 98.51 82 LEU B O 1
ATOM 3054 N N . ASP B 1 83 ? 15.042 -26.136 -9.484 1 98.31 83 ASP B N 1
ATOM 3055 C CA . ASP B 1 83 ? 15.01 -24.747 -9.036 1 98.31 83 ASP B CA 1
ATOM 3056 C C . ASP B 1 83 ? 13.668 -24.41 -8.39 1 98.31 83 ASP B C 1
ATOM 3058 O O . ASP B 1 83 ? 13.621 -23.728 -7.364 1 98.31 83 ASP B O 1
ATOM 3062 N N . LEU B 1 84 ? 12.636 -24.857 -8.989 1 98.39 84 LEU B N 1
ATOM 3063 C CA . LEU B 1 84 ? 11.301 -24.604 -8.457 1 98.39 84 LEU B CA 1
ATOM 3064 C C . LEU B 1 84 ? 11.129 -25.255 -7.089 1 98.39 84 LEU B C 1
ATOM 3066 O O . LEU B 1 84 ? 10.529 -24.666 -6.187 1 98.39 84 LEU B O 1
ATOM 3070 N N . ILE B 1 85 ? 11.643 -26.429 -6.915 1 98.51 85 ILE B N 1
ATOM 3071 C CA . ILE B 1 85 ? 11.57 -27.129 -5.637 1 98.51 85 ILE B CA 1
ATOM 3072 C C . ILE B 1 85 ? 12.342 -26.348 -4.576 1 98.51 85 ILE B C 1
ATOM 3074 O O . ILE B 1 85 ? 11.852 -26.154 -3.461 1 98.51 85 ILE B O 1
ATOM 3078 N N . ARG B 1 86 ? 13.475 -25.913 -4.945 1 98.45 86 ARG B N 1
ATOM 3079 C CA . ARG B 1 86 ? 14.274 -25.1 -4.034 1 98.45 86 ARG B CA 1
ATOM 3080 C C . ARG B 1 86 ? 13.514 -23.85 -3.604 1 98.45 86 ARG B C 1
ATOM 3082 O O . ARG B 1 86 ? 13.447 -23.537 -2.414 1 98.45 86 ARG B O 1
ATOM 3089 N N . ASN B 1 87 ? 12.947 -23.182 -4.574 1 98.25 87 ASN B N 1
ATOM 3090 C CA . ASN B 1 87 ? 12.184 -21.971 -4.288 1 98.25 87 ASN B CA 1
ATOM 3091 C C . ASN B 1 87 ? 10.961 -22.269 -3.426 1 98.25 87 ASN B C 1
ATOM 3093 O O . ASN B 1 87 ? 10.611 -21.482 -2.545 1 98.25 87 ASN B O 1
ATOM 3097 N N . TYR B 1 88 ? 10.333 -23.374 -3.745 1 97.91 88 TYR B N 1
ATOM 3098 C CA . TYR B 1 88 ? 9.153 -23.818 -3.012 1 97.91 88 TYR B CA 1
ATOM 3099 C C . TYR B 1 88 ? 9.455 -23.96 -1.525 1 97.91 88 TYR B C 1
ATOM 3101 O O . TYR B 1 88 ? 8.752 -23.393 -0.686 1 97.91 88 TYR B O 1
ATOM 3109 N N . TYR B 1 89 ? 10.481 -24.59 -1.137 1 97.29 89 TYR B N 1
ATOM 3110 C CA . TYR B 1 89 ? 10.824 -24.843 0.258 1 97.29 89 TYR B CA 1
ATOM 3111 C C . TYR B 1 89 ? 11.411 -23.596 0.91 1 97.29 89 TYR B C 1
ATOM 3113 O O . TYR B 1 89 ? 11.136 -23.31 2.077 1 97.29 89 TYR B O 1
ATOM 3121 N N . GLN B 1 90 ? 12.187 -22.864 0.134 1 97.99 90 GLN B N 1
ATOM 3122 C CA . GLN B 1 90 ? 12.766 -21.638 0.673 1 97.99 90 GLN B CA 1
ATOM 3123 C C . GLN B 1 90 ? 11.68 -20.624 1.023 1 97.99 90 GLN B C 1
ATOM 3125 O O . GLN B 1 90 ? 11.722 -20.005 2.088 1 97.99 90 GLN B O 1
ATOM 3130 N N . PHE B 1 91 ? 10.724 -20.394 0.145 1 98.08 91 PHE B N 1
ATOM 3131 C CA . PHE B 1 91 ? 9.629 -19.456 0.362 1 98.08 91 PHE B CA 1
ATOM 3132 C C . PHE B 1 91 ? 8.816 -19.848 1.589 1 98.08 91 PHE B C 1
ATOM 3134 O O . PHE B 1 91 ? 8.449 -18.992 2.397 1 98.08 91 PHE B O 1
ATOM 3141 N N . ARG B 1 92 ? 8.559 -21.109 1.758 1 96.45 92 ARG B N 1
ATOM 3142 C CA . ARG B 1 92 ? 7.777 -21.607 2.885 1 96.45 92 ARG B CA 1
ATOM 3143 C C . ARG B 1 92 ? 8.539 -21.443 4.196 1 96.45 92 ARG B C 1
ATOM 3145 O O . ARG B 1 92 ? 7.941 -21.16 5.236 1 96.45 92 ARG B O 1
ATOM 3152 N N . LYS B 1 93 ? 9.81 -21.616 4.091 1 96.8 93 LYS B N 1
ATOM 3153 C CA . LYS B 1 93 ? 10.635 -21.411 5.279 1 96.8 93 LYS B CA 1
ATOM 3154 C C . LYS B 1 93 ? 10.655 -19.94 5.687 1 96.8 93 LYS B C 1
ATOM 3156 O O . LYS B 1 93 ? 10.506 -19.616 6.867 1 96.8 93 LYS B O 1
ATOM 3161 N N . GLU B 1 94 ? 10.745 -19.063 4.713 1 97.01 94 GLU B N 1
ATOM 3162 C CA . GLU B 1 94 ? 10.837 -17.627 4.957 1 97.01 94 GLU B CA 1
ATOM 3163 C C . GLU B 1 94 ? 9.507 -17.066 5.453 1 97.01 94 GLU B C 1
ATOM 3165 O O . GLU B 1 94 ? 9.479 -16.061 6.167 1 97.01 94 GLU B O 1
ATOM 3170 N N . HIS B 1 95 ? 8.452 -17.651 5.008 1 97.03 95 HIS B N 1
ATOM 3171 C CA . HIS B 1 95 ? 7.118 -17.186 5.37 1 97.03 95 HIS B CA 1
ATOM 3172 C C . HIS B 1 95 ? 6.346 -18.262 6.128 1 97.03 95 HIS B C 1
ATOM 3174 O O . HIS B 1 95 ? 5.193 -18.55 5.802 1 97.03 95 HIS B O 1
ATOM 3180 N N . ASP B 1 96 ? 6.984 -18.785 7.115 1 95.71 96 ASP B N 1
ATOM 3181 C CA . ASP B 1 96 ? 6.483 -19.942 7.85 1 95.71 96 ASP B CA 1
ATOM 3182 C C . ASP B 1 96 ? 5.09 -19.673 8.416 1 95.71 96 ASP B C 1
ATOM 3184 O O . ASP B 1 96 ? 4.222 -20.547 8.383 1 95.71 96 ASP B O 1
ATOM 3188 N N . LEU B 1 97 ? 4.784 -18.471 8.806 1 93.39 97 LEU B N 1
ATOM 3189 C CA . LEU B 1 97 ? 3.512 -18.111 9.422 1 93.39 97 LEU B CA 1
ATOM 3190 C C . LEU B 1 97 ? 2.375 -18.192 8.409 1 93.39 97 LEU B C 1
ATOM 3192 O O . LEU B 1 97 ? 1.222 -18.426 8.78 1 93.39 97 LEU B O 1
ATOM 3196 N N . TRP B 1 98 ? 2.665 -18.002 7.106 1 94.58 98 TRP B N 1
ATOM 3197 C CA . TRP B 1 98 ? 1.669 -18.058 6.042 1 94.58 98 TRP B CA 1
ATOM 3198 C C . TRP B 1 98 ? 1.191 -19.488 5.818 1 94.58 98 TRP B C 1
ATOM 3200 O O . TRP B 1 98 ? 0.07 -19.709 5.353 1 94.58 98 TRP B O 1
ATOM 3210 N N . PHE B 1 99 ? 2.042 -20.443 6.228 1 95.51 99 PHE B N 1
ATOM 3211 C CA . PHE B 1 99 ? 1.804 -21.819 5.808 1 95.51 99 PHE B CA 1
ATOM 3212 C C . PHE B 1 99 ? 1.512 -22.709 7.011 1 95.51 99 PHE B C 1
ATOM 3214 O O . PHE B 1 99 ? 1.16 -23.88 6.853 1 95.51 99 PHE B O 1
ATOM 3221 N N . ARG B 1 100 ? 1.596 -22.056 8.099 1 90.84 100 ARG B N 1
ATOM 3222 C CA . ARG B 1 100 ? 1.275 -22.799 9.313 1 90.84 100 ARG B CA 1
ATOM 3223 C C . ARG B 1 100 ? -0.194 -23.21 9.332 1 90.84 100 ARG B C 1
ATOM 3225 O O . ARG B 1 100 ? -1.08 -22.374 9.147 1 90.84 100 ARG B O 1
ATOM 3232 N N . ARG B 1 101 ? -0.461 -24.478 9.452 1 88.08 101 ARG B N 1
ATOM 3233 C CA . ARG B 1 101 ? -1.811 -25.03 9.516 1 88.08 101 ARG B CA 1
ATOM 3234 C C . ARG B 1 101 ? -2.625 -24.631 8.29 1 88.08 101 ARG B C 1
ATOM 3236 O O . ARG B 1 101 ? -3.749 -24.142 8.418 1 88.08 101 ARG B O 1
ATOM 3243 N N . LEU B 1 102 ? -1.988 -24.644 7.247 1 92.81 102 LEU B N 1
ATOM 3244 C CA . LEU B 1 102 ? -2.683 -24.389 5.99 1 92.81 102 LEU B CA 1
ATOM 3245 C C . LEU B 1 102 ? -3.607 -25.55 5.635 1 92.81 102 LEU B C 1
ATOM 3247 O O . LEU B 1 102 ? -3.184 -26.509 4.985 1 92.81 102 LEU B O 1
ATOM 3251 N N . GLU B 1 103 ? -4.819 -25.465 6.155 1 91.38 103 GLU B N 1
ATOM 3252 C CA . GLU B 1 103 ? -5.8 -26.535 6.005 1 91.38 103 GLU B CA 1
ATOM 3253 C C . GLU B 1 103 ? -7.193 -25.973 5.735 1 91.38 103 GLU B C 1
ATOM 3255 O O . GLU B 1 103 ? -7.538 -24.894 6.221 1 91.38 103 GLU B O 1
ATOM 3260 N N . PRO B 1 104 ? -7.992 -26.707 5.038 1 90.21 104 PRO B N 1
ATOM 3261 C CA . PRO B 1 104 ? -9.319 -26.223 4.648 1 90.21 104 PRO B CA 1
ATOM 3262 C C . PRO B 1 104 ? -10.262 -26.063 5.839 1 90.21 104 PRO B C 1
ATOM 3264 O O . PRO B 1 104 ? -11.298 -25.403 5.726 1 90.21 104 PRO B O 1
ATOM 3267 N N . PHE B 1 105 ? -9.872 -26.568 6.991 1 91.52 105 PHE B N 1
ATOM 3268 C CA . PHE B 1 105 ? -10.793 -26.537 8.121 1 91.52 105 PHE B CA 1
ATOM 3269 C C . PHE B 1 105 ? -10.578 -25.282 8.96 1 91.52 105 PHE B C 1
ATOM 3271 O O . PHE B 1 105 ? -11.327 -25.025 9.905 1 91.52 105 PHE B O 1
ATOM 3278 N N . ASP B 1 106 ? -9.557 -24.529 8.67 1 93.71 106 ASP B N 1
ATOM 3279 C CA . ASP B 1 106 ? -9.368 -23.252 9.351 1 93.71 106 ASP B CA 1
ATOM 3280 C C . ASP B 1 106 ? -10.574 -22.337 9.147 1 93.71 106 ASP B C 1
ATOM 3282 O O . ASP B 1 106 ? -10.972 -22.07 8.011 1 93.71 106 ASP B O 1
ATOM 3286 N N . PRO B 1 107 ? -11.113 -21.803 10.201 1 95.36 107 PRO B N 1
ATOM 3287 C CA . PRO B 1 107 ? -12.352 -21.028 10.102 1 95.36 107 PRO B CA 1
ATOM 3288 C C . PRO B 1 107 ? -12.197 -19.776 9.242 1 95.36 107 PRO B C 1
ATOM 3290 O O . PRO B 1 107 ? -13.109 -19.423 8.49 1 95.36 107 PRO B O 1
ATOM 3293 N N . LYS B 1 108 ? -11.126 -19.085 9.326 1 96.16 108 LYS B N 1
ATOM 3294 C CA . LYS B 1 108 ? -10.933 -17.872 8.536 1 96.16 108 LYS B CA 1
ATOM 3295 C C . LYS B 1 108 ? -10.786 -18.198 7.053 1 96.16 108 LYS B C 1
ATOM 3297 O O . LYS B 1 108 ? -11.277 -17.46 6.197 1 96.16 108 LYS B O 1
ATOM 3302 N N . ILE B 1 109 ? -10.147 -19.288 6.807 1 96.65 109 ILE B N 1
ATOM 3303 C CA . ILE B 1 109 ? -10.006 -19.732 5.425 1 96.65 109 ILE B CA 1
ATOM 3304 C C . ILE B 1 109 ? -11.376 -20.105 4.861 1 96.65 109 ILE B C 1
ATOM 3306 O O . ILE B 1 109 ? -11.707 -19.744 3.729 1 96.65 109 ILE B O 1
ATOM 3310 N N . GLN B 1 110 ? -12.16 -20.77 5.677 1 96.73 110 GLN B N 1
ATOM 3311 C CA . GLN B 1 110 ? -13.502 -21.142 5.241 1 96.73 110 GLN B CA 1
ATOM 3312 C C . GLN B 1 110 ? -14.35 -19.906 4.956 1 96.73 110 GLN B C 1
ATOM 3314 O O . GLN B 1 110 ? -15.099 -19.873 3.977 1 96.73 110 GLN B O 1
ATOM 3319 N N . MET B 1 111 ? -14.205 -18.942 5.814 1 97.28 111 MET B N 1
ATOM 3320 C CA . MET B 1 111 ? -14.94 -17.697 5.612 1 97.28 111 MET B CA 1
ATOM 3321 C C . MET B 1 111 ? -14.574 -17.059 4.277 1 97.28 111 MET B C 1
ATOM 3323 O O . MET B 1 111 ? -15.453 -16.635 3.524 1 97.28 111 MET B O 1
ATOM 3327 N N . ALA B 1 112 ? -13.3 -17.029 3.982 1 97.77 112 ALA B N 1
ATOM 3328 C CA . ALA B 1 112 ? -12.837 -16.439 2.729 1 97.77 112 ALA B CA 1
ATOM 3329 C C . ALA B 1 112 ? -13.359 -17.223 1.528 1 97.77 112 ALA B C 1
ATOM 3331 O O . ALA B 1 112 ? -13.839 -16.635 0.556 1 97.77 112 ALA B O 1
ATOM 3332 N N . ILE B 1 113 ? -13.326 -18.502 1.601 1 97.48 113 ILE B N 1
ATOM 3333 C CA . ILE B 1 113 ? -13.783 -19.34 0.498 1 97.48 113 ILE B CA 1
ATOM 3334 C C . ILE B 1 113 ? -15.289 -19.17 0.309 1 97.48 113 ILE B C 1
ATOM 3336 O O . ILE B 1 113 ? -15.774 -19.089 -0.822 1 97.48 113 ILE B O 1
ATOM 3340 N N . GLN B 1 114 ? -15.991 -19.066 1.403 1 96.79 114 GLN B N 1
ATOM 3341 C CA . GLN B 1 114 ? -17.431 -18.84 1.34 1 96.79 114 GLN B CA 1
ATOM 3342 C C . GLN B 1 114 ? -17.75 -17.505 0.672 1 96.79 114 GLN B C 1
ATOM 3344 O O . GLN B 1 114 ? -18.776 -17.37 0.002 1 96.79 114 GLN B O 1
ATOM 3349 N N . ASP B 1 115 ? -16.864 -16.595 0.851 1 97.12 115 ASP B N 1
ATOM 3350 C CA . ASP B 1 115 ? -17.066 -15.274 0.264 1 97.12 115 ASP B CA 1
ATOM 3351 C C . ASP B 1 115 ? -16.577 -15.235 -1.182 1 97.12 115 ASP B C 1
ATOM 3353 O O . ASP B 1 115 ? -16.637 -14.191 -1.835 1 97.12 115 ASP B O 1
ATOM 3357 N N . GLY B 1 116 ? -16.021 -16.315 -1.67 1 96.75 116 GLY B N 1
ATOM 3358 C CA . GLY B 1 116 ? -15.674 -16.418 -3.079 1 96.75 116 GLY B CA 1
ATOM 3359 C C . GLY B 1 116 ? -14.191 -16.244 -3.343 1 96.75 116 GLY B C 1
ATOM 3360 O O . GLY B 1 116 ? -13.791 -15.877 -4.449 1 96.75 116 GLY B O 1
ATOM 3361 N N . PHE B 1 117 ? -13.405 -16.468 -2.318 1 97.93 117 PHE B N 1
ATOM 3362 C CA . PHE B 1 117 ? -11.959 -16.353 -2.471 1 97.93 117 PHE B CA 1
ATOM 3363 C C . PHE B 1 117 ? -11.287 -17.711 -2.304 1 97.93 117 PHE B C 1
ATOM 3365 O O . PHE B 1 117 ? -10.774 -18.027 -1.229 1 97.93 117 PHE B O 1
ATOM 3372 N N . PRO B 1 118 ? -11.154 -18.546 -3.335 1 97.21 118 PRO B N 1
ATOM 3373 C CA . PRO B 1 118 ? -11.669 -18.307 -4.686 1 97.21 118 PRO B CA 1
ATOM 3374 C C . PRO B 1 118 ? -12.955 -19.079 -4.972 1 97.21 118 PRO B C 1
ATOM 3376 O O . PRO B 1 118 ? -13.379 -19.902 -4.157 1 97.21 118 PRO B O 1
ATOM 3379 N N . SER B 1 119 ? -13.585 -18.741 -6.081 1 97.22 119 SER B N 1
ATOM 3380 C CA . SER B 1 119 ? -14.586 -19.58 -6.733 1 97.22 119 SER B CA 1
ATOM 3381 C C . SER B 1 119 ? -13.964 -20.421 -7.842 1 97.22 119 SER B C 1
ATOM 3383 O O . SER B 1 119 ? -13.114 -19.938 -8.593 1 97.22 119 SER B O 1
ATOM 3385 N N . VAL B 1 120 ? -14.366 -21.647 -7.895 1 97.52 120 VAL B N 1
ATOM 3386 C CA . VAL B 1 120 ? -13.835 -22.556 -8.906 1 97.52 120 VAL B CA 1
ATOM 3387 C C . VAL B 1 120 ? -14.954 -22.992 -9.849 1 97.52 120 VAL B C 1
ATOM 3389 O O . VAL B 1 120 ? -15.93 -23.612 -9.421 1 97.52 120 VAL B O 1
ATOM 3392 N N . LEU B 1 121 ? -14.781 -22.697 -11.092 1 96.32 121 LEU B N 1
ATOM 3393 C CA . LEU B 1 121 ? -15.809 -23.092 -12.049 1 96.32 121 LEU B CA 1
ATOM 3394 C C . LEU B 1 121 ? -15.773 -24.597 -12.295 1 96.32 121 LEU B C 1
ATOM 3396 O O . LEU B 1 121 ? -14.704 -25.211 -12.259 1 96.32 121 LEU B O 1
ATOM 3400 N N . SER B 1 122 ? -16.904 -25.134 -12.562 1 92.95 122 SER B N 1
ATOM 3401 C CA . SER B 1 122 ? -17.014 -26.569 -12.8 1 92.95 122 SER B CA 1
ATOM 3402 C C . SER B 1 122 ? -16.432 -26.95 -14.157 1 92.95 122 SER B C 1
ATOM 3404 O O . SER B 1 122 ? -15.862 -28.032 -14.312 1 92.95 122 SER B O 1
ATOM 3406 N N . ASN B 1 123 ? -16.595 -26.067 -15.119 1 93.75 123 ASN B N 1
ATOM 3407 C CA . ASN B 1 123 ? -16.135 -26.351 -16.474 1 93.75 123 ASN B CA 1
ATOM 3408 C C . ASN B 1 123 ? -14.753 -25.756 -16.733 1 93.75 123 ASN B C 1
ATOM 3410 O O . ASN B 1 123 ? -14.396 -24.73 -16.15 1 93.75 123 ASN B O 1
ATOM 3414 N N . LEU B 1 124 ? -14.036 -26.375 -17.551 1 96.39 124 LEU B N 1
ATOM 3415 C CA . LEU B 1 124 ? -12.749 -25.894 -18.04 1 96.39 124 LEU B CA 1
ATOM 3416 C C . LEU B 1 124 ? -12.934 -24.953 -19.226 1 96.39 124 LEU B C 1
ATOM 3418 O O . LEU B 1 124 ? -14.008 -24.915 -19.831 1 96.39 124 LEU B O 1
ATOM 3422 N N . ASP B 1 125 ? -11.938 -24.118 -19.441 1 96.28 125 ASP B N 1
ATOM 3423 C CA . ASP B 1 125 ? -12.017 -23.323 -20.663 1 96.28 125 ASP B CA 1
ATOM 3424 C C . ASP B 1 125 ? -11.669 -24.164 -21.889 1 96.28 125 ASP B C 1
ATOM 3426 O O . ASP B 1 125 ? -11.485 -25.379 -21.783 1 96.28 125 ASP B O 1
ATOM 3430 N N . ARG B 1 126 ? -11.653 -23.573 -23.125 1 95.78 126 ARG B N 1
ATOM 3431 C CA . ARG B 1 126 ? -11.482 -24.299 -24.379 1 95.78 126 ARG B CA 1
ATOM 3432 C C . ARG B 1 126 ? -10.071 -24.866 -24.496 1 95.78 126 ARG B C 1
ATOM 3434 O O . ARG B 1 126 ? -9.816 -25.747 -25.32 1 95.78 126 ARG B O 1
ATOM 3441 N N . ARG B 1 127 ? -9.202 -24.415 -23.667 1 96.19 127 ARG B N 1
ATOM 3442 C CA . ARG B 1 127 ? -7.83 -24.913 -23.654 1 96.19 127 ARG B CA 1
ATOM 3443 C C . ARG B 1 127 ? -7.617 -25.903 -22.514 1 96.19 127 ARG B C 1
ATOM 3445 O O . ARG B 1 127 ? -6.478 -26.216 -22.162 1 96.19 127 ARG B O 1
ATOM 3452 N N . SER B 1 128 ? -8.745 -26.317 -21.811 1 96.65 128 SER B N 1
ATOM 3453 C CA . SER B 1 128 ? -8.769 -27.316 -20.747 1 96.65 128 SER B CA 1
ATOM 3454 C C . SER B 1 128 ? -8.062 -26.809 -19.496 1 96.65 128 SER B C 1
ATOM 3456 O O . SER B 1 128 ? -7.422 -27.583 -18.781 1 96.65 128 SER B O 1
ATOM 3458 N N . ARG B 1 129 ? -8.116 -25.504 -19.336 1 97.65 129 ARG B N 1
ATOM 3459 C CA . ARG B 1 129 ? -7.543 -24.91 -18.133 1 97.65 129 ARG B CA 1
ATOM 3460 C C . ARG B 1 129 ? -8.603 -24.732 -17.052 1 97.65 129 ARG B C 1
ATOM 3462 O O . ARG B 1 129 ? -9.78 -24.526 -17.357 1 97.65 129 ARG B O 1
ATOM 3469 N N . ARG B 1 130 ? -8.113 -24.861 -15.777 1 97.82 130 ARG B N 1
ATOM 3470 C CA . ARG B 1 130 ? -8.989 -24.604 -14.638 1 97.82 130 ARG B CA 1
ATOM 3471 C C . ARG B 1 130 ? -9.256 -23.111 -14.48 1 97.82 130 ARG B C 1
ATOM 3473 O O . ARG B 1 130 ? -8.328 -22.301 -14.519 1 97.82 130 ARG B O 1
ATOM 3480 N N . VAL B 1 131 ? -10.552 -22.707 -14.376 1 98.31 131 VAL B N 1
ATOM 3481 C CA . VAL B 1 131 ? -10.931 -21.3 -14.297 1 98.31 131 VAL B CA 1
ATOM 3482 C C . VAL B 1 131 ? -11.376 -20.964 -12.875 1 98.31 131 VAL B C 1
ATOM 3484 O O . VAL B 1 131 ? -12.281 -21.603 -12.334 1 98.31 131 VAL B O 1
ATOM 3487 N N . LEU B 1 132 ? -10.691 -20.007 -12.293 1 98.08 132 LEU B N 1
ATOM 3488 C CA . LEU B 1 132 ? -11.072 -19.47 -10.991 1 98.08 132 LEU B CA 1
ATOM 3489 C C . LEU B 1 132 ? -11.531 -18.021 -11.114 1 98.08 132 LEU B C 1
ATOM 3491 O O . LEU B 1 132 ? -11.058 -17.287 -11.985 1 98.08 132 LEU B O 1
ATOM 3495 N N . PHE B 1 133 ? -12.428 -17.593 -10.367 1 96.86 133 PHE B N 1
ATOM 3496 C CA . PHE B 1 133 ? -12.77 -16.176 -10.385 1 96.86 133 PHE B CA 1
ATOM 3497 C C . PHE B 1 133 ? -13.071 -15.673 -8.978 1 96.86 133 PHE B C 1
ATOM 3499 O O . PHE B 1 133 ? -13.365 -16.465 -8.08 1 96.86 133 PHE B O 1
ATOM 3506 N N . MET B 1 134 ? -12.919 -14.455 -8.715 1 97.57 134 MET B N 1
ATOM 3507 C CA . MET B 1 134 ? -13.123 -13.775 -7.44 1 97.57 134 MET B CA 1
ATOM 3508 C C . MET B 1 134 ? -13.813 -12.43 -7.644 1 97.57 134 MET B C 1
ATOM 3510 O O . MET B 1 134 ? -13.473 -11.687 -8.566 1 97.57 134 MET B O 1
ATOM 3514 N N . VAL B 1 135 ? -14.782 -12.266 -6.851 1 96.31 135 VAL B N 1
ATOM 3515 C CA . VAL B 1 135 ? -15.41 -10.95 -6.786 1 96.31 135 VAL B CA 1
ATOM 3516 C C . VAL B 1 135 ? -14.863 -10.174 -5.59 1 96.31 135 VAL B C 1
ATOM 3518 O O . VAL B 1 135 ? -15.255 -10.425 -4.447 1 96.31 135 VAL B O 1
ATOM 3521 N N . CYS B 1 136 ? -14.099 -9.181 -5.802 1 97.68 136 CYS B N 1
ATOM 3522 C CA . CYS B 1 136 ? -13.266 -8.576 -4.768 1 97.68 136 CYS B CA 1
ATOM 3523 C C . CYS B 1 136 ? -14.111 -7.762 -3.795 1 97.68 136 CYS B C 1
ATOM 3525 O O . CYS B 1 136 ? -13.738 -7.595 -2.632 1 97.68 136 CYS B O 1
ATOM 3527 N N . SER B 1 137 ? -15.249 -7.265 -4.278 1 97.32 137 SER B N 1
ATOM 3528 C CA . SER B 1 137 ? -16.106 -6.464 -3.41 1 97.32 137 SER B CA 1
ATOM 3529 C C . SER B 1 137 ? -16.651 -7.295 -2.253 1 97.32 137 SER B C 1
ATOM 3531 O O . SER B 1 137 ? -17.159 -6.746 -1.273 1 97.32 137 SER B O 1
ATOM 3533 N N . GLN B 1 138 ? -16.533 -8.601 -2.36 1 97.05 138 GLN B N 1
ATOM 3534 C CA . GLN B 1 138 ? -17.044 -9.492 -1.325 1 97.05 138 GLN B CA 1
ATOM 3535 C C . GLN B 1 138 ? -16.071 -9.589 -0.153 1 97.05 138 GLN B C 1
ATOM 3537 O O . GLN B 1 138 ? -16.408 -10.14 0.897 1 97.05 138 GLN B O 1
ATOM 3542 N N . TRP B 1 139 ? -14.9 -9.012 -0.312 1 97.77 139 TRP B N 1
ATOM 3543 C CA . TRP B 1 139 ? -13.911 -9.035 0.76 1 97.77 139 TRP B CA 1
ATOM 3544 C C . TRP B 1 139 ? -14.352 -8.156 1.926 1 97.77 139 TRP B C 1
ATOM 3546 O O . TRP B 1 139 ? -14.479 -6.938 1.779 1 97.77 139 TRP B O 1
ATOM 3556 N N . ASN B 1 140 ? -14.564 -8.81 3.025 1 96.05 140 ASN B N 1
ATOM 3557 C CA . ASN B 1 140 ? -14.848 -8.096 4.265 1 96.05 140 ASN B CA 1
ATOM 3558 C C . ASN B 1 140 ? -13.578 -7.848 5.073 1 96.05 140 ASN B C 1
ATOM 3560 O O . ASN B 1 140 ? -13.121 -8.727 5.805 1 96.05 140 ASN B O 1
ATOM 3564 N N . THR B 1 141 ? -13.089 -6.696 4.995 1 95.63 141 THR B N 1
ATOM 3565 C CA . THR B 1 141 ? -11.787 -6.362 5.562 1 95.63 141 THR B CA 1
ATOM 3566 C C . THR B 1 141 ? -11.847 -6.353 7.087 1 95.63 141 THR B C 1
ATOM 3568 O O . THR B 1 141 ? -10.811 -6.362 7.754 1 95.63 141 THR B O 1
ATOM 3571 N N . GLU B 1 142 ? -13.022 -6.342 7.666 1 95.36 142 GLU B N 1
ATOM 3572 C CA . GLU B 1 142 ? -13.174 -6.357 9.117 1 95.36 142 GLU B CA 1
ATOM 3573 C C . GLU B 1 142 ? -13.116 -7.781 9.663 1 95.36 142 GLU B C 1
ATOM 3575 O O . GLU B 1 142 ? -12.801 -7.989 10.837 1 95.36 142 GLU B O 1
ATOM 3580 N N . ARG B 1 143 ? -13.407 -8.724 8.803 1 96.19 143 ARG B N 1
ATOM 3581 C CA . ARG B 1 143 ? -13.513 -10.108 9.253 1 96.19 143 ARG B CA 1
ATOM 3582 C C . ARG B 1 143 ? -12.19 -10.845 9.073 1 96.19 143 ARG B C 1
ATOM 3584 O O . ARG B 1 143 ? -11.833 -11.699 9.888 1 96.19 143 ARG B O 1
ATOM 3591 N N . TYR B 1 144 ? -11.505 -10.589 7.987 1 96.64 144 TYR B N 1
ATOM 3592 C CA . TYR B 1 144 ? -10.217 -11.23 7.744 1 96.64 144 TYR B CA 1
ATOM 3593 C C . TYR B 1 144 ? -9.355 -10.386 6.814 1 96.64 144 TYR B C 1
ATOM 3595 O O . TYR B 1 144 ? -9.868 -9.539 6.079 1 96.64 144 TYR B O 1
ATOM 3603 N N . CYS B 1 145 ? -8.069 -10.594 6.816 1 96.2 145 CYS B N 1
ATOM 3604 C CA . CYS B 1 145 ? -7.129 -9.756 6.081 1 96.2 145 CYS B CA 1
ATOM 3605 C C . CYS B 1 145 ? -6.77 -10.385 4.74 1 96.2 145 CYS B C 1
ATOM 3607 O O . CYS B 1 145 ? -7.224 -11.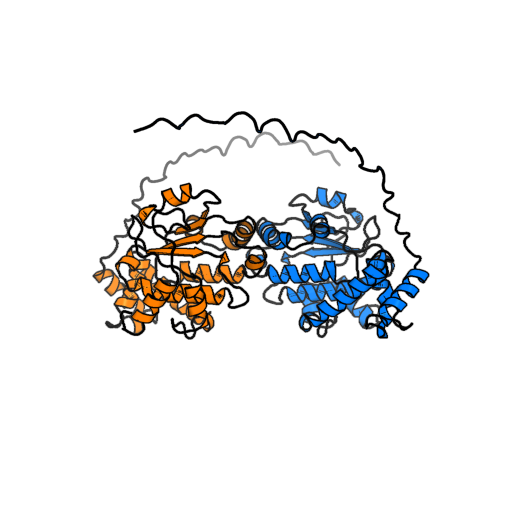486 4.424 1 96.2 145 CYS B O 1
ATOM 3609 N N . LEU B 1 146 ? -5.986 -9.729 4.002 1 97.25 146 LEU B N 1
ATOM 3610 C CA . LEU B 1 146 ? -5.562 -10.152 2.672 1 97.25 146 LEU B CA 1
ATOM 3611 C C . LEU B 1 146 ? -4.819 -11.482 2.736 1 97.25 146 LEU B C 1
ATOM 3613 O O . LEU B 1 146 ? -4.966 -12.324 1.847 1 97.25 146 LEU B O 1
ATOM 3617 N N . LEU B 1 147 ? -4.03 -11.66 3.736 1 97.29 147 LEU B N 1
ATOM 3618 C CA . LEU B 1 147 ? -3.274 -12.898 3.886 1 97.29 147 LEU B CA 1
ATOM 3619 C C . LEU B 1 147 ? -4.208 -14.103 3.94 1 97.29 147 LEU B C 1
ATOM 3621 O O . LEU B 1 147 ? -3.883 -15.17 3.414 1 97.29 147 LEU B O 1
ATOM 3625 N N . THR B 1 148 ? -5.362 -13.939 4.58 1 97.57 148 THR B N 1
ATOM 3626 C CA . THR B 1 148 ? -6.343 -15.017 4.65 1 97.57 148 THR B CA 1
ATOM 3627 C C . THR B 1 148 ? -6.838 -15.388 3.255 1 97.57 148 THR B C 1
ATOM 3629 O O . THR B 1 148 ? -7.022 -16.568 2.949 1 97.57 148 THR B O 1
ATOM 3632 N N . ILE B 1 149 ? -7.045 -14.425 2.467 1 98.08 149 ILE B N 1
ATOM 3633 C CA . ILE B 1 149 ? -7.452 -14.659 1.086 1 98.08 149 ILE B CA 1
ATOM 3634 C C . ILE B 1 149 ? -6.376 -15.465 0.361 1 98.08 149 ILE B C 1
ATOM 3636 O O . ILE B 1 149 ? -6.685 -16.419 -0.357 1 98.08 149 ILE B O 1
ATOM 3640 N N . TYR B 1 150 ? -5.142 -15.094 0.559 1 98.3 150 TYR B N 1
ATOM 3641 C CA . TYR B 1 150 ? -4.019 -15.804 -0.043 1 98.3 150 TYR B CA 1
ATOM 3642 C C . TYR B 1 150 ? -3.981 -17.256 0.418 1 98.3 150 TYR B C 1
ATOM 3644 O O . TYR B 1 150 ? -3.797 -18.167 -0.392 1 98.3 150 TYR B O 1
ATOM 3652 N N . ARG B 1 151 ? -4.133 -17.447 1.656 1 98.22 151 ARG B N 1
ATOM 3653 C CA . ARG B 1 151 ? -4.114 -18.795 2.216 1 98.22 151 ARG B CA 1
ATOM 3654 C C . ARG B 1 151 ? -5.262 -19.633 1.665 1 98.22 151 ARG B C 1
ATOM 3656 O O . ARG B 1 151 ? -5.081 -20.81 1.345 1 98.22 151 ARG B O 1
ATOM 3663 N N . ALA B 1 152 ? -6.418 -19.036 1.546 1 98.01 152 ALA B N 1
ATOM 3664 C CA . ALA B 1 152 ? -7.565 -19.717 0.952 1 98.01 152 ALA B CA 1
ATOM 3665 C C . ALA B 1 152 ? -7.279 -20.113 -0.494 1 98.01 152 ALA B C 1
ATOM 3667 O O . ALA B 1 152 ? -7.623 -21.218 -0.921 1 98.01 152 ALA B O 1
ATOM 3668 N N . LEU B 1 153 ? -6.666 -19.204 -1.197 1 98.36 153 LEU B N 1
ATOM 3669 C CA . LEU B 1 153 ? -6.275 -19.475 -2.576 1 98.36 153 LEU B CA 1
ATOM 3670 C C . LEU B 1 153 ? -5.296 -20.643 -2.644 1 98.36 153 LEU B C 1
ATOM 3672 O O . LEU B 1 153 ? -5.471 -21.559 -3.451 1 98.36 153 LEU B O 1
ATOM 3676 N N . LEU B 1 154 ? -4.333 -20.641 -1.778 1 97.83 154 LEU B N 1
ATOM 3677 C CA . LEU B 1 154 ? -3.308 -21.68 -1.783 1 97.83 154 LEU B CA 1
ATOM 3678 C C . LEU B 1 154 ? -3.916 -23.046 -1.484 1 97.83 154 LEU B C 1
ATOM 3680 O O . LEU B 1 154 ? -3.6 -24.031 -2.154 1 97.83 154 LEU B O 1
ATOM 3684 N N . VAL B 1 155 ? -4.776 -23.113 -0.496 1 97.18 155 VAL B N 1
ATOM 3685 C CA . VAL B 1 155 ? -5.432 -24.369 -0.15 1 97.18 155 VAL B CA 1
ATOM 3686 C C . VAL B 1 155 ? -6.21 -24.895 -1.354 1 97.18 155 VAL B C 1
ATOM 3688 O O . VAL B 1 155 ? -6.182 -26.094 -1.644 1 97.18 155 VAL B O 1
ATOM 3691 N N . SER B 1 156 ? -6.835 -24.024 -2.026 1 97.69 156 SER B N 1
ATOM 3692 C CA . SER B 1 156 ? -7.625 -24.391 -3.197 1 97.69 156 SER B CA 1
ATOM 3693 C C . SER B 1 156 ? -6.734 -24.882 -4.333 1 97.69 156 SER B C 1
ATOM 3695 O O . SER B 1 156 ? -6.993 -25.934 -4.921 1 97.69 156 SER B O 1
ATOM 3697 N N . LEU B 1 157 ? -5.714 -24.15 -4.595 1 97.91 157 LEU B N 1
ATOM 3698 C CA . LEU B 1 157 ? -4.808 -24.503 -5.683 1 97.91 157 LEU B CA 1
ATOM 3699 C C . LEU B 1 157 ? -4.117 -25.833 -5.406 1 97.91 157 LEU B C 1
ATOM 3701 O O . LEU B 1 157 ? -3.97 -26.661 -6.308 1 97.91 157 LEU B O 1
ATOM 3705 N N . GLU B 1 158 ? -3.707 -26.024 -4.208 1 95.74 158 GLU B N 1
ATOM 3706 C CA . GLU B 1 158 ? -3.04 -27.268 -3.835 1 95.74 158 GLU B CA 1
ATOM 3707 C C . GLU B 1 158 ? -3.97 -28.466 -4.006 1 95.74 158 GLU B C 1
ATOM 3709 O O . GLU B 1 158 ? -3.523 -29.561 -4.355 1 95.74 158 GLU B O 1
ATOM 3714 N N . HIS B 1 159 ? -5.179 -28.229 -3.755 1 95.89 159 HIS B N 1
ATOM 3715 C CA . HIS B 1 159 ? -6.163 -29.283 -3.975 1 95.89 159 HIS B CA 1
ATOM 3716 C C . HIS B 1 159 ? -6.359 -29.551 -5.464 1 95.89 159 HIS B C 1
ATOM 3718 O O . HIS B 1 159 ? -6.365 -30.706 -5.895 1 95.89 159 HIS B O 1
ATOM 3724 N N . LEU B 1 160 ? -6.453 -28.55 -6.237 1 96.99 160 LEU B N 1
ATOM 3725 C CA . LEU B 1 160 ? -6.807 -28.651 -7.648 1 96.99 160 LEU B CA 1
ATOM 3726 C C . LEU B 1 160 ? -5.655 -29.24 -8.456 1 96.99 160 LEU B C 1
ATOM 3728 O O . LEU B 1 160 ? -5.881 -29.939 -9.447 1 96.99 160 LEU B O 1
ATOM 3732 N N . ILE B 1 161 ? -4.451 -29.004 -8.049 1 96.6 161 ILE B N 1
ATOM 3733 C CA . ILE B 1 161 ? -3.294 -29.402 -8.843 1 96.6 161 ILE B CA 1
ATOM 3734 C C . ILE B 1 161 ? -3.026 -30.893 -8.653 1 96.6 161 ILE B C 1
ATOM 3736 O O . ILE B 1 161 ? -2.186 -31.473 -9.345 1 96.6 161 ILE B O 1
ATOM 3740 N N . LYS B 1 162 ? -3.732 -31.552 -7.731 1 94.22 162 LYS B N 1
ATOM 3741 C CA . LYS B 1 162 ? -3.629 -33.003 -7.604 1 94.22 162 LYS B CA 1
ATOM 3742 C C . LYS B 1 162 ? -4.108 -33.701 -8.874 1 94.22 162 LYS B C 1
ATOM 3744 O O . LYS B 1 162 ? -3.733 -34.845 -9.139 1 94.22 162 LYS B O 1
ATOM 3749 N N . ASP B 1 163 ? -4.951 -32.998 -9.576 1 94.91 163 ASP B N 1
ATOM 3750 C CA . ASP B 1 163 ? -5.396 -33.493 -10.875 1 94.91 163 ASP B CA 1
ATOM 3751 C C . ASP B 1 163 ? -4.323 -33.281 -11.941 1 94.91 163 ASP B C 1
ATOM 3753 O O . ASP B 1 163 ? -3.923 -32.146 -12.208 1 94.91 163 ASP B O 1
ATOM 3757 N N . VAL B 1 164 ? -3.932 -34.286 -12.609 1 94.48 164 VAL B N 1
ATOM 3758 C CA . VAL B 1 164 ? -2.829 -34.258 -13.563 1 94.48 164 VAL B CA 1
ATOM 3759 C C . VAL B 1 164 ? -3.179 -33.339 -14.731 1 94.48 164 VAL B C 1
ATOM 3761 O O . VAL B 1 164 ? -2.306 -32.662 -15.279 1 94.48 164 VAL B O 1
ATOM 3764 N N . ASN B 1 165 ? -4.435 -33.371 -15.165 1 94.84 165 ASN B N 1
ATOM 3765 C CA . ASN B 1 165 ? -4.85 -32.48 -16.243 1 94.84 165 ASN B CA 1
ATOM 3766 C C . ASN B 1 165 ? -4.63 -31.015 -15.876 1 94.84 165 ASN B C 1
ATOM 3768 O O . ASN B 1 165 ? -4.224 -30.213 -16.719 1 94.84 165 ASN B O 1
ATOM 3772 N N . THR B 1 166 ? -4.927 -30.691 -14.614 1 96.73 166 THR B N 1
ATOM 3773 C CA . THR B 1 166 ? -4.704 -29.332 -14.132 1 96.73 166 THR B CA 1
ATOM 3774 C C . THR B 1 166 ? -3.213 -29.011 -14.091 1 96.73 166 THR B C 1
ATOM 3776 O O . THR B 1 166 ? -2.807 -27.884 -14.384 1 96.73 166 THR B O 1
ATOM 3779 N N . GLN B 1 167 ? -2.392 -29.971 -13.777 1 96.27 167 GLN B N 1
ATOM 3780 C CA . GLN B 1 167 ? -0.946 -29.775 -13.772 1 96.27 167 GLN B CA 1
ATOM 3781 C C . GLN B 1 167 ? -0.435 -29.411 -15.163 1 96.27 167 GLN B C 1
ATOM 3783 O O . GLN B 1 167 ? 0.42 -28.535 -15.307 1 96.27 167 GLN B O 1
ATOM 3788 N N . TYR B 1 168 ? -1.045 -29.974 -16.109 1 94.27 168 TYR B N 1
ATOM 3789 C CA . TYR B 1 168 ? -0.599 -29.804 -17.488 1 94.27 168 TYR B CA 1
ATOM 3790 C C . TYR B 1 168 ? -1.115 -28.494 -18.071 1 94.27 168 TYR B C 1
ATOM 3792 O O . TYR B 1 168 ? -0.387 -27.791 -18.775 1 94.27 168 TYR B O 1
ATOM 3800 N N . ASN B 1 169 ? -2.309 -28.249 -17.771 1 96.11 169 ASN B N 1
ATOM 3801 C CA . ASN B 1 169 ? -2.972 -27.177 -18.505 1 96.11 169 ASN B CA 1
ATOM 3802 C C . ASN B 1 169 ? -2.941 -25.863 -17.729 1 96.11 169 ASN B C 1
ATOM 3804 O O . ASN B 1 169 ? -3.053 -24.787 -18.318 1 96.11 169 ASN B O 1
ATOM 3808 N N . GLY B 1 170 ? -2.912 -25.96 -16.412 1 97.53 170 GLY B N 1
ATOM 3809 C CA . GLY B 1 170 ? -2.701 -24.78 -15.588 1 97.53 170 GLY B CA 1
ATOM 3810 C C . GLY B 1 170 ? -3.993 -24.089 -15.194 1 97.53 170 GLY B C 1
ATOM 3811 O O . GLY B 1 170 ? -5.064 -24.698 -15.225 1 97.53 170 GLY B O 1
ATOM 3812 N N . PHE B 1 171 ? -3.839 -22.852 -14.725 1 98.17 171 PHE B N 1
ATOM 3813 C CA . PHE B 1 171 ? -4.931 -22.065 -14.165 1 98.17 171 PHE B CA 1
ATOM 3814 C C . PHE B 1 171 ? -5.102 -20.757 -14.929 1 98.17 171 PHE B C 1
ATOM 3816 O O . PHE B 1 171 ? -4.128 -20.195 -15.435 1 98.17 171 PHE B O 1
ATOM 3823 N N . VAL B 1 172 ? -6.306 -20.274 -15.011 1 98.48 172 VAL B N 1
ATOM 3824 C CA . VAL B 1 172 ? -6.628 -18.91 -15.416 1 98.48 172 VAL B CA 1
ATOM 3825 C C . VAL B 1 172 ? -7.536 -18.262 -14.373 1 98.48 172 VAL B C 1
ATOM 3827 O O . VAL B 1 172 ? -8.44 -18.91 -13.839 1 98.48 172 VAL B O 1
ATOM 3830 N N . PHE B 1 173 ? -7.275 -16.996 -14.1 1 98.29 173 PHE B N 1
ATOM 3831 C CA . PHE B 1 173 ? -8 -16.275 -13.061 1 98.29 173 PHE B CA 1
ATOM 3832 C C . PHE B 1 173 ? -8.814 -15.135 -13.661 1 98.29 173 PHE B C 1
ATOM 3834 O O . PHE B 1 173 ? -8.349 -14.444 -14.57 1 98.29 173 PHE B O 1
ATOM 3841 N N . ILE B 1 174 ? -9.959 -14.979 -13.145 1 98.53 174 ILE B N 1
ATOM 3842 C CA . ILE B 1 174 ? -10.763 -13.789 -13.403 1 98.53 174 ILE B CA 1
ATOM 3843 C C .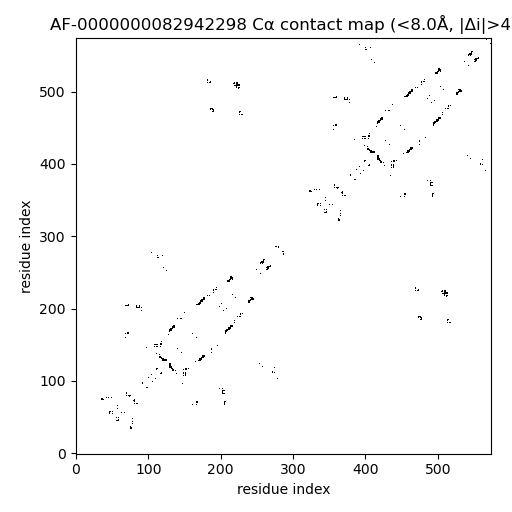 ILE B 1 174 ? -10.984 -13.023 -12.1 1 98.53 174 ILE B C 1
ATOM 3845 O O . ILE B 1 174 ? -11.56 -13.556 -11.149 1 98.53 174 ILE B O 1
ATOM 3849 N N . VAL B 1 175 ? -10.537 -11.86 -12.074 1 98.29 175 VAL B N 1
ATOM 3850 C CA . VAL B 1 175 ? -10.699 -11.001 -10.906 1 98.29 175 VAL B CA 1
ATOM 3851 C C . VAL B 1 175 ? -11.658 -9.859 -11.232 1 98.29 175 VAL B C 1
ATOM 3853 O O . VAL B 1 175 ? -11.348 -8.996 -12.056 1 98.29 175 VAL B O 1
ATOM 3856 N N . ASP B 1 176 ? -12.755 -9.929 -10.592 1 97.87 176 ASP B N 1
ATOM 3857 C CA . ASP B 1 176 ? -13.811 -8.942 -10.799 1 97.87 176 ASP B CA 1
ATOM 3858 C C . ASP B 1 176 ? -13.751 -7.843 -9.741 1 97.87 176 ASP B C 1
ATOM 3860 O O . ASP B 1 176 ? -13.972 -8.102 -8.556 1 97.87 176 ASP B O 1
ATOM 3864 N N . TRP B 1 177 ? -13.648 -6.605 -10.176 1 98.05 177 TRP B N 1
ATOM 3865 C CA . TRP B 1 177 ? -13.486 -5.477 -9.264 1 98.05 177 TRP B CA 1
ATOM 3866 C C . TRP B 1 177 ? -14.771 -4.662 -9.173 1 98.05 177 TRP B C 1
ATOM 3868 O O . TRP B 1 177 ? -14.761 -3.528 -8.689 1 98.05 177 TRP B O 1
ATOM 3878 N N . THR B 1 178 ? -15.812 -5.288 -9.616 1 96.64 178 THR B N 1
ATOM 3879 C CA . THR B 1 178 ? -17.095 -4.597 -9.553 1 96.64 178 THR B CA 1
ATOM 3880 C C . THR B 1 178 ? -17.406 -4.163 -8.123 1 96.64 178 THR B C 1
ATOM 3882 O O . THR B 1 178 ? -17.32 -4.967 -7.192 1 96.64 178 THR B O 1
ATOM 3885 N N . ASN B 1 179 ? -17.695 -2.899 -7.888 1 96.64 179 ASN B N 1
ATOM 3886 C CA . ASN B 1 179 ? -18.114 -2.284 -6.633 1 96.64 179 ASN B CA 1
ATOM 3887 C C . ASN B 1 179 ? -17.007 -2.34 -5.585 1 96.64 179 ASN B C 1
ATOM 3889 O O . ASN B 1 179 ? -17.269 -2.19 -4.39 1 96.64 179 ASN B O 1
ATOM 3893 N N . PHE B 1 180 ? -15.796 -2.695 -5.988 1 97.43 180 PHE B N 1
ATOM 3894 C CA . PHE B 1 180 ? -14.669 -2.658 -5.064 1 97.43 180 PHE B CA 1
ATOM 3895 C C . PHE B 1 180 ? -14.342 -1.224 -4.666 1 97.43 180 PHE B C 1
ATOM 3897 O O . PHE B 1 180 ? -14.219 -0.348 -5.525 1 97.43 180 PHE B O 1
ATOM 3904 N N . THR B 1 181 ? -14.184 -0.905 -3.437 1 96.64 181 THR B N 1
ATOM 3905 C CA . THR B 1 181 ? -14.113 0.475 -2.972 1 96.64 181 THR B CA 1
ATOM 3906 C C . THR B 1 181 ? -12.664 0.888 -2.725 1 96.64 181 THR B C 1
ATOM 3908 O O . THR B 1 181 ? -11.796 0.036 -2.527 1 96.64 181 THR B O 1
ATOM 3911 N N . ALA B 1 182 ? -12.446 2.142 -2.678 1 94.94 182 ALA B N 1
ATOM 3912 C CA . ALA B 1 182 ? -11.139 2.688 -2.319 1 94.94 182 ALA B CA 1
ATOM 3913 C C . ALA B 1 182 ? -10.757 2.302 -0.893 1 94.94 182 ALA B C 1
ATOM 3915 O O . ALA B 1 182 ? -9.584 2.057 -0.603 1 94.94 182 ALA B O 1
ATOM 3916 N N . ARG B 1 183 ? -11.748 2.289 -0.044 1 94.56 183 ARG B N 1
ATOM 3917 C CA . ARG B 1 183 ? -11.516 1.891 1.341 1 94.56 183 ARG B CA 1
ATOM 3918 C C . ARG B 1 183 ? -10.946 0.478 1.416 1 94.56 183 ARG B C 1
ATOM 3920 O O . ARG B 1 183 ? -10.014 0.219 2.179 1 94.56 183 ARG B O 1
ATOM 3927 N N . GLN B 1 184 ? -11.464 -0.408 0.657 1 96.38 184 GLN B N 1
ATOM 3928 C CA . GLN B 1 184 ? -10.938 -1.768 0.597 1 96.38 184 GLN B CA 1
ATOM 3929 C C . GLN B 1 184 ? -9.525 -1.786 0.02 1 96.38 184 GLN B C 1
ATOM 3931 O O . GLN B 1 184 ? -8.666 -2.533 0.492 1 96.38 184 GLN B O 1
ATOM 3936 N N . THR B 1 185 ? -9.271 -0.929 -0.978 1 96.93 185 THR B N 1
ATOM 3937 C CA . THR B 1 185 ? -7.964 -0.845 -1.62 1 96.93 185 THR B CA 1
ATOM 3938 C C . THR B 1 185 ? -6.886 -0.471 -0.606 1 96.93 185 THR B C 1
ATOM 3940 O O . THR B 1 185 ? -5.758 -0.961 -0.683 1 96.93 185 THR B O 1
ATOM 3943 N N . MET B 1 186 ? -7.234 0.268 0.347 1 95.42 186 MET B N 1
ATOM 3944 C CA . MET B 1 186 ? -6.291 0.739 1.357 1 95.42 186 MET B CA 1
ATOM 3945 C C . MET B 1 186 ? -5.784 -0.419 2.211 1 95.42 186 MET B C 1
ATOM 3947 O O . MET B 1 186 ? -4.774 -0.288 2.905 1 95.42 186 MET B O 1
ATOM 3951 N N . ASN B 1 187 ? -6.487 -1.474 2.15 1 96.1 187 ASN B N 1
ATOM 3952 C CA . ASN B 1 187 ? -6.113 -2.631 2.957 1 96.1 187 ASN B CA 1
ATOM 3953 C C . ASN B 1 187 ? -5.167 -3.559 2.2 1 96.1 187 ASN B C 1
ATOM 3955 O O . ASN B 1 187 ? -4.758 -4.597 2.724 1 96.1 187 ASN B O 1
ATOM 3959 N N . ILE B 1 188 ? -4.72 -3.141 1.04 1 97.27 188 ILE B N 1
ATOM 3960 C CA . ILE B 1 188 ? -3.769 -3.926 0.26 1 97.27 188 ILE B CA 1
ATOM 3961 C C . ILE B 1 188 ? -2.381 -3.297 0.355 1 97.27 188 ILE B C 1
ATOM 3963 O O . ILE B 1 188 ? -2.122 -2.254 -0.251 1 97.27 188 ILE B O 1
ATOM 3967 N N . SER B 1 189 ? -1.564 -3.944 1.038 1 95.01 189 SER B N 1
ATOM 3968 C CA . SER B 1 189 ? -0.163 -3.538 1.08 1 95.01 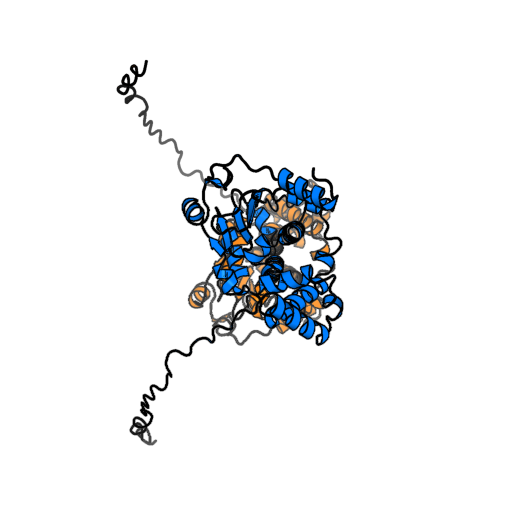189 SER B CA 1
ATOM 3969 C C . SER B 1 189 ? 0.569 -3.943 -0.195 1 95.01 189 SER B C 1
ATOM 3971 O O . SER B 1 189 ? 0.614 -5.125 -0.542 1 95.01 189 SER B O 1
ATOM 3973 N N . PRO B 1 190 ? 1.208 -2.955 -0.837 1 95.86 190 PRO B N 1
ATOM 3974 C CA . PRO B 1 190 ? 1.922 -3.316 -2.064 1 95.86 190 PRO B CA 1
ATOM 3975 C C . PRO B 1 190 ? 3.016 -4.354 -1.826 1 95.86 190 PRO B C 1
ATOM 3977 O O . PRO B 1 190 ? 3.208 -5.253 -2.648 1 95.86 190 PRO B O 1
ATOM 3980 N N . ARG B 1 191 ? 3.669 -4.245 -0.767 1 95.55 191 ARG B N 1
ATOM 3981 C CA . ARG B 1 191 ? 4.724 -5.199 -0.442 1 95.55 191 ARG B CA 1
ATOM 3982 C C . ARG B 1 191 ? 4.157 -6.603 -0.262 1 95.55 191 ARG B C 1
ATOM 3984 O O . ARG B 1 191 ? 4.685 -7.568 -0.82 1 95.55 191 ARG B O 1
ATOM 3991 N N . LEU B 1 192 ? 3.116 -6.655 0.512 1 96.22 192 LEU B N 1
ATOM 3992 C CA . LEU B 1 192 ? 2.497 -7.953 0.756 1 96.22 192 LEU B CA 1
ATOM 3993 C C . LEU B 1 192 ? 1.981 -8.561 -0.544 1 96.22 192 LEU B C 1
ATOM 3995 O O . LEU B 1 192 ? 2.18 -9.751 -0.8 1 96.22 192 LEU B O 1
ATOM 3999 N N . LEU B 1 193 ? 1.301 -7.742 -1.316 1 96.96 193 LEU B N 1
ATOM 4000 C CA . LEU B 1 193 ? 0.774 -8.214 -2.591 1 96.96 193 LEU B CA 1
ATOM 4001 C C . LEU B 1 193 ? 1.896 -8.733 -3.485 1 96.96 193 LEU B C 1
ATOM 4003 O O . LEU B 1 193 ? 1.762 -9.789 -4.107 1 96.96 193 LEU B O 1
ATOM 4007 N N . HIS B 1 194 ? 2.956 -8.043 -3.511 1 96.48 194 HIS B N 1
ATOM 4008 C CA . HIS B 1 194 ? 4.105 -8.454 -4.311 1 96.48 194 HIS B CA 1
ATOM 4009 C C . HIS B 1 194 ? 4.631 -9.813 -3.862 1 96.48 194 HIS B C 1
ATOM 4011 O O . HIS B 1 194 ? 4.885 -10.69 -4.691 1 96.48 194 HIS B O 1
ATOM 4017 N N . VAL B 1 195 ? 4.802 -9.991 -2.615 1 96.72 195 VAL B N 1
ATOM 4018 C CA . VAL B 1 195 ? 5.33 -11.241 -2.079 1 96.72 195 VAL B CA 1
ATOM 4019 C C . VAL B 1 195 ? 4.379 -12.389 -2.409 1 96.72 195 VAL B C 1
ATOM 4021 O O . VAL B 1 195 ? 4.818 -13.477 -2.789 1 96.72 195 VAL B O 1
ATOM 4024 N N . MET B 1 196 ? 3.117 -12.108 -2.287 1 97.08 196 MET B N 1
ATOM 4025 C CA . MET B 1 196 ? 2.118 -13.122 -2.612 1 97.08 196 MET B CA 1
ATOM 4026 C C . MET B 1 196 ? 2.208 -13.523 -4.081 1 97.08 196 MET B C 1
ATOM 4028 O O . MET B 1 196 ? 2.179 -14.711 -4.407 1 97.08 196 MET B O 1
ATOM 4032 N N . LEU B 1 197 ? 2.315 -12.542 -4.933 1 96.03 197 LEU B N 1
ATOM 4033 C CA . LEU B 1 197 ? 2.413 -12.805 -6.364 1 96.03 197 LEU B CA 1
ATOM 4034 C C . LEU B 1 197 ? 3.694 -13.565 -6.691 1 96.03 197 LEU B C 1
ATOM 4036 O O . LEU B 1 197 ? 3.688 -14.472 -7.526 1 96.03 197 LEU B O 1
ATOM 4040 N N . GLN B 1 198 ? 4.75 -13.227 -6.01 1 95.41 198 GLN B N 1
ATOM 4041 C CA . GLN B 1 198 ? 6.01 -13.948 -6.157 1 95.41 198 GLN B CA 1
ATOM 4042 C C . GLN B 1 198 ? 5.858 -15.41 -5.751 1 95.41 198 GLN B C 1
ATOM 4044 O O . GLN B 1 198 ? 6.396 -16.303 -6.41 1 95.41 198 GLN B O 1
ATOM 4049 N N . GLY B 1 199 ? 5.183 -15.628 -4.716 1 96.97 199 GLY B N 1
ATOM 4050 C CA . GLY B 1 199 ? 4.919 -16.986 -4.266 1 96.97 199 GLY B CA 1
ATOM 4051 C C . GLY B 1 199 ? 4.184 -17.823 -5.295 1 96.97 199 GLY B C 1
ATOM 4052 O O . GLY B 1 199 ? 4.52 -18.99 -5.508 1 96.97 199 GLY B O 1
ATOM 4053 N N . LEU B 1 200 ? 3.309 -17.185 -5.98 1 96.52 200 LEU B N 1
ATOM 4054 C CA . LEU B 1 200 ? 2.512 -17.906 -6.966 1 96.52 200 LEU B CA 1
ATOM 4055 C C . LEU B 1 200 ? 3.307 -18.13 -8.249 1 96.52 200 LEU B C 1
ATOM 4057 O O . LEU B 1 200 ? 3.247 -19.21 -8.841 1 96.52 200 LEU B O 1
ATOM 4061 N N . GLN B 1 201 ? 4.083 -17.156 -8.625 1 94.23 201 GLN B N 1
ATOM 4062 C CA . GLN B 1 201 ? 4.737 -17.237 -9.926 1 94.23 201 GLN B CA 1
ATOM 4063 C C . GLN B 1 201 ? 6.02 -18.06 -9.847 1 94.23 201 GLN B C 1
ATOM 4065 O O . GLN B 1 201 ? 6.361 -18.779 -10.788 1 94.23 201 GLN B O 1
ATOM 4070 N N . ASP B 1 202 ? 6.714 -18.038 -8.658 1 95.04 202 ASP B N 1
ATOM 4071 C CA . ASP B 1 202 ? 8.064 -18.591 -8.62 1 95.04 202 ASP B CA 1
ATOM 4072 C C . ASP B 1 202 ? 8.134 -19.806 -7.698 1 95.04 202 ASP B C 1
ATOM 4074 O O . ASP B 1 202 ? 9.094 -20.578 -7.75 1 95.04 202 ASP B O 1
ATOM 4078 N N . CYS B 1 203 ? 7.095 -19.95 -6.948 1 97.4 203 CYS B N 1
ATOM 4079 C CA . CYS B 1 203 ? 7.277 -20.934 -5.887 1 97.4 203 CYS B CA 1
ATOM 4080 C C . CYS B 1 203 ? 6.142 -21.951 -5.886 1 97.4 203 CYS B C 1
ATOM 4082 O O . CYS B 1 203 ? 6.182 -22.932 -5.142 1 97.4 203 CYS B O 1
ATOM 4084 N N . PHE B 1 204 ? 5.194 -21.771 -6.688 1 97.77 204 PHE B N 1
ATOM 4085 C CA . PHE B 1 204 ? 4.078 -22.707 -6.75 1 97.77 204 PHE B CA 1
ATOM 4086 C C . PHE B 1 204 ? 4.207 -23.625 -7.96 1 97.77 204 PHE B C 1
ATOM 4088 O O . PHE B 1 204 ? 4.468 -23.162 -9.072 1 97.77 204 PHE B O 1
ATOM 4095 N N . PRO B 1 205 ? 4.059 -24.899 -7.773 1 97.49 205 PRO B N 1
ATOM 4096 C CA . PRO B 1 205 ? 4.289 -25.867 -8.848 1 97.49 205 PRO B CA 1
ATOM 4097 C C . PRO B 1 205 ? 3.098 -25.99 -9.796 1 97.49 205 PRO B C 1
ATOM 4099 O O . PRO B 1 205 ? 2.586 -27.092 -10.01 1 97.49 205 PRO B O 1
ATOM 4102 N N . ALA B 1 206 ? 2.646 -24.87 -10.308 1 95.87 206 ALA B N 1
ATOM 4103 C CA . ALA B 1 206 ? 1.577 -24.866 -11.304 1 95.87 206 ALA B CA 1
ATOM 4104 C C . ALA B 1 206 ? 1.747 -23.711 -12.287 1 95.87 206 ALA B C 1
ATOM 4106 O O . ALA B 1 206 ? 2.417 -22.722 -11.982 1 95.87 206 ALA B O 1
ATOM 4107 N N . LYS B 1 207 ? 1.16 -23.913 -13.397 1 95.09 207 LYS B N 1
ATOM 4108 C CA . LYS B 1 207 ? 1.198 -22.879 -14.427 1 95.09 207 LYS B CA 1
ATOM 4109 C C . LYS B 1 207 ? 0.012 -21.928 -14.296 1 95.09 207 LYS B C 1
ATOM 4111 O O . LYS B 1 207 ? -1.142 -22.361 -14.313 1 95.09 207 LYS B O 1
ATOM 4116 N N . ILE B 1 208 ? 0.327 -20.752 -14.08 1 96.39 208 ILE B N 1
ATOM 4117 C CA . ILE B 1 208 ? -0.689 -19.709 -14.171 1 96.39 208 ILE B CA 1
ATOM 4118 C C . ILE B 1 208 ? -0.617 -19.036 -15.54 1 96.39 208 ILE B C 1
ATOM 4120 O O . ILE B 1 208 ? 0.381 -18.391 -15.869 1 96.39 208 ILE B O 1
ATOM 4124 N N . LYS B 1 209 ? -1.632 -19.167 -16.251 1 96.92 209 LYS B N 1
ATOM 4125 C CA . LYS B 1 209 ? -1.566 -18.826 -17.669 1 96.92 209 LYS B CA 1
ATOM 4126 C C . LYS B 1 209 ? -2.03 -17.393 -17.912 1 96.92 209 LYS B C 1
ATOM 4128 O O . LYS B 1 209 ? -1.564 -16.733 -18.844 1 96.92 209 LYS B O 1
ATOM 4133 N N . ALA B 1 210 ? -2.977 -16.944 -17.115 1 97.57 210 ALA B N 1
ATOM 4134 C CA . ALA B 1 210 ? -3.464 -15.579 -17.293 1 97.57 210 ALA B CA 1
ATOM 4135 C C . ALA B 1 210 ? -4.274 -15.123 -16.082 1 97.57 210 ALA B C 1
ATOM 4137 O O . ALA B 1 210 ? -4.885 -15.942 -15.392 1 97.57 210 ALA B O 1
ATOM 4138 N N . VAL B 1 211 ? -4.247 -13.871 -15.844 1 97.99 211 VAL B N 1
ATOM 4139 C CA . VAL B 1 211 ? -5.092 -13.198 -14.862 1 97.99 211 VAL B CA 1
ATOM 4140 C C . VAL B 1 211 ? -5.871 -12.071 -15.537 1 97.99 211 VAL B C 1
ATOM 4142 O O . VAL B 1 211 ? -5.279 -11.119 -16.049 1 97.99 211 VAL B O 1
ATOM 4145 N N . HIS B 1 212 ? -7.15 -12.184 -15.55 1 98.44 212 HIS B N 1
ATOM 4146 C CA . HIS B 1 212 ? -8.02 -11.214 -16.204 1 98.44 212 HIS B CA 1
ATOM 4147 C C . HIS B 1 212 ? -8.674 -10.286 -15.186 1 98.44 212 HIS B C 1
ATOM 4149 O O . HIS B 1 212 ? -9.395 -10.743 -14.296 1 98.44 212 HIS B O 1
ATOM 4155 N N . PHE B 1 213 ? -8.441 -9.03 -15.295 1 98.32 213 PHE B N 1
ATOM 4156 C CA . PHE B 1 213 ? -9.105 -8.021 -14.478 1 98.32 213 PHE B CA 1
ATOM 4157 C C . PHE B 1 213 ? -10.303 -7.432 -15.214 1 98.32 213 PHE B C 1
ATOM 4159 O O . PHE B 1 213 ? -10.183 -7.005 -16.364 1 98.32 213 PHE B O 1
ATOM 4166 N N . ILE B 1 214 ? -11.404 -7.476 -14.551 1 98.21 214 ILE B N 1
ATOM 4167 C CA . ILE B 1 214 ? -12.565 -6.821 -15.142 1 98.21 214 ILE B CA 1
ATOM 4168 C C . ILE B 1 214 ? -13.085 -5.74 -14.197 1 98.21 214 ILE B C 1
ATOM 4170 O O . ILE B 1 214 ? -13.015 -5.89 -12.975 1 98.21 214 ILE B O 1
ATOM 4174 N N . ASN B 1 215 ? -13.567 -4.596 -14.738 1 97.67 215 ASN B N 1
ATOM 4175 C CA . ASN B 1 215 ? -14.196 -3.499 -14.011 1 97.67 215 ASN B CA 1
ATOM 4176 C C . ASN B 1 215 ? -13.249 -2.894 -12.978 1 97.67 215 ASN B C 1
ATOM 4178 O O . ASN B 1 215 ? -13.669 -2.547 -11.873 1 97.67 215 ASN B O 1
ATOM 4182 N N . GLN B 1 216 ? -11.956 -2.854 -13.282 1 97.2 216 GLN B N 1
ATOM 4183 C CA . GLN B 1 216 ? -11.012 -2.309 -12.312 1 97.2 216 GLN B CA 1
ATOM 4184 C C . GLN B 1 216 ? -11.086 -0.786 -12.269 1 97.2 216 GLN B C 1
ATOM 4186 O O . GLN B 1 216 ? -10.938 -0.122 -13.297 1 97.2 216 GLN B O 1
ATOM 4191 N N . PRO B 1 217 ? -11.287 -0.258 -11.13 1 96.83 217 PRO B N 1
ATOM 4192 C CA . PRO B 1 217 ? -11.242 1.2 -10.994 1 96.83 217 PRO B CA 1
ATOM 4193 C C . PRO B 1 217 ? -9.819 1.752 -11.028 1 96.83 217 PRO B C 1
ATOM 4195 O O . PRO B 1 217 ? -8.854 0.985 -10.988 1 96.83 217 PRO B O 1
ATOM 4198 N N . TRP B 1 218 ? -9.723 3.011 -11.12 1 95.49 218 TRP B N 1
ATOM 4199 C CA . TRP B 1 218 ? -8.44 3.677 -11.319 1 95.49 218 TRP B CA 1
ATOM 4200 C C . TRP B 1 218 ? -7.502 3.413 -10.146 1 95.49 218 TRP B C 1
ATOM 4202 O O . TRP B 1 218 ? -6.284 3.329 -10.323 1 95.49 218 TRP B O 1
ATOM 4212 N N . TYR B 1 219 ? -7.971 3.337 -8.96 1 95.66 219 TYR B N 1
ATOM 4213 C CA . TYR B 1 219 ? -7.094 3.128 -7.812 1 95.66 219 TYR B CA 1
ATOM 4214 C C . TYR B 1 219 ? -6.502 1.724 -7.827 1 95.66 219 TYR B C 1
ATOM 4216 O O . TYR B 1 219 ? -5.466 1.474 -7.207 1 95.66 219 TYR B O 1
ATOM 4224 N N . ILE B 1 220 ? -7.164 0.804 -8.508 1 97.39 220 ILE B N 1
ATOM 4225 C CA . ILE B 1 220 ? -6.572 -0.514 -8.713 1 97.39 220 ILE B CA 1
ATOM 4226 C C . ILE B 1 220 ? -5.447 -0.421 -9.741 1 97.39 220 ILE B C 1
ATOM 4228 O O . ILE B 1 220 ? -4.396 -1.046 -9.579 1 97.39 220 ILE B O 1
ATOM 4232 N N . ASP B 1 221 ? -5.669 0.373 -10.746 1 96.02 221 ASP B N 1
ATOM 4233 C CA . ASP B 1 221 ? -4.582 0.636 -11.684 1 96.02 221 ASP B CA 1
ATOM 4234 C C . ASP B 1 221 ? -3.386 1.267 -10.975 1 96.02 221 ASP B C 1
ATOM 4236 O O . ASP B 1 221 ? -2.236 0.925 -11.262 1 96.02 221 ASP B O 1
ATOM 4240 N N . GLY B 1 222 ? -3.712 2.208 -10.122 1 96.05 222 GLY B N 1
ATOM 4241 C CA . GLY B 1 222 ? -2.664 2.825 -9.326 1 96.05 222 GLY B CA 1
ATOM 4242 C C . GLY B 1 222 ? -1.882 1.828 -8.492 1 96.05 222 GLY B C 1
ATOM 4243 O O . GLY B 1 222 ? -0.65 1.852 -8.48 1 96.05 222 GLY B O 1
ATOM 4244 N N . LEU B 1 223 ? -2.583 0.955 -7.818 1 96.99 223 LEU B N 1
ATOM 4245 C CA . LEU B 1 223 ? -1.956 -0.078 -7 1 96.99 223 LEU B CA 1
ATOM 4246 C C . LEU B 1 223 ? -1.069 -0.981 -7.851 1 96.99 223 LEU B C 1
ATOM 4248 O O . LEU B 1 223 ? 0.067 -1.275 -7.474 1 96.99 223 LEU B O 1
ATOM 4252 N N . MET B 1 224 ? -1.585 -1.362 -8.995 1 95.9 224 MET B N 1
ATOM 4253 C CA . MET B 1 224 ? -0.836 -2.254 -9.875 1 95.9 224 MET B CA 1
ATOM 4254 C C . MET B 1 224 ? 0.395 -1.553 -10.441 1 95.9 224 MET B C 1
ATOM 4256 O O . MET B 1 224 ? 1.431 -2.185 -10.654 1 95.9 224 MET B O 1
ATOM 4260 N N . SER B 1 225 ? 0.269 -0.288 -10.621 1 94.92 225 SER B N 1
ATOM 4261 C CA . SER B 1 225 ? 1.423 0.473 -11.088 1 94.92 225 SER B CA 1
ATOM 4262 C C . SER B 1 225 ? 2.563 0.425 -10.077 1 94.92 225 SER B C 1
ATOM 4264 O O . SER B 1 225 ? 3.737 0.457 -10.454 1 94.92 225 SER B O 1
ATOM 4266 N N . VAL B 1 226 ? 2.275 0.338 -8.885 1 96.41 226 VAL B N 1
ATOM 4267 C CA . VAL B 1 226 ? 3.263 0.28 -7.812 1 96.41 226 VAL B CA 1
ATOM 4268 C C . VAL B 1 226 ? 3.901 -1.107 -7.772 1 96.41 226 VAL B C 1
ATOM 4270 O O . VAL B 1 226 ? 5.101 -1.238 -7.519 1 96.41 226 VAL B O 1
ATOM 4273 N N . VAL B 1 227 ? 3.212 -2.084 -8.114 1 96.83 227 VAL B N 1
ATOM 4274 C CA . VAL B 1 227 ? 3.655 -3.462 -7.926 1 96.83 227 VAL B CA 1
ATOM 4275 C C . VAL B 1 227 ? 4.331 -3.966 -9.199 1 96.83 227 VAL B C 1
ATOM 4277 O O . VAL B 1 227 ? 5.266 -4.767 -9.138 1 96.83 227 VAL B O 1
ATOM 4280 N N . LYS B 1 228 ? 4.013 -3.499 -10.293 1 94.26 228 LYS B N 1
ATOM 4281 C CA . LYS B 1 228 ? 4.347 -4.028 -11.612 1 94.26 228 LYS B CA 1
ATOM 4282 C C . LYS B 1 228 ? 5.857 -4.047 -11.831 1 94.26 228 LYS B C 1
ATOM 4284 O O . LYS B 1 228 ? 6.398 -5.011 -12.378 1 94.26 228 LYS B O 1
ATOM 4289 N N . PRO B 1 229 ? 6.556 -3.08 -11.349 1 93.86 229 PRO B N 1
ATOM 4290 C CA . PRO B 1 229 ? 8.003 -3.052 -11.575 1 93.86 229 PRO B CA 1
ATOM 4291 C C . PRO B 1 229 ? 8.717 -4.261 -10.973 1 93.86 229 PRO B C 1
ATOM 4293 O O . PRO B 1 229 ? 9.824 -4.602 -11.397 1 93.86 229 PRO B O 1
ATOM 4296 N N . PHE B 1 230 ? 8.074 -4.895 -10.116 1 94.57 230 PHE B N 1
ATOM 4297 C CA . PHE B 1 230 ? 8.72 -5.991 -9.403 1 94.57 230 PHE B CA 1
ATOM 4298 C C . PHE B 1 230 ? 8.295 -7.337 -9.979 1 94.57 230 PHE B C 1
ATOM 4300 O O . PHE B 1 230 ? 8.832 -8.379 -9.598 1 94.57 230 PHE B O 1
ATOM 4307 N N . LEU B 1 231 ? 7.351 -7.308 -10.844 1 94.14 231 LEU B N 1
ATOM 4308 C CA . LEU B 1 231 ? 6.896 -8.542 -11.475 1 94.14 231 LEU B CA 1
ATOM 4309 C C . LEU B 1 231 ? 7.78 -8.902 -12.664 1 94.14 231 LEU B C 1
ATOM 4311 O O . LEU B 1 231 ? 8.331 -8.018 -13.324 1 94.14 231 LEU B O 1
ATOM 4315 N N . LYS B 1 232 ? 7.902 -10.157 -12.912 1 93.8 232 LYS B N 1
ATOM 4316 C CA . LYS B 1 232 ? 8.586 -10.613 -14.119 1 93.8 232 LYS B CA 1
ATOM 4317 C C . LYS B 1 232 ? 7.804 -10.228 -15.372 1 93.8 232 LYS B C 1
ATOM 4319 O O . LYS B 1 232 ? 6.573 -10.172 -15.349 1 93.8 232 LYS B O 1
ATOM 4324 N N . GLU B 1 233 ? 8.552 -10.003 -16.416 1 93.13 233 GLU B N 1
ATOM 4325 C CA . GLU B 1 233 ? 7.923 -9.604 -17.672 1 93.13 233 GLU B CA 1
ATOM 4326 C C . GLU B 1 233 ? 6.876 -10.624 -18.112 1 93.13 233 GLU B C 1
ATOM 4328 O O . GLU B 1 233 ? 5.768 -10.253 -18.504 1 93.13 233 GLU B O 1
ATOM 4333 N N . LYS B 1 234 ? 7.263 -11.859 -18.016 1 91.74 234 LYS B N 1
ATOM 4334 C CA . LYS B 1 234 ? 6.326 -12.909 -18.407 1 91.74 234 LYS B CA 1
ATOM 4335 C C . LYS B 1 234 ? 5.027 -12.811 -17.612 1 91.74 234 LYS B C 1
ATOM 4337 O O . LYS B 1 234 ? 3.941 -13.005 -18.161 1 91.74 234 LYS B O 1
ATOM 4342 N N . THR B 1 235 ? 5.167 -12.446 -16.324 1 91.42 235 THR B N 1
ATOM 4343 C CA . THR B 1 235 ? 4.001 -12.334 -15.453 1 91.42 235 THR B CA 1
ATOM 4344 C C . THR B 1 235 ? 3.176 -11.101 -15.809 1 91.42 235 THR B C 1
ATOM 4346 O O . THR B 1 235 ? 1.946 -11.164 -15.863 1 91.42 235 THR B O 1
ATOM 4349 N N . LYS B 1 236 ? 3.809 -10.025 -16.093 1 94.26 236 LYS B N 1
ATOM 4350 C CA . LYS B 1 236 ? 3.115 -8.804 -16.492 1 94.26 236 LYS B CA 1
ATOM 4351 C C . LYS B 1 236 ? 2.23 -9.048 -17.711 1 94.26 236 LYS B C 1
ATOM 4353 O O . LYS B 1 236 ? 1.099 -8.561 -17.771 1 94.26 236 LYS B O 1
ATOM 4358 N N . ASN B 1 237 ? 2.783 -9.817 -18.57 1 94.17 237 ASN B N 1
ATOM 4359 C CA . ASN B 1 237 ? 2.087 -10.075 -19.826 1 94.17 237 ASN B CA 1
ATOM 4360 C C . ASN B 1 237 ? 0.874 -10.978 -19.62 1 94.17 237 ASN B C 1
ATOM 4362 O O . ASN B 1 237 ? 0.008 -11.07 -20.492 1 94.17 237 ASN B O 1
ATOM 4366 N N . LYS B 1 238 ? 0.83 -11.592 -18.521 1 95.9 238 LYS B N 1
ATOM 4367 C CA . LYS B 1 238 ? -0.274 -12.5 -18.222 1 95.9 238 LYS B CA 1
ATOM 4368 C C . LYS B 1 238 ? -1.445 -11.753 -17.591 1 95.9 238 LYS B C 1
ATOM 4370 O O . LYS B 1 238 ? -2.537 -12.307 -17.446 1 95.9 238 LYS B O 1
ATOM 4375 N N . ILE B 1 239 ? -1.224 -10.559 -17.182 1 96.71 239 ILE B N 1
ATOM 4376 C CA . ILE B 1 239 ? -2.286 -9.74 -16.607 1 96.71 239 ILE B CA 1
ATOM 4377 C C . ILE B 1 239 ? -2.999 -8.968 -17.716 1 96.71 239 ILE B C 1
ATOM 4379 O O . ILE B 1 239 ? -2.398 -8.112 -18.369 1 96.71 239 ILE B O 1
ATOM 4383 N N . ILE B 1 240 ? -4.176 -9.267 -17.94 1 97.08 240 ILE B N 1
ATOM 4384 C CA . ILE B 1 240 ? -4.971 -8.664 -19.005 1 97.08 240 ILE B CA 1
ATOM 4385 C C . ILE B 1 240 ? -6.061 -7.783 -18.399 1 97.08 240 ILE B C 1
ATOM 4387 O O . ILE B 1 240 ? -6.877 -8.253 -17.603 1 97.08 240 ILE B O 1
ATOM 4391 N N . LEU B 1 241 ? -6.09 -6.583 -18.761 1 96.73 241 LEU B N 1
ATOM 4392 C CA . LEU B 1 241 ? -7.056 -5.608 -18.267 1 96.73 241 LEU B CA 1
ATOM 4393 C C . LEU B 1 241 ? -8.193 -5.415 -19.264 1 96.73 241 LEU B C 1
ATOM 4395 O O . LEU B 1 241 ? -7.958 -5.035 -20.414 1 96.73 241 LEU B O 1
ATOM 4399 N N . HIS B 1 242 ? -9.386 -5.643 -18.788 1 97.43 242 HIS B N 1
ATOM 4400 C CA . HIS B 1 242 ? -10.53 -5.541 -19.686 1 97.43 242 HIS B CA 1
ATOM 4401 C C . HIS B 1 242 ? -11.332 -4.272 -19.417 1 97.43 242 HIS B C 1
ATOM 4403 O O . HIS B 1 242 ? -12.16 -3.87 -20.237 1 97.43 242 HIS B O 1
ATOM 4409 N N . GLY B 1 243 ? -11.128 -3.63 -18.273 1 95.64 243 GLY B N 1
ATOM 4410 C CA . GLY B 1 243 ? -11.947 -2.483 -17.912 1 95.64 243 GLY B CA 1
ATOM 4411 C C . GLY B 1 243 ? -13.424 -2.813 -17.81 1 95.64 243 GLY B C 1
ATOM 4412 O O . GLY B 1 243 ? -13.801 -3.817 -17.203 1 95.64 243 GLY B O 1
ATOM 4413 N N . LEU B 1 244 ? -14.269 -1.952 -18.431 1 94.07 244 LEU B N 1
ATOM 4414 C CA . LEU B 1 244 ? -15.717 -2.112 -18.35 1 94.07 244 LEU B CA 1
ATOM 4415 C C . LEU B 1 244 ? -16.24 -2.93 -19.525 1 94.07 244 LEU B C 1
ATOM 4417 O O . LEU B 1 244 ? -17.451 -3.121 -19.664 1 94.07 244 LEU B O 1
ATOM 4421 N N . ASN B 1 245 ? -15.355 -3.52 -20.347 1 93.9 245 ASN B N 1
ATOM 4422 C CA . ASN B 1 245 ? -15.742 -4.212 -21.572 1 93.9 245 ASN B CA 1
ATOM 4423 C C . ASN B 1 245 ? -15.672 -5.727 -21.407 1 93.9 245 ASN B C 1
ATOM 4425 O O . ASN B 1 245 ? -14.631 -6.336 -21.658 1 93.9 245 ASN B O 1
ATOM 4429 N N . LEU B 1 246 ? -16.749 -6.362 -21.138 1 94.05 246 LEU B N 1
ATOM 4430 C CA . LEU B 1 246 ? -16.806 -7.806 -20.941 1 94.05 246 LEU B CA 1
ATOM 4431 C C . LEU B 1 246 ? -16.601 -8.543 -22.26 1 94.05 246 LEU B C 1
ATOM 4433 O O . LEU B 1 246 ? -16.264 -9.729 -22.267 1 94.05 246 LEU B O 1
ATOM 4437 N N . ASN B 1 247 ? -16.79 -7.821 -23.36 1 95.06 247 ASN B N 1
ATOM 4438 C CA . ASN B 1 247 ? -16.607 -8.464 -24.657 1 95.06 247 ASN B CA 1
ATOM 4439 C C . ASN B 1 247 ? -15.166 -8.927 -24.855 1 95.06 247 ASN B C 1
ATOM 4441 O O . ASN B 1 247 ? -14.923 -9.962 -25.479 1 95.06 247 ASN B O 1
ATOM 4445 N N . THR B 1 248 ? -14.329 -8.139 -24.327 1 96.95 248 THR B N 1
ATOM 4446 C CA . THR B 1 248 ? -12.928 -8.522 -24.461 1 96.95 248 THR B CA 1
ATOM 4447 C C . THR B 1 248 ? -12.62 -9.752 -23.612 1 96.95 248 THR B C 1
ATOM 4449 O O . THR B 1 248 ? -11.77 -10.567 -23.976 1 96.95 248 THR B O 1
ATOM 4452 N N . LEU B 1 249 ? -13.31 -9.924 -22.485 1 97.3 249 LEU B N 1
ATOM 4453 C CA . LEU B 1 249 ? -13.182 -11.131 -21.676 1 97.3 249 LEU B CA 1
ATOM 4454 C C . LEU B 1 249 ? -13.699 -12.35 -22.433 1 97.3 249 LEU B C 1
ATOM 4456 O O . LEU B 1 249 ? -13.076 -13.413 -22.405 1 97.3 249 LEU B O 1
ATOM 4460 N N . HIS B 1 250 ? -14.765 -12.131 -23.145 1 96.9 250 HIS B N 1
ATOM 4461 C CA . HIS B 1 250 ? -15.443 -13.228 -23.826 1 96.9 250 HIS B CA 1
ATOM 4462 C C . HIS B 1 250 ? -14.648 -13.7 -25.038 1 96.9 250 HIS B C 1
ATOM 4464 O O . HIS B 1 250 ? -14.942 -14.754 -25.607 1 96.9 250 HIS B O 1
ATOM 4470 N N . LYS B 1 251 ? -13.667 -12.93 -25.462 1 96.34 251 LYS B N 1
ATOM 4471 C CA . LYS B 1 251 ? -12.737 -13.408 -26.482 1 96.34 251 LYS B CA 1
ATOM 4472 C C . LYS B 1 251 ? -11.833 -14.506 -25.93 1 96.34 251 LYS B C 1
ATOM 4474 O O . LYS B 1 251 ? -11.294 -15.313 -26.689 1 96.34 251 LYS B O 1
ATOM 4479 N N . HIS B 1 252 ? -11.737 -14.564 -24.629 1 95.94 252 HIS B N 1
ATOM 4480 C CA . HIS B 1 252 ? -10.82 -15.501 -23.99 1 95.94 252 HIS B CA 1
ATOM 4481 C C . HIS B 1 252 ? -11.574 -16.668 -23.361 1 95.94 252 HIS B C 1
ATOM 4483 O O . HIS B 1 252 ? -11.003 -17.74 -23.15 1 95.94 252 HIS B O 1
ATOM 4489 N N . PHE B 1 253 ? -12.86 -16.388 -23.004 1 96.67 253 PHE B N 1
ATOM 4490 C CA . PHE B 1 253 ? -13.677 -17.406 -22.355 1 96.67 253 PHE B CA 1
ATOM 4491 C C . PHE B 1 253 ? -15.001 -17.585 -23.087 1 96.67 253 PHE B C 1
ATOM 4493 O O . PHE B 1 253 ? -15.715 -16.612 -23.337 1 96.67 253 PHE B O 1
ATOM 4500 N N . PRO B 1 254 ? -15.331 -18.844 -23.352 1 95.25 254 PRO B N 1
ATOM 4501 C CA . PRO B 1 254 ? -16.684 -19.043 -23.875 1 95.25 254 PRO B CA 1
ATOM 4502 C C . PRO B 1 254 ? -17.767 -18.687 -22.859 1 95.25 254 PRO B C 1
ATOM 4504 O O . PRO B 1 254 ? -17.623 -18.978 -21.669 1 95.25 254 PRO B O 1
ATOM 4507 N N . ARG B 1 255 ? -18.832 -18.168 -23.301 1 95.7 255 ARG B N 1
ATOM 4508 C CA . ARG B 1 255 ? -19.901 -17.688 -22.431 1 95.7 255 ARG B CA 1
ATOM 4509 C C . ARG B 1 255 ? -20.586 -18.846 -21.715 1 95.7 255 ARG B C 1
ATOM 4511 O O . ARG B 1 255 ? -21.114 -18.677 -20.614 1 95.7 255 ARG B O 1
ATOM 4518 N N . ASP B 1 256 ? -20.534 -20.027 -22.272 1 96.48 256 ASP B N 1
ATOM 4519 C CA . ASP B 1 256 ? -21.293 -21.167 -21.765 1 96.48 256 ASP B CA 1
ATOM 4520 C C . ASP B 1 256 ? -20.666 -21.719 -20.487 1 96.48 256 ASP B C 1
ATOM 4522 O O . ASP B 1 256 ? -21.293 -22.502 -19.77 1 96.48 256 ASP B O 1
ATOM 4526 N N . ILE B 1 257 ? -19.462 -21.297 -20.145 1 96.6 257 ILE B N 1
ATOM 4527 C CA . ILE B 1 257 ? -18.846 -21.824 -18.932 1 96.6 257 ILE B CA 1
ATOM 4528 C C . ILE B 1 257 ? -18.834 -20.747 -17.85 1 96.6 257 ILE B C 1
ATOM 4530 O O . ILE B 1 257 ? -18.436 -21.007 -16.712 1 96.6 257 ILE B O 1
ATOM 4534 N N . LEU B 1 258 ? -19.219 -19.541 -18.2 1 97.44 258 LEU B N 1
ATOM 4535 C CA . LEU B 1 258 ? -19.137 -18.415 -17.276 1 97.44 258 LEU B CA 1
ATOM 4536 C C . LEU B 1 258 ? -20.469 -18.197 -16.566 1 97.44 258 LEU B C 1
ATOM 4538 O O . LEU B 1 258 ? -21.532 -18.336 -17.176 1 97.44 258 LEU B O 1
ATOM 4542 N N . PRO B 1 259 ? -20.391 -17.901 -15.319 1 96.04 259 PRO B N 1
ATOM 4543 C CA . PRO B 1 259 ? -21.621 -17.524 -14.619 1 96.04 259 PRO B CA 1
ATOM 4544 C C . PRO B 1 259 ? -22.209 -16.209 -15.127 1 96.04 259 PRO B C 1
ATOM 4546 O O . PRO B 1 259 ? -21.539 -15.469 -15.852 1 96.04 259 PRO B O 1
ATOM 4549 N N . SER B 1 260 ? -23.381 -15.906 -14.719 1 94.77 260 SER B N 1
ATOM 4550 C CA . SER B 1 260 ? -24.111 -14.742 -15.212 1 94.77 260 SER B CA 1
ATOM 4551 C C . SER B 1 260 ? -23.448 -13.443 -14.767 1 94.77 260 SER B C 1
ATOM 4553 O O . SER B 1 260 ? -23.488 -12.442 -15.485 1 94.77 260 SER B O 1
ATOM 4555 N N . GLU B 1 261 ? -22.766 -13.459 -13.604 1 91.89 261 GLU B N 1
ATOM 4556 C CA . GLU B 1 261 ? -22.071 -12.278 -13.101 1 91.89 261 GLU B CA 1
ATOM 4557 C C . GLU B 1 261 ? -20.975 -11.83 -14.064 1 91.89 261 GLU B C 1
ATOM 4559 O O . GLU B 1 261 ? -20.623 -10.65 -14.106 1 91.89 261 GLU B O 1
ATOM 4564 N N . LEU B 1 262 ? -20.532 -12.741 -14.873 1 9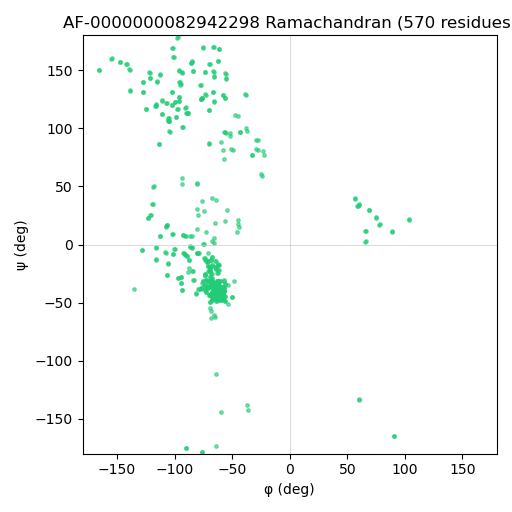4.97 262 LEU B N 1
ATOM 4565 C CA . LEU B 1 262 ? -19.455 -12.459 -15.816 1 94.97 262 LEU B CA 1
ATOM 4566 C C . LEU B 1 262 ? -19.988 -12.382 -17.243 1 94.97 262 LEU B C 1
ATOM 4568 O O . LEU B 1 262 ? -19.219 -12.474 -18.202 1 94.97 262 LEU B O 1
ATOM 4572 N N . GLY B 1 263 ? -21.363 -12.244 -17.334 1 94.41 263 GLY B N 1
ATOM 4573 C CA . GLY B 1 263 ? -21.988 -12.171 -18.645 1 94.41 263 GLY B CA 1
ATOM 4574 C C . GLY B 1 263 ? -22.114 -13.522 -19.323 1 94.41 263 GLY B C 1
ATOM 4575 O O . GLY B 1 263 ? -22.235 -13.599 -20.547 1 94.41 263 GLY B O 1
ATOM 4576 N N . GLY B 1 264 ? -21.987 -14.548 -18.542 1 96.29 264 GLY B N 1
ATOM 4577 C CA . GLY B 1 264 ? -22.06 -15.887 -19.105 1 96.29 264 GLY B CA 1
ATOM 4578 C C . GLY B 1 264 ? -23.47 -16.446 -19.132 1 96.29 264 GLY B C 1
ATOM 4579 O O . GLY B 1 264 ? -24.436 -15.721 -18.889 1 96.29 264 GLY B O 1
ATOM 4580 N N . GLU B 1 265 ? -23.549 -17.734 -19.558 1 96.49 265 GLU B N 1
ATOM 4581 C CA . GLU B 1 265 ? -24.832 -18.404 -19.751 1 96.49 265 GLU B CA 1
ATOM 4582 C C . GLU B 1 265 ? -25.167 -19.307 -18.567 1 96.49 265 GLU B C 1
ATOM 4584 O O . GLU B 1 265 ? -26.273 -19.843 -18.482 1 96.49 265 GLU B O 1
ATOM 4589 N N . GLN B 1 266 ? -24.292 -19.439 -17.606 1 95.59 266 GLN B N 1
ATOM 4590 C CA . GLN B 1 266 ? -24.555 -20.247 -16.42 1 95.59 266 GLN B CA 1
ATOM 4591 C C . GLN B 1 266 ? -25.296 -19.44 -15.358 1 95.59 266 GLN B C 1
ATOM 4593 O O . GLN B 1 266 ? -25.258 -18.208 -15.368 1 95.59 266 GLN B O 1
ATOM 4598 N N . PRO B 1 267 ? -26.014 -20.149 -14.463 1 94.56 267 PRO B N 1
ATOM 4599 C CA . PRO B 1 267 ? -26.618 -19.43 -13.338 1 94.56 267 PRO B CA 1
ATOM 4600 C C . PRO B 1 267 ? -25.581 -18.754 -12.444 1 94.56 267 PRO B C 1
ATOM 4602 O O . PRO B 1 267 ? -24.385 -19.028 -12.565 1 94.56 267 PRO B O 1
ATOM 4605 N N . PRO B 1 268 ? -26.052 -17.897 -11.573 1 94.33 268 PRO B N 1
ATOM 4606 C CA . PRO B 1 268 ? -25.119 -17.271 -10.633 1 94.33 268 PRO B CA 1
ATOM 4607 C C . PRO B 1 268 ? -24.322 -18.293 -9.825 1 94.33 268 PRO B C 1
ATOM 4609 O O . PRO B 1 268 ? -24.856 -19.339 -9.447 1 94.33 268 PRO B O 1
ATOM 4612 N N . TYR B 1 269 ? -23.093 -18.006 -9.581 1 93.92 269 TYR B N 1
ATOM 4613 C CA . TYR B 1 269 ? -22.214 -18.951 -8.902 1 93.92 269 TYR B CA 1
ATOM 4614 C C . TYR B 1 269 ? -22.487 -18.969 -7.403 1 93.92 269 TYR B C 1
ATOM 4616 O O . TYR B 1 269 ? -22.632 -17.915 -6.779 1 93.92 269 TYR B O 1
ATOM 4624 N N . ASP B 1 270 ? -22.511 -20.142 -6.859 1 93.15 270 ASP B N 1
ATOM 4625 C CA . ASP B 1 270 ? -22.608 -20.34 -5.416 1 93.15 270 ASP B CA 1
ATOM 4626 C C . ASP B 1 270 ? -21.264 -20.764 -4.828 1 93.15 270 ASP B C 1
ATOM 4628 O O . ASP B 1 270 ? -20.85 -21.915 -4.98 1 93.15 270 ASP B O 1
ATOM 4632 N N . SER B 1 271 ? -20.616 -19.828 -4.123 1 89.28 271 SER B N 1
ATOM 4633 C CA . SER B 1 271 ? -19.275 -20.058 -3.597 1 89.28 271 SER B CA 1
ATOM 4634 C C . SER B 1 271 ? -19.262 -21.211 -2.599 1 89.28 271 SER B C 1
ATOM 4636 O O . SER B 1 271 ? -18.213 -21.807 -2.345 1 89.28 271 SER B O 1
ATOM 4638 N N . ARG B 1 272 ? -20.41 -21.647 -2.031 1 90.8 272 ARG B N 1
ATOM 4639 C CA . ARG B 1 272 ? -20.493 -22.744 -1.073 1 90.8 272 ARG B CA 1
ATOM 4640 C C . ARG B 1 272 ? -20.19 -24.08 -1.742 1 90.8 272 ARG B C 1
ATOM 4642 O O . ARG B 1 272 ? -19.842 -25.053 -1.07 1 90.8 272 ARG B O 1
ATOM 4649 N N . ILE B 1 273 ? -20.341 -24.071 -3.001 1 93.22 273 ILE B N 1
ATOM 4650 C CA . ILE B 1 273 ? -20.133 -25.307 -3.749 1 93.22 273 ILE B CA 1
ATOM 4651 C C . ILE B 1 273 ? -18.669 -25.728 -3.652 1 93.22 273 ILE B C 1
ATOM 4653 O O . ILE B 1 273 ? -18.368 -26.894 -3.386 1 93.22 273 ILE B O 1
ATOM 4657 N N . TRP B 1 274 ? -17.783 -24.793 -3.844 1 95.98 274 TRP B N 1
ATOM 4658 C CA . TRP B 1 274 ? -16.365 -25.135 -3.807 1 95.98 274 TRP B CA 1
ATOM 4659 C C . TRP B 1 274 ? -15.936 -25.525 -2.396 1 95.98 274 TRP B C 1
ATOM 4661 O O . TRP B 1 274 ? -15.193 -26.492 -2.212 1 95.98 274 TRP B O 1
ATOM 4671 N N . LEU B 1 275 ? -16.405 -24.808 -1.437 1 95.55 275 LEU B N 1
ATOM 4672 C CA . LEU B 1 275 ? -16.069 -25.129 -0.055 1 95.55 275 LEU B CA 1
ATOM 4673 C C . LEU B 1 275 ? -16.495 -26.552 0.292 1 95.55 275 LEU B C 1
ATOM 4675 O O . LEU B 1 275 ? -15.725 -27.307 0.889 1 95.55 275 LEU B O 1
ATOM 4679 N N . LYS B 1 276 ? -17.675 -26.903 -0.138 1 94.3 276 LYS B N 1
ATOM 4680 C CA . LYS B 1 276 ? -18.182 -28.247 0.126 1 94.3 276 LYS B CA 1
ATOM 4681 C C . LYS B 1 276 ? -17.31 -29.304 -0.545 1 94.3 276 LYS B C 1
ATOM 4683 O O . LYS B 1 276 ? -16.993 -30.33 0.06 1 94.3 276 LYS B O 1
ATOM 4688 N N . SER B 1 277 ? -16.976 -29.01 -1.716 1 93.04 277 SER B N 1
ATOM 4689 C CA . SER B 1 277 ? -16.129 -29.939 -2.456 1 93.04 277 SER B CA 1
ATOM 4690 C C . SER B 1 277 ? -14.775 -30.113 -1.776 1 93.04 277 SER B C 1
ATOM 4692 O O . SER B 1 277 ? -14.263 -31.23 -1.676 1 93.04 277 SER B O 1
ATOM 4694 N N . LEU B 1 278 ? -14.211 -29.038 -1.311 1 93.16 278 LEU B N 1
ATOM 4695 C CA . LEU B 1 278 ? -12.896 -29.041 -0.68 1 93.16 278 LEU B CA 1
ATOM 4696 C C . LEU B 1 278 ? -12.931 -29.799 0.643 1 93.16 278 LEU B C 1
ATOM 4698 O O . LEU B 1 278 ? -12.028 -30.587 0.936 1 93.16 278 LEU B O 1
ATOM 4702 N N . LEU B 1 279 ? -13.991 -29.545 1.4 1 91.5 279 LEU B N 1
ATOM 4703 C CA . LEU B 1 279 ? -14.125 -30.198 2.698 1 91.5 279 LEU B CA 1
ATOM 4704 C C . LEU B 1 279 ? -14.431 -31.683 2.53 1 91.5 279 LEU B C 1
ATOM 4706 O O . LEU B 1 279 ? -13.96 -32.51 3.314 1 91.5 279 LEU B O 1
ATOM 4710 N N . GLY B 1 280 ? -15.209 -31.982 1.55 1 86.64 280 GLY B N 1
ATOM 4711 C CA . GLY B 1 280 ? -15.53 -33.375 1.283 1 86.64 280 GLY B CA 1
ATOM 4712 C C . GLY B 1 280 ? -14.322 -34.199 0.877 1 86.64 280 GLY B C 1
ATOM 4713 O O . GLY B 1 280 ? -14.177 -35.348 1.299 1 86.64 280 GLY B O 1
ATOM 4714 N N . SER B 1 281 ? -13.553 -33.66 0.092 1 80.13 281 SER B N 1
ATOM 4715 C CA . SER B 1 281 ? -12.351 -34.346 -0.37 1 80.13 281 SER B CA 1
ATOM 4716 C C . SER B 1 281 ? -11.357 -34.548 0.769 1 80.13 281 SER B C 1
ATOM 4718 O O . SER B 1 281 ? -10.592 -35.514 0.769 1 80.13 281 SER B O 1
ATOM 4720 N N . SER B 1 282 ? -11.368 -33.571 1.672 1 73.24 282 SER B N 1
ATOM 4721 C CA . SER B 1 282 ? -10.42 -33.655 2.778 1 73.24 282 SER B CA 1
ATOM 4722 C C . SER B 1 282 ? -10.845 -34.713 3.791 1 73.24 282 SER B C 1
ATOM 4724 O O . SER B 1 282 ? -9.999 -35.34 4.433 1 73.24 282 SER B O 1
ATOM 4726 N N . LEU B 1 283 ? -12.173 -34.737 3.915 1 58.12 283 LEU B N 1
ATOM 4727 C CA . LEU B 1 283 ? -12.702 -35.724 4.85 1 58.12 283 LEU B CA 1
ATOM 4728 C C . LEU B 1 283 ? -12.87 -37.08 4.171 1 58.12 283 LEU B C 1
ATOM 4730 O O . LEU B 1 283 ? -13.167 -38.077 4.833 1 58.12 283 LEU B O 1
ATOM 4734 N N . GLY B 1 284 ? -12.404 -37.169 3.005 1 55.53 284 GLY B N 1
ATOM 4735 C CA . GLY B 1 284 ? -12.599 -38.414 2.28 1 55.53 284 GLY B CA 1
ATOM 4736 C C . GLY B 1 284 ? -14.055 -38.697 1.962 1 55.53 284 GLY B C 1
ATOM 4737 O O . GLY B 1 284 ? -14.427 -39.842 1.699 1 55.53 284 GLY B O 1
ATOM 4738 N N . VAL B 1 285 ? -15.064 -37.743 2.338 1 45.82 285 VAL B N 1
ATOM 4739 C CA . VAL B 1 285 ? -16.492 -37.973 2.147 1 45.82 285 VAL B CA 1
ATOM 4740 C C . VAL B 1 285 ? -16.995 -37.144 0.967 1 45.82 285 VAL B C 1
ATOM 4742 O O . VAL B 1 285 ? -16.539 -36.019 0.751 1 45.82 285 VAL B O 1
ATOM 4745 N N . ASP B 1 286 ? -17.26 -37.746 -0.138 1 42.21 286 ASP B N 1
ATOM 4746 C CA . ASP B 1 286 ? -17.947 -37.078 -1.239 1 42.21 286 ASP B CA 1
ATOM 4747 C C . ASP B 1 286 ? -19.205 -36.365 -0.749 1 42.21 286 ASP B C 1
ATOM 4749 O O . ASP B 1 286 ? -20.121 -37.002 -0.225 1 42.21 286 ASP B O 1
ATOM 4753 N N . LEU B 1 287 ? -19.179 -35.187 -0.185 1 37.1 287 LEU B N 1
ATOM 4754 C CA . LEU B 1 287 ? -20.439 -34.567 0.208 1 37.1 287 LEU B CA 1
ATOM 4755 C C . LEU B 1 287 ? -21.217 -34.093 -1.015 1 37.1 287 LEU B C 1
ATOM 4757 O O . LEU B 1 287 ? -20.624 -33.631 -1.992 1 37.1 287 LEU B O 1
#

Organism: Aphis glycines (NCBI:txid307491)